Protein AF-A0A077DG05-F1 (afdb_monomer_lite)

Structure (mmCIF, N/CA/C/O backbone):
data_AF-A0A077DG05-F1
#
_entry.id   AF-A0A077DG05-F1
#
loop_
_atom_site.group_PDB
_atom_site.id
_atom_site.type_symbol
_atom_site.label_atom_id
_atom_site.label_alt_id
_atom_site.label_comp_id
_atom_site.label_asym_id
_atom_site.label_entity_id
_atom_site.label_seq_id
_atom_site.pdbx_PDB_ins_code
_atom_site.Cartn_x
_atom_site.Cartn_y
_atom_site.Cartn_z
_atom_site.occupancy
_atom_site.B_iso_or_equiv
_atom_site.auth_seq_id
_atom_site.auth_comp_id
_atom_site.auth_asym_id
_atom_site.auth_atom_id
_atom_site.pdbx_PDB_model_num
ATOM 1 N N . MET A 1 1 ? 17.241 8.784 61.183 1.00 44.34 1 MET A N 1
ATOM 2 C CA . MET A 1 1 ? 17.384 9.522 62.463 1.00 44.34 1 MET A CA 1
ATOM 3 C C . MET A 1 1 ? 17.463 11.009 62.137 1.00 44.34 1 MET A C 1
ATOM 5 O O . MET A 1 1 ? 18.149 11.323 61.170 1.00 44.34 1 MET A O 1
ATOM 9 N N . PRO A 1 2 ? 16.733 11.891 62.843 1.00 37.50 2 PRO A N 1
ATOM 10 C CA . PRO A 1 2 ? 17.181 12.383 64.151 1.00 37.50 2 PRO A CA 1
ATOM 11 C C . PRO A 1 2 ? 16.088 12.355 65.244 1.00 37.50 2 PRO A C 1
ATOM 13 O O . PRO A 1 2 ? 15.020 11.792 65.050 1.00 37.50 2 PRO A O 1
ATOM 16 N N . LYS A 1 3 ? 16.472 12.849 66.426 1.00 34.41 3 LYS A N 1
ATOM 17 C CA . LYS A 1 3 ? 16.054 12.488 67.790 1.00 34.41 3 LYS A CA 1
ATOM 18 C C . LYS A 1 3 ? 14.807 13.214 68.336 1.00 34.41 3 LYS A C 1
ATOM 20 O O . LYS A 1 3 ? 14.455 14.299 67.897 1.00 34.41 3 LYS A O 1
ATOM 25 N N . ILE A 1 4 ? 14.268 12.578 69.378 1.00 37.81 4 ILE A N 1
ATOM 26 C CA . ILE A 1 4 ? 13.256 12.961 70.383 1.00 37.81 4 ILE A CA 1
ATOM 27 C C . ILE A 1 4 ? 13.477 14.374 70.985 1.00 37.81 4 ILE A C 1
ATOM 29 O O . ILE A 1 4 ? 14.628 14.804 71.102 1.00 37.81 4 ILE A O 1
ATOM 33 N N . PRO A 1 5 ? 12.409 15.022 71.498 1.00 36.25 5 PRO A N 1
ATOM 34 C CA . PRO A 1 5 ? 12.405 15.430 72.907 1.00 36.25 5 PRO A CA 1
ATOM 35 C C . PRO A 1 5 ? 11.189 14.902 73.690 1.00 36.25 5 PRO A C 1
ATOM 37 O O . PRO A 1 5 ? 10.041 14.985 73.263 1.00 36.25 5 PRO A O 1
ATOM 40 N N . THR A 1 6 ? 11.500 14.343 74.856 1.00 44.47 6 THR A N 1
ATOM 41 C CA . THR A 1 6 ? 10.609 13.913 75.932 1.00 44.47 6 THR A CA 1
ATOM 42 C C . THR A 1 6 ? 10.125 15.123 76.721 1.00 44.47 6 THR A C 1
ATOM 44 O O . THR A 1 6 ? 10.923 16.018 76.996 1.00 44.47 6 THR A O 1
ATOM 47 N N . TYR A 1 7 ? 8.883 15.078 77.198 1.00 34.00 7 TYR A N 1
ATOM 48 C CA . TYR A 1 7 ? 8.480 15.792 78.406 1.00 34.00 7 TYR A CA 1
ATOM 49 C C . TYR A 1 7 ? 7.880 14.788 79.389 1.00 34.00 7 TYR A C 1
ATOM 51 O O . TYR A 1 7 ? 6.755 14.328 79.218 1.00 34.00 7 TYR A O 1
ATOM 59 N N . ASP A 1 8 ? 8.681 14.449 80.398 1.00 36.56 8 ASP A N 1
ATOM 60 C CA . ASP A 1 8 ? 8.210 13.919 81.672 1.00 36.56 8 ASP A CA 1
ATOM 61 C C . ASP A 1 8 ? 7.719 15.072 82.560 1.00 36.56 8 ASP A C 1
ATOM 63 O O . ASP A 1 8 ? 8.234 16.191 82.489 1.00 36.56 8 ASP A O 1
ATOM 67 N N . ASN A 1 9 ? 6.809 14.711 83.468 1.00 33.53 9 ASN A N 1
ATOM 68 C CA . ASN A 1 9 ? 6.350 15.415 84.672 1.00 33.53 9 ASN A CA 1
ATOM 69 C C . ASN A 1 9 ? 5.054 16.229 84.576 1.00 33.53 9 ASN A C 1
ATOM 71 O O . ASN A 1 9 ? 5.072 17.442 84.413 1.00 33.53 9 ASN A O 1
ATOM 75 N N . TYR A 1 10 ? 3.954 15.564 84.944 1.00 31.83 10 TYR A N 1
ATOM 76 C CA . TYR A 1 10 ? 3.157 16.010 86.091 1.00 31.83 10 TYR A CA 1
ATOM 77 C C . TYR A 1 10 ? 2.854 14.809 86.999 1.00 31.83 10 TYR A C 1
ATOM 79 O O . TYR A 1 10 ? 1.877 14.090 86.813 1.00 31.83 10 TYR A O 1
ATOM 87 N N . GLN A 1 11 ? 3.705 14.593 88.006 1.00 38.28 11 GLN A N 1
ATOM 88 C CA . GLN A 1 11 ? 3.251 13.979 89.250 1.00 38.28 11 GLN A CA 1
ATOM 89 C C . GLN A 1 11 ? 2.468 15.047 90.010 1.00 38.28 11 GLN A C 1
ATOM 91 O O . GLN A 1 11 ? 3.043 16.033 90.467 1.00 38.28 11 GLN A O 1
ATOM 96 N N . VAL A 1 12 ? 1.164 14.841 90.165 1.00 34.25 12 VAL A N 1
ATOM 97 C CA . VAL A 1 12 ? 0.409 15.465 91.249 1.00 34.25 12 VAL A CA 1
ATOM 98 C C . VAL A 1 12 ? -0.096 14.325 92.116 1.00 34.25 12 VAL A C 1
ATOM 100 O O . VAL A 1 12 ? -0.958 13.539 91.729 1.00 34.25 12 VAL A O 1
ATOM 103 N N . THR A 1 13 ? 0.543 14.204 93.273 1.00 35.53 13 THR A N 1
ATOM 104 C CA . THR A 1 13 ? 0.091 13.440 94.430 1.00 35.53 13 THR A CA 1
ATOM 105 C C . THR A 1 13 ? -1.391 13.719 94.706 1.00 35.53 13 THR A C 1
ATOM 107 O O . THR A 1 13 ? -1.824 14.866 94.573 1.00 35.53 13 THR A O 1
ATOM 110 N N . 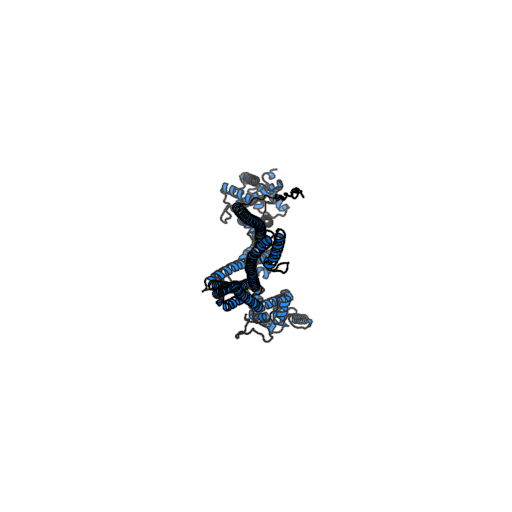PRO A 1 14 ? -2.192 12.730 95.142 1.00 35.97 14 PRO A N 1
ATOM 111 C CA . PRO A 1 14 ? -3.517 13.019 95.662 1.00 35.97 14 PRO A CA 1
ATOM 112 C C . PRO A 1 14 ? -3.335 13.872 96.917 1.00 35.97 14 PRO A C 1
ATOM 114 O O . PRO A 1 14 ? -2.946 13.372 97.973 1.00 35.97 14 PRO A O 1
ATOM 117 N N . ASN A 1 15 ? -3.570 15.176 96.799 1.00 32.44 15 ASN A N 1
ATOM 118 C CA . ASN A 1 15 ? -3.738 16.024 97.961 1.00 32.44 15 ASN A CA 1
ATOM 119 C C . ASN A 1 15 ? -5.032 15.547 98.622 1.00 32.44 15 ASN A C 1
ATOM 121 O O . ASN A 1 15 ? -6.128 15.773 98.109 1.00 32.44 15 ASN A O 1
ATOM 125 N N . THR A 1 16 ? -4.895 14.814 99.722 1.00 38.12 16 THR A N 1
ATOM 126 C CA . THR A 1 16 ? -5.998 14.483 100.616 1.00 38.12 16 THR A CA 1
ATOM 127 C C . THR A 1 16 ? -6.570 15.796 101.128 1.00 38.12 16 THR A C 1
ATOM 129 O O . THR A 1 16 ? -6.040 16.391 102.066 1.00 38.12 16 THR A O 1
ATOM 132 N N . VAL A 1 17 ? -7.628 16.283 100.484 1.00 34.78 17 VAL A N 1
ATOM 133 C CA . VAL A 1 17 ? -8.443 17.346 101.057 1.00 34.78 17 VAL A CA 1
ATOM 134 C C . VAL A 1 17 ? -9.170 16.721 102.235 1.00 34.78 17 VAL A C 1
ATOM 136 O O . VAL A 1 17 ? -10.027 15.853 102.079 1.00 34.78 17 VAL A O 1
ATOM 139 N N . SER A 1 18 ? -8.741 17.135 103.420 1.00 33.53 18 SER A N 1
ATOM 140 C CA . SER A 1 18 ? -9.291 16.779 104.714 1.00 33.53 18 SER A CA 1
ATOM 141 C C . SER A 1 18 ? -10.811 16.913 104.699 1.00 33.53 18 SER A C 1
ATOM 143 O O . SER A 1 18 ? -11.350 17.993 104.451 1.00 33.53 18 SER A O 1
ATOM 145 N N . THR A 1 19 ? -11.513 15.826 105.003 1.00 38.28 19 THR A N 1
ATOM 146 C CA . THR A 1 19 ? -12.902 15.892 105.460 1.00 38.28 19 THR A CA 1
ATOM 147 C C . THR A 1 19 ? -12.984 16.876 106.629 1.00 38.28 19 THR A C 1
ATOM 149 O O . THR A 1 19 ? -12.229 16.706 107.590 1.00 38.28 19 THR A O 1
ATOM 152 N N . PRO A 1 20 ? -13.880 17.878 106.620 1.00 33.91 20 PRO A N 1
ATOM 153 C CA . PRO A 1 20 ? -14.191 18.583 107.846 1.00 33.91 20 PRO A CA 1
ATOM 154 C C . PRO A 1 20 ? -14.932 17.591 108.747 1.00 33.91 20 PRO A C 1
ATOM 156 O O . PRO A 1 20 ? -16.092 17.260 108.498 1.00 33.91 20 PRO A O 1
ATOM 159 N N . GLU A 1 21 ? -14.263 17.087 109.785 1.00 34.53 21 GLU A N 1
ATOM 160 C CA . GLU A 1 21 ? -14.963 16.496 110.922 1.00 34.53 21 GLU A CA 1
ATOM 161 C C . GLU A 1 21 ? -15.811 17.595 111.568 1.00 34.53 21 GLU A C 1
ATOM 163 O O . GLU A 1 21 ? -15.325 18.425 112.339 1.00 34.53 21 GLU A O 1
ATOM 168 N N . LEU A 1 22 ? -17.107 17.607 111.266 1.00 34.72 22 LEU A N 1
ATOM 169 C CA . LEU A 1 22 ? -18.077 18.327 112.077 1.00 34.72 22 LEU A CA 1
ATOM 170 C C . LEU A 1 22 ? -18.252 17.559 113.390 1.00 34.72 22 LEU A C 1
ATOM 172 O O . LEU A 1 22 ? -19.113 16.690 113.526 1.00 34.72 22 LEU A O 1
ATOM 176 N N . ARG A 1 23 ? -17.420 17.897 114.381 1.00 34.12 23 ARG A N 1
ATOM 177 C CA . ARG A 1 23 ? -17.709 17.601 115.787 1.00 34.12 23 ARG A CA 1
ATOM 178 C C . ARG A 1 23 ? -19.026 18.279 116.157 1.00 34.12 23 ARG A C 1
ATOM 180 O O . ARG A 1 23 ? -19.095 19.501 116.275 1.00 34.12 23 ARG A O 1
ATOM 187 N N . ALA A 1 24 ? -20.065 17.479 116.372 1.00 35.97 24 ALA A N 1
ATOM 188 C CA . ALA A 1 24 ? -21.317 17.944 116.947 1.00 35.97 24 ALA A CA 1
ATOM 189 C C . ALA A 1 24 ? -21.098 18.323 118.424 1.00 35.97 24 ALA A C 1
ATOM 191 O O . ALA A 1 24 ? -21.212 17.492 119.326 1.00 35.97 24 ALA A O 1
ATOM 192 N N . SER A 1 25 ? -20.776 19.590 118.679 1.00 37.69 25 SER A N 1
ATOM 193 C CA . SER A 1 25 ? -20.907 20.177 120.011 1.00 37.69 25 SER A CA 1
ATOM 194 C C . SER A 1 25 ? -22.394 20.288 120.338 1.00 37.69 25 SER A C 1
ATOM 196 O O . SER A 1 25 ? -23.141 20.986 119.653 1.00 37.69 25 SER A O 1
ATOM 198 N N . ARG A 1 26 ? -22.833 19.570 121.378 1.00 42.03 26 ARG A N 1
ATOM 199 C CA . ARG A 1 26 ? -24.189 19.673 121.931 1.00 42.03 26 ARG A CA 1
ATOM 200 C C . ARG A 1 26 ? -24.472 21.125 122.320 1.00 42.03 26 ARG A C 1
ATOM 202 O O . ARG A 1 26 ? -23.904 21.610 123.292 1.00 42.03 26 ARG A O 1
ATOM 209 N N . PHE A 1 27 ? -25.402 21.764 121.620 1.00 38.91 27 PHE A N 1
ATOM 210 C CA . PHE A 1 27 ? -26.150 22.899 122.147 1.00 38.91 27 PHE A CA 1
ATOM 211 C C . PHE A 1 27 ? -27.589 22.452 122.374 1.00 38.91 27 PHE A C 1
ATOM 213 O O . PHE A 1 27 ? -28.318 22.123 121.443 1.00 38.91 27 PHE A O 1
ATOM 220 N N . VAL A 1 28 ? -27.963 22.390 123.649 1.00 42.94 28 VAL A N 1
ATOM 221 C CA . VAL A 1 28 ? -29.352 22.328 124.088 1.00 42.94 28 VAL A CA 1
ATOM 222 C C . VAL A 1 28 ? -29.805 23.775 124.252 1.00 42.94 28 VAL A C 1
ATOM 224 O O . VAL A 1 28 ? -29.338 24.459 125.158 1.00 42.94 28 VAL A O 1
ATOM 227 N N . SER A 1 29 ? -30.718 24.234 123.402 1.00 38.59 29 SER A N 1
ATOM 228 C CA . SER A 1 29 ? -31.668 25.284 123.765 1.00 38.59 29 SER A CA 1
ATOM 229 C C . SER A 1 29 ? -32.998 25.026 123.059 1.00 38.59 29 SER A C 1
ATOM 231 O O . SER A 1 29 ? -33.070 24.682 121.882 1.00 38.59 29 SER A O 1
ATOM 233 N N . THR A 1 30 ? -34.059 25.101 123.848 1.00 45.84 30 THR A N 1
ATOM 234 C CA . THR A 1 30 ? -35.452 24.904 123.467 1.00 45.84 30 THR A CA 1
ATOM 235 C C . THR A 1 30 ? -35.973 26.154 122.765 1.00 45.84 30 THR A C 1
ATOM 237 O O . THR A 1 30 ? -36.381 27.094 123.440 1.00 45.84 30 THR A O 1
ATOM 240 N N . ASP A 1 31 ? -35.956 26.165 121.431 1.00 45.84 31 ASP A N 1
ATOM 241 C CA . ASP A 1 31 ? -36.752 27.100 120.630 1.00 45.84 31 ASP A CA 1
ATOM 242 C C . ASP A 1 31 ? -37.110 26.472 119.267 1.00 45.84 31 ASP A C 1
ATOM 244 O O . ASP A 1 31 ? -36.242 26.128 118.461 1.00 45.84 31 ASP A O 1
ATOM 248 N N . THR A 1 32 ? -38.401 26.243 119.020 1.00 53.84 32 THR A N 1
ATOM 249 C CA . THR A 1 32 ? -38.907 25.467 117.872 1.00 53.84 32 THR A CA 1
ATOM 250 C C . THR A 1 32 ? -38.650 26.140 116.515 1.00 53.84 32 THR A C 1
ATOM 252 O O . THR A 1 32 ? -38.482 25.431 115.523 1.00 53.84 32 THR A O 1
ATOM 255 N N . GLN A 1 33 ? -38.505 27.472 116.457 1.00 53.50 33 GLN A N 1
ATOM 256 C CA . GLN A 1 33 ? -38.264 28.213 115.204 1.00 53.50 33 GLN A CA 1
ATOM 257 C C . GLN A 1 33 ? -36.836 28.068 114.640 1.00 53.50 33 GLN A C 1
ATOM 259 O O . GLN A 1 33 ? -36.665 28.042 113.421 1.00 53.50 33 GLN A O 1
ATOM 264 N N . ALA A 1 34 ? -35.810 27.899 115.482 1.00 51.38 34 ALA A N 1
ATOM 265 C CA . ALA A 1 34 ? -34.428 27.707 115.017 1.00 51.38 34 ALA A CA 1
ATOM 266 C C . ALA A 1 34 ? -34.205 26.318 114.377 1.00 51.38 34 ALA A C 1
ATOM 268 O O . ALA A 1 34 ? -33.347 26.152 113.506 1.00 51.38 34 ALA A O 1
ATOM 269 N N . SER A 1 35 ? -35.008 25.320 114.768 1.00 53.59 35 SER A N 1
ATOM 270 C CA . SER A 1 35 ? -34.925 23.951 114.241 1.00 53.59 35 SER A CA 1
ATOM 271 C C . SER A 1 35 ? -35.453 23.818 112.806 1.00 53.59 35 SER A C 1
ATOM 273 O O . SER A 1 35 ? -34.908 23.039 112.020 1.00 53.59 35 SER A O 1
ATOM 275 N N . ASP A 1 36 ? -36.451 24.624 112.433 1.00 57.50 36 ASP A N 1
ATOM 276 C CA . ASP A 1 36 ? -37.045 24.610 111.093 1.00 57.50 36 ASP A CA 1
ATOM 277 C C . ASP A 1 36 ? -36.189 25.384 110.078 1.00 57.50 36 ASP A C 1
ATOM 279 O O . ASP A 1 36 ? -36.023 24.933 108.944 1.00 57.50 36 ASP A O 1
ATOM 283 N N . GLN A 1 37 ? -35.537 26.478 110.496 1.00 57.12 37 GLN A N 1
ATOM 284 C CA . GLN A 1 37 ? -34.547 27.188 109.672 1.00 57.12 37 GLN A CA 1
ATOM 285 C C . GLN A 1 37 ? -33.299 26.333 109.391 1.00 57.12 37 GLN A C 1
ATOM 287 O O . GLN A 1 37 ? -32.834 26.280 108.253 1.00 57.12 37 GLN A O 1
ATOM 292 N N . ALA A 1 38 ? -32.787 25.602 110.388 1.00 57.72 38 ALA A N 1
ATOM 293 C CA . ALA A 1 38 ? -31.656 24.688 110.202 1.00 57.72 38 ALA A CA 1
ATOM 294 C C . ALA A 1 38 ? -31.995 23.504 109.271 1.00 57.72 38 ALA A C 1
ATOM 296 O O . ALA A 1 38 ? -31.154 23.073 108.481 1.00 57.72 38 ALA A O 1
ATOM 297 N N . ARG A 1 39 ? -33.240 23.003 109.314 1.00 62.19 39 ARG A N 1
ATOM 298 C CA . ARG A 1 39 ? -33.741 21.974 108.385 1.00 62.19 39 ARG A CA 1
ATOM 299 C C . ARG A 1 39 ? -33.924 22.502 106.961 1.00 62.19 39 ARG A C 1
ATOM 301 O O . ARG A 1 39 ? -33.591 21.780 106.024 1.00 62.19 39 ARG A O 1
ATOM 308 N N . ALA A 1 40 ? -34.404 23.735 106.792 1.00 62.59 40 ALA A N 1
ATOM 309 C CA . ALA A 1 40 ? -34.537 24.377 105.482 1.00 62.59 40 ALA A CA 1
ATOM 310 C C . ALA A 1 40 ? -33.167 24.599 104.816 1.00 62.59 40 ALA A C 1
ATOM 312 O O . ALA A 1 40 ? -32.961 24.159 103.690 1.00 62.59 40 ALA A O 1
ATOM 313 N N . VAL A 1 41 ? -32.188 25.146 105.549 1.00 67.25 41 VAL A N 1
ATOM 314 C CA . VAL A 1 41 ? -30.805 25.314 105.060 1.00 67.25 41 VAL A CA 1
ATOM 315 C C . VAL A 1 41 ? -30.142 23.963 104.760 1.00 67.25 41 VAL A C 1
ATOM 317 O O . VAL A 1 41 ? -29.447 23.826 103.756 1.00 67.25 41 VAL A O 1
ATOM 320 N N . GLY A 1 42 ? -30.378 22.935 105.583 1.00 68.62 42 GLY A N 1
ATOM 321 C CA . GLY A 1 42 ? -29.898 21.574 105.321 1.00 68.62 42 GLY A CA 1
ATOM 322 C C . GLY A 1 42 ? -30.496 20.950 104.054 1.00 68.62 42 GLY A C 1
ATOM 323 O O . GLY A 1 42 ? -29.784 20.268 103.315 1.00 68.62 42 GLY A O 1
ATOM 324 N N . LYS A 1 43 ? -31.776 21.217 103.767 1.00 71.75 43 LYS A N 1
ATOM 325 C CA . LYS A 1 43 ? -32.450 20.779 102.538 1.00 71.75 43 LYS A CA 1
ATOM 326 C C . LYS A 1 43 ? -31.917 21.520 101.307 1.00 71.75 43 LYS A C 1
ATOM 328 O O . LYS A 1 43 ? -31.574 20.864 100.327 1.00 71.75 43 LYS A O 1
ATOM 333 N N . ASP A 1 44 ? -31.749 22.838 101.386 1.00 68.19 44 ASP A N 1
ATOM 334 C CA . ASP A 1 44 ? -31.200 23.654 100.295 1.00 68.19 44 ASP A CA 1
ATOM 335 C C . ASP A 1 44 ? -29.742 23.281 99.979 1.00 68.19 44 ASP A C 1
ATOM 337 O O . ASP A 1 44 ? -29.365 23.153 98.814 1.00 68.19 44 ASP A O 1
ATOM 341 N N . LEU A 1 45 ? -28.915 23.020 101.000 1.00 70.56 45 LEU A N 1
ATOM 342 C CA . LEU A 1 45 ? -27.542 22.532 100.824 1.00 70.56 45 LEU A CA 1
ATOM 343 C C . LEU A 1 45 ? -27.496 21.123 100.221 1.00 70.56 45 LEU A C 1
ATOM 345 O O . LEU A 1 45 ? -26.609 20.833 99.417 1.00 70.56 45 LEU A O 1
ATOM 349 N N . MET A 1 46 ? -28.443 20.249 100.570 1.00 70.19 46 MET A N 1
ATOM 350 C CA . MET A 1 46 ? -28.556 18.910 99.990 1.00 70.19 46 MET A CA 1
ATOM 351 C C . MET A 1 46 ? -28.999 18.970 98.522 1.00 70.19 46 MET A C 1
ATOM 353 O O . MET A 1 46 ? -28.390 18.313 97.677 1.00 70.19 46 MET A O 1
ATOM 357 N N . GLU A 1 47 ? -29.990 19.800 98.188 1.00 74.25 47 GLU A N 1
ATOM 358 C CA . GLU A 1 47 ? -30.407 20.056 96.804 1.00 74.25 47 GLU A CA 1
ATOM 359 C C . GLU A 1 47 ? -29.279 20.696 95.981 1.00 74.25 47 GLU A C 1
ATOM 361 O O . GLU A 1 47 ? -29.032 20.294 94.841 1.00 74.25 47 GLU A O 1
ATOM 366 N N . MET A 1 48 ? -28.537 21.641 96.564 1.00 70.81 48 MET A N 1
ATOM 367 C CA . MET A 1 48 ? -27.384 22.268 95.922 1.00 70.81 48 MET A CA 1
ATOM 368 C C . MET A 1 48 ? -26.231 21.273 95.732 1.00 70.81 48 MET A C 1
ATOM 370 O O . MET A 1 48 ? -25.634 21.237 94.660 1.00 70.81 48 MET A O 1
ATOM 374 N N . SER A 1 49 ? -25.957 20.407 96.709 1.00 73.56 49 SER A N 1
ATOM 375 C CA . SER A 1 49 ? -24.965 19.328 96.595 1.00 73.56 49 SER A CA 1
ATOM 376 C C . SER A 1 49 ? -25.329 18.324 95.497 1.00 73.56 49 SER A C 1
ATOM 378 O O . SER A 1 49 ? -24.467 17.938 94.707 1.00 73.56 49 SER A O 1
ATOM 380 N N . LEU A 1 50 ? -26.606 17.944 95.390 1.00 76.75 50 LEU A N 1
ATOM 381 C CA . LEU A 1 50 ? -27.102 17.081 94.316 1.00 76.75 50 LEU A CA 1
ATOM 382 C C . LEU A 1 50 ? -26.972 17.754 92.945 1.00 76.75 50 LEU A C 1
ATOM 384 O O . LEU A 1 50 ? -26.547 17.105 91.991 1.00 76.75 50 LEU A O 1
ATOM 388 N N . LYS A 1 51 ? -27.268 19.057 92.841 1.00 78.12 51 LYS A N 1
ATOM 389 C CA . LYS A 1 51 ? -27.038 19.835 91.613 1.00 78.12 51 LYS A CA 1
ATOM 390 C C . LYS A 1 51 ? -25.557 19.887 91.239 1.00 78.12 51 LYS A C 1
ATOM 392 O O . LYS A 1 51 ? -25.235 19.600 90.093 1.00 78.12 51 LYS A O 1
ATOM 397 N N . TRP A 1 52 ? -24.659 20.180 92.180 1.00 75.44 52 TRP A N 1
ATOM 398 C CA . TRP A 1 52 ? -23.213 20.203 91.924 1.00 75.44 52 TRP A CA 1
ATOM 399 C C . TRP A 1 52 ? -22.664 18.835 91.516 1.00 75.44 52 TRP A C 1
ATOM 401 O O . TRP A 1 52 ? -21.855 18.767 90.596 1.00 75.44 52 TRP A O 1
ATOM 411 N N . ARG A 1 53 ? -23.137 17.742 92.132 1.00 76.50 53 ARG A N 1
ATOM 412 C CA . ARG A 1 53 ? -22.800 16.374 91.702 1.00 76.50 53 ARG A CA 1
ATOM 413 C C . ARG A 1 53 ? -23.292 16.087 90.285 1.00 76.50 53 ARG A C 1
ATOM 415 O O . ARG A 1 53 ? -22.515 15.594 89.483 1.00 76.50 53 ARG A O 1
ATOM 422 N N . ASN A 1 54 ? -24.530 16.460 89.954 1.00 80.81 54 ASN A N 1
ATOM 423 C CA . ASN A 1 54 ? -25.061 16.291 88.598 1.00 80.81 54 ASN A CA 1
ATOM 424 C C . ASN A 1 54 ? -24.266 17.100 87.560 1.00 80.81 54 ASN A C 1
ATOM 426 O O . ASN A 1 54 ? -24.020 16.600 86.470 1.00 80.81 54 ASN A O 1
ATOM 430 N N . VAL A 1 55 ? -23.853 18.330 87.890 1.00 81.75 55 VAL A N 1
ATOM 431 C CA . VAL A 1 55 ? -23.011 19.163 87.014 1.00 81.75 55 VAL A CA 1
ATOM 432 C C . VAL A 1 55 ? -21.620 18.546 86.847 1.00 81.75 55 VAL A C 1
ATOM 434 O O . VAL A 1 55 ? -21.135 18.458 85.726 1.00 81.75 55 VAL A O 1
ATOM 437 N N . ALA A 1 56 ? -20.994 18.072 87.927 1.00 79.75 56 ALA A N 1
ATOM 438 C CA . ALA A 1 56 ? -19.690 17.412 87.864 1.00 79.75 56 ALA A CA 1
ATOM 439 C C . ALA A 1 56 ? -19.734 16.101 87.055 1.00 79.75 56 ALA A C 1
ATOM 441 O O . ALA A 1 56 ? -18.836 15.845 86.254 1.00 79.75 56 ALA A O 1
ATOM 442 N N . ASP A 1 57 ? -20.795 15.304 87.219 1.00 84.62 57 ASP A N 1
ATOM 443 C CA . ASP A 1 57 ? -21.037 14.105 86.413 1.00 84.62 57 ASP A CA 1
ATOM 444 C C . ASP A 1 57 ? -21.219 14.455 84.932 1.00 84.62 57 ASP A C 1
ATOM 446 O O . ASP A 1 57 ? -20.636 13.792 84.076 1.00 84.62 57 ASP A O 1
ATOM 450 N N . GLN A 1 58 ? -21.977 15.513 84.625 1.00 87.25 58 GLN A N 1
ATOM 451 C CA . GLN A 1 58 ? -22.208 15.948 83.249 1.00 87.25 58 GLN A CA 1
ATOM 452 C C . GLN A 1 58 ? -20.918 16.419 82.573 1.00 87.25 58 GLN A C 1
ATOM 454 O O . GLN A 1 58 ? -20.631 15.966 81.475 1.00 87.25 58 GLN A O 1
ATOM 459 N N . VAL A 1 59 ? -20.100 17.241 83.239 1.00 88.00 59 VAL A N 1
ATOM 460 C CA . VAL A 1 59 ? -18.818 17.720 82.684 1.00 88.00 59 VAL A CA 1
ATOM 461 C C . VAL A 1 59 ? -17.894 16.552 82.332 1.00 88.00 59 VAL A C 1
ATOM 463 O O . VAL A 1 59 ? -17.251 16.559 81.284 1.00 88.00 59 VAL A O 1
ATOM 466 N N . ARG A 1 60 ? -17.853 15.512 83.175 1.00 90.31 60 ARG A N 1
ATOM 467 C CA . ARG A 1 60 ? -17.039 14.324 82.898 1.00 90.31 60 ARG A CA 1
ATOM 468 C C . ARG A 1 60 ? -17.585 13.497 81.728 1.00 90.31 60 ARG A C 1
ATOM 470 O O . ARG A 1 60 ? -16.801 12.953 80.954 1.00 90.31 60 ARG A O 1
ATOM 477 N N . VAL A 1 61 ? -18.909 13.408 81.585 1.00 93.50 61 VAL A N 1
ATOM 478 C CA . VAL A 1 61 ? -19.556 12.791 80.413 1.00 93.50 61 VAL A CA 1
ATOM 479 C C . VAL A 1 61 ? -19.289 13.617 79.145 1.00 93.50 61 VAL A C 1
ATOM 481 O O . VAL A 1 61 ? -18.983 13.049 78.099 1.00 93.50 61 VAL A O 1
ATOM 484 N N . ASP A 1 62 ? -19.316 14.946 79.224 1.00 94.06 62 ASP A N 1
ATOM 485 C CA . ASP A 1 62 ? -19.045 15.845 78.095 1.00 94.06 62 ASP A CA 1
ATOM 486 C C . ASP A 1 62 ? -17.603 15.691 77.571 1.00 94.06 62 ASP A C 1
ATOM 488 O O . ASP A 1 62 ? -17.378 15.673 76.359 1.00 94.06 62 ASP A O 1
ATOM 492 N N . GLU A 1 63 ? -16.622 15.484 78.457 1.00 94.56 63 GLU A N 1
ATOM 493 C CA . GLU A 1 63 ? -15.237 15.166 78.071 1.00 94.56 63 GLU A CA 1
ATOM 494 C C . GLU A 1 63 ? -15.146 13.896 77.212 1.00 94.56 63 GLU A C 1
ATOM 496 O O . GLU A 1 63 ? -14.562 13.914 76.125 1.00 94.56 63 GLU A O 1
ATOM 501 N N . VAL A 1 64 ? -15.727 12.784 77.677 1.00 96.31 64 VAL A N 1
ATOM 502 C CA . VAL A 1 64 ? -15.627 11.503 76.955 1.00 96.31 64 VAL A CA 1
ATOM 503 C C . VAL A 1 64 ? -16.480 11.480 75.687 1.00 96.31 64 VAL A C 1
ATOM 505 O O . VAL A 1 64 ? -16.084 10.861 74.702 1.00 96.31 64 VAL A O 1
ATOM 508 N N . THR A 1 65 ? -17.615 12.184 75.660 1.00 97.38 65 THR A N 1
ATOM 509 C CA . THR A 1 65 ? -18.420 12.326 74.435 1.00 97.38 65 THR A CA 1
ATOM 510 C C . THR A 1 65 ? -17.712 13.189 73.389 1.00 97.38 65 THR A C 1
ATOM 512 O O . THR A 1 65 ? -17.754 12.855 72.206 1.00 97.38 65 THR A O 1
ATOM 515 N N . THR A 1 66 ? -16.979 14.229 73.806 1.00 96.62 66 THR A N 1
ATOM 516 C CA . THR A 1 66 ? -16.110 15.019 72.915 1.00 96.62 66 THR A CA 1
ATOM 517 C C . THR A 1 66 ? -14.981 14.162 72.342 1.00 96.62 66 THR A C 1
ATOM 519 O O . THR A 1 66 ? -14.757 14.172 71.134 1.00 96.62 66 THR A O 1
ATOM 522 N N . ALA A 1 67 ? -14.314 13.360 73.179 1.00 97.25 67 ALA A N 1
ATOM 523 C CA . ALA A 1 67 ? -13.260 12.449 72.728 1.00 97.25 67 ALA A CA 1
ATOM 524 C C . ALA A 1 67 ? -13.778 11.408 71.718 1.00 97.25 67 ALA A C 1
ATOM 526 O O . ALA A 1 67 ? -13.153 11.191 70.680 1.00 97.25 67 ALA A O 1
ATOM 527 N N . LEU A 1 68 ? -14.950 10.815 71.978 1.00 97.69 68 LEU A N 1
ATOM 528 C CA . LEU A 1 68 ? -15.601 9.899 71.037 1.00 97.69 68 LEU A CA 1
ATOM 529 C C . LEU A 1 68 ? -15.937 10.601 69.713 1.00 97.69 68 LEU A C 1
ATOM 531 O O . LEU A 1 68 ? -15.807 10.008 68.642 1.00 97.69 68 LEU A O 1
ATOM 535 N N . LYS A 1 69 ? -16.321 11.882 69.762 1.00 96.81 69 LYS A N 1
ATOM 536 C CA . LYS A 1 69 ? -16.618 12.648 68.552 1.00 96.81 69 LYS A CA 1
ATOM 537 C C . LYS A 1 69 ? -15.379 12.920 67.702 1.00 96.81 69 LYS A C 1
ATOM 539 O O . LYS A 1 69 ? -15.445 12.784 66.482 1.00 96.81 69 LYS A O 1
ATOM 544 N N . GLU A 1 70 ? -14.258 13.264 68.327 1.00 96.88 70 GLU A N 1
ATOM 545 C CA . GLU A 1 70 ? -12.971 13.421 67.635 1.00 96.88 70 GLU A CA 1
ATOM 546 C C . GLU A 1 70 ? -12.498 12.103 67.007 1.00 96.88 70 GLU A C 1
ATOM 548 O O . GLU A 1 70 ? -12.015 12.083 65.869 1.00 96.88 70 GLU A O 1
ATOM 553 N N . TYR A 1 71 ? -12.712 10.980 67.700 1.00 97.12 71 TYR A N 1
ATOM 554 C CA . TYR A 1 71 ? -12.466 9.653 67.142 1.00 97.12 71 TYR A CA 1
ATOM 555 C C . TYR A 1 71 ? -13.310 9.406 65.882 1.00 97.12 71 TYR A C 1
ATOM 557 O O . TYR A 1 71 ? -12.766 9.020 64.847 1.00 97.12 71 TYR A O 1
ATOM 565 N N . GLU A 1 72 ? -14.616 9.698 65.912 1.00 97.00 72 GLU A N 1
ATOM 566 C CA . GLU A 1 72 ? -15.476 9.589 64.724 1.00 97.00 72 GLU A CA 1
ATOM 567 C C . GLU A 1 72 ? -14.993 10.457 63.563 1.00 97.00 72 GLU A C 1
ATOM 569 O O . GLU A 1 72 ? -15.000 10.001 62.419 1.00 97.00 72 GLU A O 1
ATOM 574 N N . LEU A 1 73 ? -14.605 11.708 63.828 1.00 96.69 73 LEU A N 1
ATOM 575 C CA . LEU A 1 73 ? -14.110 12.624 62.798 1.00 96.69 73 LEU A CA 1
ATOM 576 C C . LEU A 1 73 ? -12.830 12.085 62.162 1.00 96.69 73 LEU A C 1
ATOM 578 O O . LEU A 1 73 ? -12.735 12.030 60.936 1.00 96.69 73 LEU A O 1
ATOM 582 N N . THR A 1 74 ? -11.902 11.602 62.984 1.00 97.19 74 THR A N 1
ATOM 583 C CA . THR A 1 74 ? -10.661 10.964 62.534 1.00 97.19 74 THR A CA 1
ATOM 584 C C . THR A 1 74 ? -10.973 9.738 61.675 1.00 97.19 74 THR A C 1
ATOM 586 O O . THR A 1 74 ? -10.533 9.646 60.532 1.00 97.19 74 THR A O 1
ATOM 589 N N . ARG A 1 75 ? -11.829 8.831 62.156 1.00 97.06 75 ARG A N 1
ATOM 590 C CA . ARG A 1 75 ? -12.224 7.626 61.410 1.00 97.06 75 ARG A CA 1
ATOM 591 C C . ARG A 1 75 ? -13.110 7.902 60.201 1.00 97.06 75 ARG A C 1
ATOM 593 O O . ARG A 1 75 ? -13.273 7.013 59.374 1.00 97.06 75 ARG A O 1
ATOM 600 N N . THR A 1 76 ? -13.638 9.112 60.054 1.00 96.62 76 THR A N 1
ATOM 601 C CA . THR A 1 76 ? -14.382 9.526 58.860 1.00 96.62 76 THR A CA 1
ATOM 602 C C . THR A 1 76 ? -13.466 10.175 57.821 1.00 96.62 76 THR A C 1
ATOM 604 O O . THR A 1 76 ? -13.551 9.833 56.645 1.00 96.62 76 THR A O 1
ATOM 607 N N . TYR A 1 77 ? -12.593 11.103 58.227 1.00 96.69 77 TYR A N 1
ATOM 608 C CA . TYR A 1 77 ? -11.933 12.040 57.307 1.00 96.69 77 TYR A CA 1
ATOM 609 C C . TYR A 1 77 ? -10.409 11.953 57.262 1.00 96.69 77 TYR A C 1
ATOM 611 O O . TYR A 1 77 ? -9.818 12.487 56.322 1.00 96.69 77 TYR A O 1
ATOM 619 N N . ASP A 1 78 ? -9.763 11.321 58.242 1.00 97.06 78 ASP A N 1
ATOM 620 C CA . ASP A 1 78 ? -8.305 11.246 58.261 1.00 97.06 78 ASP A CA 1
ATOM 621 C C . ASP A 1 78 ? -7.766 10.515 57.024 1.00 97.06 78 ASP A C 1
ATOM 623 O O . ASP A 1 78 ? -8.337 9.526 56.561 1.00 97.06 78 ASP A O 1
ATOM 627 N N . LYS A 1 79 ? -6.650 11.008 56.484 1.00 94.38 79 LYS A N 1
ATOM 628 C CA . LYS A 1 79 ? -6.055 10.503 55.240 1.00 94.38 79 LYS A CA 1
ATOM 629 C C . LYS A 1 79 ? -5.610 9.038 55.321 1.00 94.38 79 LYS A C 1
ATOM 631 O O . LYS A 1 79 ? -5.629 8.361 54.300 1.00 94.38 79 LYS A O 1
ATOM 636 N N . ASP A 1 80 ? -5.209 8.572 56.503 1.00 92.25 80 ASP A N 1
ATOM 637 C CA . ASP A 1 80 ? -4.625 7.246 56.701 1.00 92.25 80 ASP A CA 1
ATOM 638 C C . ASP A 1 80 ? -5.654 6.269 57.287 1.00 92.25 80 ASP A C 1
ATOM 640 O O . ASP A 1 80 ? -5.658 5.091 56.935 1.00 92.25 80 ASP A O 1
ATOM 644 N N . VAL A 1 81 ? -6.534 6.748 58.175 1.00 93.75 81 VAL A N 1
ATOM 645 C CA . VAL A 1 81 ? -7.461 5.883 58.929 1.00 93.75 81 VAL A CA 1
ATOM 646 C C . VAL A 1 81 ? -8.947 6.154 58.676 1.00 93.75 81 VAL A C 1
ATOM 648 O O . VAL A 1 81 ? -9.798 5.452 59.236 1.00 93.75 81 VAL A O 1
ATOM 651 N N . GLY A 1 82 ? -9.270 7.158 57.860 1.00 96.38 82 GLY A N 1
ATOM 652 C CA . GLY A 1 82 ? -10.632 7.584 57.548 1.00 96.38 82 GLY A CA 1
ATOM 653 C C . GLY A 1 82 ? -11.297 6.753 56.450 1.00 96.38 82 GLY A C 1
ATOM 654 O O . GLY A 1 82 ? -10.737 6.596 55.364 1.00 96.38 82 GLY A O 1
ATOM 655 N N . PHE A 1 83 ? -12.522 6.267 56.685 1.00 96.25 83 PHE A N 1
ATOM 656 C CA . PHE A 1 83 ? -13.206 5.399 55.718 1.00 96.25 83 PHE A CA 1
ATOM 657 C C . PHE A 1 83 ? -13.524 6.099 54.386 1.00 96.25 83 PHE A C 1
ATOM 659 O O . PHE A 1 83 ? -13.545 5.433 53.355 1.00 96.25 83 PHE A O 1
ATOM 666 N N . ASN A 1 84 ? -13.678 7.432 54.361 1.00 95.56 84 ASN A N 1
ATOM 667 C CA . ASN A 1 84 ? -13.922 8.193 53.123 1.00 95.56 84 ASN A CA 1
ATOM 668 C C . ASN A 1 84 ? -12.778 8.089 52.095 1.00 95.56 84 ASN A C 1
ATOM 670 O O . ASN A 1 84 ? -12.962 8.449 50.929 1.00 95.56 84 ASN A O 1
ATOM 674 N N . ASN A 1 85 ? -11.592 7.642 52.514 1.00 94.81 85 ASN A N 1
ATOM 675 C CA . ASN A 1 85 ? -10.423 7.494 51.647 1.00 94.81 85 ASN A CA 1
ATOM 676 C C . ASN A 1 85 ? -10.268 6.071 51.087 1.00 94.81 85 ASN A C 1
ATOM 678 O O . ASN A 1 85 ? -9.448 5.855 50.199 1.00 94.81 85 ASN A O 1
ATOM 682 N N . ILE A 1 86 ? -11.080 5.117 51.547 1.00 95.00 86 ILE A N 1
ATOM 683 C CA . ILE A 1 86 ? -11.090 3.737 51.054 1.00 95.00 86 ILE A CA 1
ATOM 684 C C . ILE A 1 86 ? -12.058 3.667 49.868 1.00 95.00 86 ILE A C 1
ATOM 686 O O . ILE A 1 86 ? -13.237 3.977 50.023 1.00 95.00 86 ILE A O 1
ATOM 690 N N . ARG A 1 87 ? -11.574 3.304 48.675 1.00 94.00 87 ARG A N 1
ATOM 691 C CA . ARG A 1 87 ? -12.328 3.426 47.413 1.00 94.00 87 ARG A CA 1
ATOM 692 C C . ARG A 1 87 ? -12.409 2.109 46.643 1.00 94.00 87 ARG A C 1
ATOM 694 O O . ARG A 1 87 ? -11.539 1.251 46.765 1.00 94.00 87 ARG A O 1
ATOM 701 N N . GLY A 1 88 ? -13.426 1.982 45.794 1.00 93.06 88 GLY A N 1
ATOM 702 C CA . GLY A 1 88 ? -13.598 0.885 44.847 1.00 93.06 88 GLY A CA 1
ATOM 703 C C . GLY A 1 88 ? -13.580 -0.492 45.511 1.00 93.06 88 GLY A C 1
ATOM 704 O O . GLY A 1 88 ? -14.281 -0.730 46.492 1.00 93.06 88 GLY A O 1
ATOM 705 N N . ALA A 1 89 ? -12.765 -1.402 44.972 1.00 92.31 89 ALA A N 1
ATOM 706 C CA . ALA A 1 89 ? -12.651 -2.772 45.469 1.00 92.31 89 ALA A CA 1
ATOM 707 C C . ALA A 1 89 ? -12.214 -2.845 46.942 1.00 92.31 89 ALA A C 1
ATOM 709 O O . ALA A 1 89 ? -12.715 -3.697 47.669 1.00 92.31 89 ALA A O 1
ATOM 710 N N . ASP A 1 90 ? -11.353 -1.933 47.404 1.00 93.31 90 ASP A N 1
ATOM 711 C CA . ASP A 1 90 ? -10.805 -1.956 48.769 1.00 93.31 90 ASP A CA 1
ATOM 712 C C . ASP A 1 90 ? -11.851 -1.606 49.842 1.00 93.31 90 ASP A C 1
ATOM 714 O O . ASP A 1 90 ? -11.664 -1.919 51.023 1.00 93.31 90 ASP A O 1
ATOM 718 N N . ALA A 1 91 ? -12.952 -0.955 49.446 1.00 93.31 91 ALA A N 1
ATOM 719 C CA . ALA A 1 91 ? -14.094 -0.677 50.316 1.00 93.31 91 ALA A CA 1
ATOM 720 C C . ALA A 1 91 ? -15.032 -1.887 50.453 1.00 93.31 91 ALA A C 1
ATOM 722 O O . ALA A 1 91 ? -15.734 -1.991 51.450 1.00 93.31 91 ALA A O 1
ATOM 723 N N . LEU A 1 92 ? -15.031 -2.795 49.472 1.00 92.25 92 LEU A N 1
ATOM 724 C CA . LEU A 1 92 ? -15.972 -3.920 49.372 1.00 92.25 92 LEU A CA 1
ATOM 725 C C . LEU A 1 92 ? -15.338 -5.250 49.785 1.00 92.25 92 LEU A C 1
ATOM 727 O O . LEU A 1 92 ? -15.989 -6.103 50.380 1.00 92.25 92 LEU A O 1
ATOM 731 N N . TYR A 1 93 ? -14.062 -5.432 49.450 1.00 91.06 93 TYR A N 1
ATOM 732 C CA . TYR A 1 93 ? -13.303 -6.658 49.664 1.00 91.06 93 TYR A CA 1
ATOM 733 C C . TYR A 1 93 ? -12.179 -6.390 50.664 1.00 91.06 93 TYR A C 1
ATOM 735 O O . TYR A 1 93 ? -11.012 -6.228 50.305 1.00 91.06 93 TYR A O 1
ATOM 743 N N . ARG A 1 94 ? -12.548 -6.307 51.946 1.00 92.00 94 ARG A N 1
ATOM 744 C CA . ARG A 1 94 ? -11.599 -6.064 53.038 1.00 92.00 94 ARG A CA 1
ATOM 745 C C . ARG A 1 94 ? -10.711 -7.283 53.275 1.00 92.00 94 ARG A C 1
ATOM 747 O O . ARG A 1 94 ? -11.175 -8.420 53.248 1.00 92.00 94 ARG A O 1
ATOM 754 N N . GLN A 1 95 ? -9.448 -7.039 53.623 1.00 90.19 95 GLN A N 1
ATOM 755 C CA . GLN A 1 95 ? -8.511 -8.094 54.043 1.00 90.19 95 GLN A CA 1
ATOM 756 C C . GLN A 1 95 ? -8.964 -8.820 55.317 1.00 90.19 95 GLN A C 1
ATOM 758 O O . GLN A 1 95 ? -8.597 -9.967 55.538 1.00 90.19 95 GLN A O 1
ATOM 763 N N . SER A 1 96 ? -9.752 -8.142 56.155 1.00 88.81 96 SER A N 1
ATOM 764 C CA . SER A 1 96 ? -10.335 -8.682 57.383 1.00 88.81 96 SER A CA 1
ATOM 765 C C . SER A 1 96 ? -11.487 -9.666 57.131 1.00 88.81 96 SER A C 1
ATOM 767 O O . SER A 1 96 ? -11.995 -10.234 58.094 1.00 88.81 96 SER A O 1
ATOM 769 N N . GLU A 1 97 ? -11.929 -9.825 55.874 1.00 90.06 97 GLU A N 1
ATOM 770 C CA . GLU A 1 97 ? -13.138 -10.558 55.450 1.00 90.06 97 GLU A CA 1
ATOM 771 C C . GLU A 1 97 ? -14.456 -10.024 56.052 1.00 90.06 97 GLU A C 1
ATOM 773 O O . GLU A 1 97 ? -15.528 -10.588 55.832 1.00 90.06 97 GLU A O 1
ATOM 778 N N . LYS A 1 98 ? -14.398 -8.907 56.784 1.00 92.56 98 LYS A N 1
ATOM 779 C CA . LYS A 1 98 ? -15.556 -8.183 57.315 1.00 92.56 98 LYS A CA 1
ATOM 780 C C . LYS A 1 98 ? -15.989 -7.091 56.337 1.00 92.56 98 LYS A C 1
ATOM 782 O O . LYS A 1 98 ? -15.181 -6.603 55.553 1.00 92.56 98 LYS A O 1
ATOM 787 N N . SER A 1 99 ? -17.254 -6.671 56.400 1.00 93.81 99 SER A N 1
ATOM 788 C CA . SER A 1 99 ? -17.679 -5.448 55.697 1.00 93.81 99 SER A CA 1
ATOM 789 C C . SER A 1 99 ? -16.950 -4.228 56.258 1.00 93.81 99 SER A C 1
ATOM 791 O O . SER A 1 99 ? -16.525 -4.232 57.421 1.00 93.81 99 SER A O 1
ATOM 793 N N . LEU A 1 100 ? -16.848 -3.164 55.460 1.00 95.00 100 LEU A N 1
ATOM 794 C CA . LEU A 1 100 ? -16.238 -1.917 55.920 1.00 95.00 100 LEU A CA 1
ATOM 795 C C . LEU A 1 100 ? -16.986 -1.369 57.140 1.00 95.00 100 LEU A C 1
ATOM 797 O O . LEU A 1 100 ? -16.366 -0.958 58.121 1.00 95.00 100 LEU A O 1
ATOM 801 N N . SER A 1 101 ? -18.322 -1.439 57.108 1.00 94.00 101 SER A N 1
ATOM 802 C CA . SER A 1 101 ? -19.156 -1.082 58.254 1.00 94.00 101 SER A CA 1
ATOM 803 C C . SER A 1 101 ? -18.795 -1.892 59.493 1.00 94.00 101 SER A C 1
ATOM 805 O O . SER A 1 101 ? -18.645 -1.309 60.561 1.00 94.00 101 SER A O 1
ATOM 807 N N . GLN A 1 102 ? -18.649 -3.213 59.384 1.00 94.12 102 GLN A N 1
ATOM 808 C CA . GLN A 1 102 ? -18.394 -4.066 60.543 1.00 94.12 102 GLN A CA 1
ATOM 809 C C . GLN A 1 102 ? -17.000 -3.842 61.140 1.00 94.12 102 GLN A C 1
ATOM 811 O O . GLN A 1 102 ? -16.881 -3.757 62.357 1.00 94.12 102 GLN A O 1
ATOM 816 N N . GLU A 1 103 ? -15.968 -3.676 60.309 1.00 95.06 103 GLU A N 1
ATOM 817 C CA . GLU A 1 103 ? -14.606 -3.366 60.769 1.00 95.06 103 GLU A CA 1
ATOM 818 C C . GLU A 1 103 ? -14.580 -2.076 61.604 1.00 95.06 103 GLU A C 1
ATOM 820 O O . GLU A 1 103 ? -14.138 -2.074 62.751 1.00 95.06 103 GLU A O 1
ATOM 825 N N . TYR A 1 104 ? -15.168 -0.999 61.079 1.00 95.81 104 TYR A N 1
ATOM 826 C CA . TYR A 1 104 ? -15.224 0.284 61.780 1.00 95.81 104 TYR A CA 1
ATOM 827 C C . TYR A 1 104 ? -16.192 0.283 62.975 1.00 95.81 104 TYR A C 1
ATOM 829 O O . TYR A 1 104 ? -15.997 1.063 63.908 1.00 95.81 104 TYR A O 1
ATOM 837 N N . SER A 1 105 ? -17.216 -0.578 62.977 1.00 93.69 105 SER A N 1
ATOM 838 C CA . SER A 1 105 ? -18.130 -0.746 64.121 1.00 93.69 105 SER A CA 1
ATOM 839 C C . SER A 1 105 ? -17.453 -1.456 65.286 1.00 93.69 105 SER A C 1
ATOM 841 O O . SER A 1 105 ? -17.635 -1.052 66.435 1.00 93.69 105 SER A O 1
ATOM 843 N N . ASP A 1 106 ? -16.656 -2.487 64.997 1.00 95.19 106 ASP A N 1
ATOM 844 C CA . ASP A 1 106 ? -15.874 -3.205 66.004 1.00 95.19 106 ASP A CA 1
ATOM 845 C C . ASP A 1 106 ? -14.859 -2.254 66.660 1.00 95.19 106 ASP A C 1
ATOM 847 O O . ASP A 1 106 ? -14.753 -2.198 67.888 1.00 95.19 106 ASP A O 1
ATOM 851 N N . ASP A 1 107 ? -14.181 -1.432 65.853 1.00 95.12 107 ASP A N 1
ATOM 852 C CA . ASP A 1 107 ? -13.236 -0.431 66.351 1.00 95.12 107 ASP A CA 1
ATOM 853 C C . ASP A 1 107 ? -13.924 0.676 67.167 1.00 95.12 107 ASP A C 1
ATOM 855 O O . ASP A 1 107 ? -13.401 1.115 68.195 1.00 95.12 107 ASP A O 1
ATOM 859 N N . TYR A 1 108 ? -15.118 1.105 66.745 1.00 96.94 108 TYR A N 1
ATOM 860 C CA . TYR A 1 108 ? -15.941 2.056 67.492 1.00 96.94 108 TYR A CA 1
ATOM 861 C C . TYR A 1 108 ? -16.333 1.500 68.862 1.00 96.94 108 TYR A C 1
ATOM 863 O O . TYR A 1 108 ? -16.224 2.191 69.873 1.00 96.94 108 TYR A O 1
ATOM 871 N N . GLN A 1 109 ? -16.770 0.241 68.912 1.00 96.69 109 GLN A N 1
ATOM 872 C CA . GLN A 1 109 ? -17.175 -0.417 70.150 1.00 96.69 109 GLN A CA 1
ATOM 873 C C . GLN A 1 109 ? -15.998 -0.549 71.128 1.00 96.69 109 GLN A C 1
ATOM 875 O O . GLN A 1 109 ? -16.150 -0.239 72.312 1.00 96.69 109 GLN A O 1
ATOM 880 N N . ALA A 1 110 ? -14.816 -0.927 70.632 1.00 97.44 110 ALA A N 1
ATOM 881 C CA . ALA A 1 110 ? -13.592 -0.958 71.429 1.00 97.44 110 ALA A CA 1
ATOM 882 C C . ALA A 1 110 ? -13.242 0.424 72.016 1.00 97.44 110 ALA A C 1
ATOM 884 O O . ALA A 1 110 ? -12.859 0.526 73.185 1.00 97.44 110 ALA A O 1
ATOM 885 N N . GLU A 1 111 ? -13.421 1.500 71.246 1.00 97.62 111 GLU A N 1
ATOM 886 C CA . GLU A 1 111 ? -13.183 2.865 71.726 1.00 97.62 111 GLU A CA 1
ATOM 887 C C . GLU A 1 111 ? -14.214 3.308 72.779 1.00 97.62 111 GLU A C 1
ATOM 889 O O . GLU A 1 111 ? -13.853 3.911 73.794 1.00 97.62 111 GLU A O 1
ATOM 894 N N . VAL A 1 112 ? -15.491 2.956 72.595 1.00 97.56 112 VAL A N 1
ATOM 895 C CA . VAL A 1 112 ? -16.547 3.199 73.589 1.00 97.56 112 VAL A CA 1
ATOM 896 C C . VAL A 1 112 ? -16.223 2.497 74.906 1.00 97.56 112 VAL A C 1
ATOM 898 O O . VAL A 1 112 ? -16.313 3.114 75.966 1.00 97.56 112 VAL A O 1
ATOM 901 N N . GLU A 1 113 ? -15.799 1.234 74.871 1.00 97.31 113 GLU A N 1
ATOM 902 C CA . GLU A 1 113 ? -15.398 0.495 76.074 1.00 97.31 113 GLU A CA 1
ATOM 903 C C . GLU A 1 113 ? -14.194 1.142 76.765 1.00 97.31 113 GLU A C 1
ATOM 905 O O . GLU A 1 113 ? -14.197 1.323 77.989 1.00 97.31 113 GLU A O 1
ATOM 910 N N . ARG A 1 114 ? -13.192 1.567 75.984 1.00 97.69 114 ARG A N 1
ATOM 911 C CA . ARG A 1 114 ? -12.011 2.274 76.489 1.00 97.69 114 ARG A CA 1
ATOM 912 C C . ARG A 1 114 ? -12.396 3.559 77.221 1.00 97.69 114 ARG A C 1
ATOM 914 O O . ARG A 1 114 ? -11.922 3.781 78.334 1.00 97.69 114 ARG A O 1
ATOM 921 N N . LEU A 1 115 ? -13.257 4.385 76.627 1.00 96.81 115 LEU A N 1
ATOM 922 C CA . LEU A 1 115 ? -13.718 5.649 77.210 1.00 96.81 115 LEU A CA 1
ATOM 923 C C . LEU A 1 115 ? -14.628 5.427 78.426 1.00 96.81 115 LEU A C 1
ATOM 925 O O . LEU A 1 115 ? -14.442 6.089 79.450 1.00 96.81 115 LEU A O 1
ATOM 929 N N . ALA A 1 116 ? -15.548 4.460 78.365 1.00 95.75 116 ALA A N 1
ATOM 930 C CA . ALA A 1 116 ? -16.453 4.129 79.466 1.00 95.75 116 ALA A CA 1
ATOM 931 C C . ALA A 1 116 ? -15.698 3.706 80.737 1.00 95.75 116 ALA A C 1
ATOM 933 O O . ALA A 1 116 ? -16.116 4.046 81.843 1.00 95.75 116 ALA A O 1
ATOM 934 N N . ASN A 1 117 ? -14.563 3.014 80.588 1.00 95.31 117 ASN A N 1
ATOM 935 C CA . ASN A 1 117 ? -13.707 2.600 81.705 1.00 95.31 117 ASN A CA 1
ATOM 936 C C . ASN A 1 117 ? -12.979 3.768 82.400 1.00 95.31 117 ASN A C 1
ATOM 938 O O . ASN A 1 117 ? -12.400 3.573 83.466 1.00 95.31 117 ASN A O 1
ATOM 942 N N . THR A 1 118 ? -13.014 4.982 81.837 1.00 94.69 118 THR A N 1
ATOM 943 C CA . THR A 1 118 ? -12.427 6.191 82.449 1.00 94.69 118 THR A CA 1
ATOM 944 C C . THR A 1 118 ? -13.407 6.991 83.317 1.00 94.69 118 THR A C 1
ATOM 946 O O . THR A 1 118 ? -13.029 8.024 83.883 1.00 94.69 118 THR A O 1
ATOM 949 N N . LEU A 1 119 ? -14.669 6.556 83.398 1.00 93.44 119 LEU A N 1
ATOM 950 C CA . LEU A 1 119 ? -15.733 7.216 84.155 1.00 93.44 119 LEU A CA 1
ATOM 951 C C . LEU A 1 119 ? -15.778 6.703 85.600 1.00 93.44 119 LEU A C 1
ATOM 953 O O . LEU A 1 119 ? -15.569 5.521 85.862 1.00 93.44 119 LEU A O 1
ATOM 957 N N . GLY A 1 120 ? -16.036 7.602 86.553 1.00 87.12 120 GLY A N 1
ATOM 958 C CA . GLY A 1 120 ? -15.848 7.340 87.985 1.00 87.12 120 GLY A CA 1
ATOM 959 C C . GLY A 1 120 ? -17.061 6.749 88.706 1.00 87.12 120 GLY A C 1
ATOM 960 O O . GLY A 1 120 ? -16.947 6.373 89.872 1.00 87.12 120 GLY A O 1
ATOM 961 N N . ASN A 1 121 ? -18.229 6.699 88.058 1.00 88.88 121 ASN A N 1
ATOM 962 C CA . ASN A 1 121 ? -19.443 6.123 88.634 1.00 88.88 121 ASN A CA 1
ATOM 963 C C . ASN A 1 121 ? -20.427 5.597 87.568 1.00 88.88 121 ASN A C 1
ATOM 965 O O . ASN A 1 121 ? -20.356 5.950 86.390 1.00 88.88 121 ASN A O 1
ATOM 969 N N . GLU A 1 122 ? -21.385 4.776 88.009 1.00 89.25 122 GLU A N 1
ATOM 970 C CA . GLU A 1 122 ? -22.379 4.121 87.142 1.00 89.25 122 GLU A CA 1
ATOM 971 C C . GLU A 1 122 ? -23.316 5.099 86.423 1.00 89.25 122 GLU A C 1
ATOM 973 O O . GLU A 1 122 ? -23.738 4.842 85.297 1.00 89.25 122 GLU A O 1
ATOM 978 N N . ARG A 1 123 ? -23.629 6.250 87.032 1.00 88.00 123 ARG A N 1
ATOM 979 C CA . ARG A 1 123 ? -24.503 7.254 86.410 1.00 88.00 123 ARG A CA 1
ATOM 980 C C . ARG A 1 123 ? -23.826 7.897 85.200 1.00 88.00 123 ARG A C 1
ATOM 982 O O . ARG A 1 123 ? -24.453 8.001 84.149 1.00 88.00 123 ARG A O 1
ATOM 989 N N . GLN A 1 124 ? -22.562 8.299 85.337 1.00 92.75 124 GLN A N 1
ATOM 990 C CA . GLN A 1 124 ? -21.754 8.820 84.231 1.00 92.75 124 GLN A CA 1
ATOM 991 C C . GLN A 1 124 ? -21.666 7.790 83.100 1.00 92.75 124 GLN A C 1
ATOM 993 O O . GLN A 1 124 ? -21.904 8.117 81.938 1.00 92.75 124 GLN A O 1
ATOM 998 N N . LYS A 1 125 ? -21.386 6.527 83.450 1.00 94.75 125 LYS A N 1
ATOM 999 C CA . LYS A 1 125 ? -21.280 5.424 82.490 1.00 94.75 125 LYS A CA 1
ATOM 1000 C C . LYS A 1 125 ? -22.584 5.189 81.730 1.00 94.75 125 LYS A C 1
ATOM 1002 O O . LYS A 1 125 ? -22.552 5.082 80.509 1.00 94.75 125 LYS A O 1
ATOM 1007 N N . ALA A 1 126 ? -23.726 5.177 82.416 1.00 92.69 126 ALA A N 1
ATOM 1008 C CA . ALA A 1 126 ? -25.032 5.012 81.782 1.00 92.69 126 ALA A CA 1
ATOM 1009 C C . ALA A 1 126 ? -25.364 6.151 80.799 1.00 92.69 126 ALA A C 1
ATOM 1011 O O . ALA A 1 126 ? -25.824 5.883 79.690 1.00 92.69 126 ALA A O 1
ATOM 1012 N N . LEU A 1 127 ? -25.093 7.409 81.175 1.00 92.12 127 LEU A N 1
ATOM 1013 C CA . LEU A 1 127 ? -25.308 8.572 80.302 1.00 92.12 127 LEU A CA 1
ATOM 1014 C C . LEU A 1 127 ? -24.413 8.527 79.055 1.00 92.12 127 LEU A C 1
ATOM 1016 O O . LEU A 1 127 ? -24.885 8.778 77.947 1.00 92.12 127 LEU A O 1
ATOM 1020 N N . PHE A 1 128 ? -23.137 8.171 79.223 1.00 97.00 128 PHE A N 1
ATOM 1021 C CA . PHE A 1 128 ? -22.204 8.031 78.107 1.00 97.00 128 PHE A CA 1
ATOM 1022 C C . PHE A 1 128 ? -22.587 6.882 77.166 1.00 97.00 128 PHE A C 1
ATOM 1024 O O . PHE A 1 128 ? -22.582 7.072 75.953 1.00 97.00 128 PHE A O 1
ATOM 1031 N N . LEU A 1 129 ? -22.952 5.710 77.697 1.00 96.31 129 LEU A N 1
ATOM 1032 C CA . LEU A 1 129 ? -23.333 4.557 76.875 1.00 96.31 129 LEU A CA 1
ATOM 1033 C C . LEU A 1 129 ? -24.606 4.823 76.054 1.00 96.31 129 LEU A C 1
ATOM 1035 O O . LEU A 1 129 ? -24.663 4.428 74.891 1.00 96.31 129 LEU A O 1
ATOM 1039 N N . ASP A 1 130 ? -25.596 5.535 76.607 1.00 94.62 130 ASP A N 1
ATOM 1040 C CA . ASP A 1 130 ? -26.782 5.970 75.849 1.00 94.62 130 ASP A CA 1
ATOM 1041 C C . ASP A 1 130 ? -26.409 6.921 74.695 1.00 94.62 130 ASP A C 1
ATOM 1043 O O . ASP A 1 130 ? -26.894 6.762 73.571 1.00 94.62 130 ASP A O 1
ATOM 1047 N N . TYR A 1 131 ? -25.504 7.875 74.940 1.00 95.31 131 TYR A N 1
ATOM 1048 C CA . TYR A 1 131 ? -24.977 8.756 73.894 1.00 95.31 131 TYR A CA 1
ATOM 1049 C C . TYR A 1 131 ? -24.224 7.971 72.812 1.00 95.31 131 TYR A C 1
ATOM 1051 O O . TYR A 1 131 ? -24.519 8.121 71.623 1.00 95.31 131 TYR A O 1
ATOM 1059 N N . ALA A 1 132 ? -23.280 7.118 73.218 1.00 96.88 132 ALA A N 1
ATOM 1060 C CA . ALA A 1 132 ? -22.434 6.339 72.322 1.00 96.88 132 ALA A CA 1
ATOM 1061 C C . ALA A 1 132 ? -23.263 5.410 71.430 1.00 96.88 132 ALA A C 1
ATOM 1063 O O . ALA A 1 132 ? -23.029 5.345 70.227 1.00 96.88 132 ALA A O 1
ATOM 1064 N N . GLN A 1 133 ? -24.299 4.763 71.973 1.00 94.56 133 GLN A N 1
ATOM 1065 C CA . GLN A 1 133 ? -25.174 3.898 71.184 1.00 94.56 133 GLN A CA 1
ATOM 1066 C C . GLN A 1 133 ? -25.931 4.674 70.095 1.00 94.56 133 GLN A C 1
ATOM 1068 O O . GLN A 1 133 ? -26.054 4.196 68.966 1.00 94.56 133 GLN A O 1
ATOM 1073 N N . LYS A 1 134 ? -26.419 5.884 70.402 1.00 93.94 134 LYS A N 1
ATOM 1074 C CA . LYS A 1 134 ? -27.090 6.750 69.415 1.00 93.94 134 LYS A CA 1
ATOM 1075 C C . LYS A 1 134 ? -26.128 7.211 68.324 1.00 93.94 134 LYS A C 1
ATOM 1077 O O . LYS A 1 134 ? -26.496 7.227 67.150 1.00 93.94 134 LYS A O 1
ATOM 1082 N N . GLN A 1 135 ? -24.906 7.578 68.702 1.00 95.19 135 GLN A N 1
ATOM 1083 C CA . GLN A 1 135 ? -23.888 8.004 67.747 1.00 95.19 135 GLN A CA 1
ATOM 1084 C C . GLN A 1 135 ? -23.389 6.850 66.868 1.00 95.19 135 GLN A C 1
ATOM 1086 O O . GLN A 1 135 ? -23.228 7.048 65.663 1.00 95.19 135 GLN A O 1
ATOM 1091 N N . ARG A 1 136 ? -23.259 5.635 67.419 1.00 94.62 136 ARG A N 1
ATOM 1092 C CA . ARG A 1 136 ? -22.870 4.430 66.676 1.00 94.62 136 ARG A CA 1
ATOM 1093 C C . ARG A 1 136 ? -23.758 4.200 65.460 1.00 94.62 136 ARG A C 1
ATOM 1095 O O . ARG A 1 136 ? -23.248 4.049 64.360 1.00 94.62 136 ARG A O 1
ATOM 1102 N N . VAL A 1 137 ? -25.079 4.266 65.637 1.00 93.62 137 VAL A N 1
ATOM 1103 C CA . VAL A 1 137 ? -26.045 4.095 64.536 1.00 93.62 137 VAL A CA 1
ATOM 1104 C C . VAL A 1 137 ? -25.820 5.134 63.431 1.00 93.62 137 VAL A C 1
ATOM 1106 O O . VAL A 1 137 ? -25.850 4.808 62.245 1.00 93.62 137 VAL A O 1
ATOM 1109 N N . ALA A 1 138 ? -25.559 6.391 63.800 1.00 93.25 138 ALA A N 1
ATOM 1110 C CA . ALA A 1 138 ? -25.282 7.446 62.829 1.00 93.25 138 ALA A CA 1
ATOM 1111 C C . ALA A 1 138 ? -23.921 7.266 62.132 1.00 93.25 138 ALA A C 1
ATOM 1113 O O . ALA A 1 138 ? -23.783 7.639 60.967 1.00 93.25 138 ALA A O 1
ATOM 1114 N N . PHE A 1 139 ? -22.913 6.747 62.835 1.00 95.75 139 PHE A N 1
ATOM 1115 C CA . PHE A 1 139 ? -21.586 6.458 62.294 1.00 95.75 139 PHE A CA 1
ATOM 1116 C C . PHE A 1 139 ? -21.625 5.272 61.320 1.00 95.75 139 PHE A C 1
ATOM 1118 O O . PHE A 1 139 ? -21.224 5.433 60.168 1.00 95.75 139 PHE A O 1
ATOM 1125 N N . GLU A 1 140 ? -22.223 4.151 61.732 1.00 95.75 140 GLU A N 1
ATOM 1126 C CA . GLU A 1 140 ? -22.504 2.973 60.897 1.00 95.75 140 GLU A CA 1
ATOM 1127 C C . GLU A 1 140 ? -23.255 3.362 59.619 1.00 95.75 140 GLU A C 1
ATOM 1129 O O . GLU A 1 140 ? -22.837 3.012 58.517 1.00 95.75 140 GLU A O 1
ATOM 1134 N N . GLY A 1 141 ? -24.307 4.180 59.739 1.00 95.88 141 GLY A N 1
ATOM 1135 C CA . GLY A 1 141 ? -25.073 4.651 58.585 1.00 95.88 141 GLY A CA 1
ATOM 1136 C C . GLY A 1 141 ? -24.241 5.437 57.563 1.00 95.88 141 GLY A C 1
ATOM 1137 O O . GLY A 1 141 ? -24.461 5.294 56.361 1.00 95.88 141 GLY A O 1
ATOM 1138 N N . ARG A 1 142 ? -23.254 6.235 58.005 1.00 96.00 142 ARG A N 1
ATOM 1139 C CA . ARG A 1 142 ? -22.338 6.945 57.089 1.00 96.00 142 ARG A CA 1
ATOM 1140 C C . ARG A 1 142 ? -21.390 5.983 56.376 1.00 96.00 142 ARG A C 1
ATOM 1142 O O . ARG A 1 142 ? -21.153 6.162 55.184 1.00 96.00 142 ARG A O 1
ATOM 1149 N N . ILE A 1 143 ? -20.886 4.970 57.079 1.00 96.31 143 ILE A N 1
ATOM 1150 C CA . ILE A 1 143 ? -19.987 3.968 56.495 1.00 96.31 143 ILE A CA 1
ATOM 1151 C C . ILE A 1 143 ? -20.737 3.123 55.465 1.00 96.31 143 ILE A C 1
ATOM 1153 O O . ILE A 1 143 ? -20.258 2.971 54.347 1.00 96.31 143 ILE A O 1
ATOM 1157 N N . MET A 1 144 ? -21.946 2.654 55.791 1.00 95.50 144 MET A N 1
ATOM 1158 C CA . MET A 1 144 ? -22.787 1.898 54.855 1.00 95.50 144 MET A CA 1
ATOM 1159 C C . MET A 1 144 ? -23.156 2.721 53.613 1.00 95.50 144 MET A C 1
ATOM 1161 O O . MET A 1 144 ? -23.174 2.195 52.501 1.00 95.50 144 MET A O 1
ATOM 1165 N N . ALA A 1 145 ? -23.436 4.020 53.774 1.00 95.75 145 ALA A N 1
ATOM 1166 C CA . ALA A 1 145 ? -23.694 4.909 52.642 1.00 95.75 145 ALA A CA 1
ATOM 1167 C C . ALA A 1 145 ? -22.461 5.054 51.732 1.00 95.75 145 ALA A C 1
ATOM 1169 O O . ALA A 1 145 ? -22.596 5.025 50.507 1.00 95.75 145 ALA A O 1
ATOM 1170 N N . HIS A 1 146 ? -21.267 5.167 52.322 1.00 96.25 146 HIS A N 1
ATOM 1171 C CA . HIS A 1 146 ? -20.002 5.191 51.585 1.00 96.25 146 HIS A CA 1
ATOM 1172 C C . HIS A 1 146 ? -19.739 3.862 50.864 1.00 96.25 146 HIS A C 1
ATOM 1174 O O . HIS A 1 146 ? -19.539 3.856 49.654 1.00 96.25 146 HIS A O 1
ATOM 1180 N N . GLU A 1 147 ? -19.843 2.733 51.567 1.00 94.38 147 GLU A N 1
ATOM 1181 C CA . GLU A 1 147 ? -19.674 1.380 51.016 1.00 94.38 147 GLU A CA 1
ATOM 1182 C C . GLU A 1 147 ? -20.632 1.121 49.839 1.00 94.38 147 GLU A C 1
ATOM 1184 O O . GLU A 1 147 ? -20.219 0.626 48.792 1.00 94.38 147 GLU A O 1
ATOM 1189 N N . SER A 1 148 ? -21.891 1.560 49.945 1.00 92.62 148 SER A N 1
ATOM 1190 C CA . SER A 1 148 ? -22.875 1.498 48.854 1.00 92.62 148 SER A CA 1
ATOM 1191 C C . SER A 1 148 ? -22.498 2.376 47.649 1.00 92.62 148 SER A C 1
ATOM 1193 O O . SER A 1 148 ? -22.627 1.960 46.493 1.00 92.62 148 SER A O 1
ATOM 1195 N N . SER A 1 149 ? -21.983 3.586 47.885 1.00 93.00 149 SER A N 1
ATOM 1196 C CA . SER A 1 149 ? -21.492 4.465 46.814 1.00 93.00 149 SER A CA 1
ATOM 1197 C C . SER A 1 149 ? -20.298 3.852 46.069 1.00 93.00 149 SER A C 1
ATOM 1199 O O . SER A 1 149 ? -20.241 3.881 44.834 1.00 93.00 149 SER A O 1
ATOM 1201 N N . GLU A 1 150 ? -19.355 3.263 46.804 1.00 94.94 150 GLU A N 1
ATOM 1202 C CA . GLU A 1 150 ? -18.193 2.584 46.226 1.00 94.94 150 GLU A CA 1
ATOM 1203 C C . GLU A 1 150 ? -18.597 1.301 45.485 1.00 94.94 150 GLU A C 1
ATOM 1205 O O . GLU A 1 150 ? -18.084 1.046 44.393 1.00 94.94 150 GLU A O 1
ATOM 1210 N N . PHE A 1 151 ? -19.586 0.551 45.990 1.00 92.00 151 PHE A N 1
ATOM 1211 C CA . PHE A 1 151 ? -20.174 -0.599 45.292 1.00 92.00 151 PHE A CA 1
ATOM 1212 C C . PHE A 1 151 ? -20.710 -0.220 43.912 1.00 92.00 151 PHE A C 1
ATOM 1214 O O . PHE A 1 151 ? -20.399 -0.884 42.919 1.00 92.00 151 PHE A O 1
ATOM 1221 N N . ASN A 1 152 ? -21.487 0.863 43.836 1.00 89.44 152 ASN A N 1
ATOM 1222 C CA . ASN A 1 152 ? -22.052 1.341 42.576 1.00 89.44 152 ASN A CA 1
ATOM 1223 C C . ASN A 1 152 ? -20.956 1.752 41.585 1.00 89.44 152 ASN A C 1
ATOM 1225 O O . ASN A 1 152 ? -20.999 1.364 40.416 1.00 89.44 152 ASN A O 1
ATOM 1229 N N . THR A 1 153 ? -19.949 2.486 42.064 1.00 91.25 153 THR A N 1
ATOM 1230 C CA . THR A 1 153 ? -18.826 2.963 41.243 1.00 91.25 153 THR A CA 1
ATOM 1231 C C . THR A 1 153 ? -17.993 1.798 40.708 1.00 91.25 153 THR A C 1
ATOM 1233 O O . THR A 1 153 ? -17.733 1.704 39.506 1.00 91.25 153 THR A O 1
ATOM 1236 N N . TYR A 1 154 ? -17.616 0.862 41.581 1.00 92.69 154 TYR A N 1
ATOM 1237 C CA . TYR A 1 154 ? -16.845 -0.314 41.196 1.00 92.69 154 TYR A CA 1
ATOM 1238 C C . TYR A 1 154 ? -17.625 -1.210 40.227 1.00 92.69 154 TYR A C 1
ATOM 1240 O O . TYR A 1 154 ? -17.094 -1.591 39.183 1.00 92.69 154 TYR A O 1
ATOM 1248 N N . SER A 1 155 ? -18.903 -1.482 40.508 1.00 90.50 155 SER A N 1
ATOM 1249 C CA . SER A 1 155 ? -19.757 -2.298 39.636 1.00 90.50 155 SER A CA 1
ATOM 1250 C C . SER A 1 155 ? -19.888 -1.694 38.237 1.00 90.50 155 SER A C 1
ATOM 1252 O O . SER A 1 155 ? -19.819 -2.426 37.249 1.00 90.50 155 SER A O 1
ATOM 1254 N N . GLN A 1 156 ? -20.003 -0.366 38.133 1.00 90.00 156 GLN A N 1
ATOM 1255 C CA . GLN A 1 156 ? -20.008 0.328 36.847 1.00 90.00 156 GLN A CA 1
ATOM 1256 C C . GLN A 1 156 ? -18.689 0.131 36.082 1.00 90.00 156 GLN A C 1
ATOM 1258 O O . GLN A 1 156 ? -18.726 -0.206 34.900 1.00 90.00 156 GLN A O 1
ATOM 1263 N N . SER A 1 157 ? -17.537 0.244 36.752 1.00 92.00 157 SER A N 1
ATOM 1264 C CA . SER A 1 157 ? -16.234 0.011 36.107 1.00 92.00 157 SER A CA 1
ATOM 1265 C C . SER A 1 157 ? -16.103 -1.398 35.504 1.00 92.00 157 SER A C 1
ATOM 1267 O O . SER A 1 157 ? -15.538 -1.572 34.424 1.00 92.00 157 SER A O 1
ATOM 1269 N N . ILE A 1 158 ? -16.686 -2.413 36.155 1.00 92.50 158 ILE A N 1
ATOM 1270 C CA . ILE A 1 158 ? -16.667 -3.800 35.669 1.00 92.50 158 ILE A CA 1
ATOM 1271 C C . ILE A 1 158 ? -17.537 -3.962 34.419 1.00 92.50 158 ILE A C 1
ATOM 1273 O O . ILE A 1 158 ? -17.145 -4.653 33.476 1.00 92.50 158 ILE A O 1
ATOM 1277 N N . VAL A 1 159 ? -18.708 -3.323 34.396 1.00 93.19 159 VAL A N 1
ATOM 1278 C CA . VAL A 1 159 ? -19.596 -3.291 33.224 1.00 93.19 159 VAL A CA 1
ATOM 1279 C C . VAL A 1 159 ? -18.886 -2.646 32.035 1.00 93.19 159 VAL A C 1
ATOM 1281 O O . VAL A 1 159 ? -18.842 -3.243 30.957 1.00 93.19 159 VAL A O 1
ATOM 1284 N N . GLU A 1 160 ? -18.278 -1.477 32.238 1.00 92.06 160 GLU A N 1
ATOM 1285 C CA . GLU A 1 160 ? -17.536 -0.752 31.201 1.00 92.06 160 GLU A CA 1
ATOM 1286 C C . GLU A 1 160 ? -16.353 -1.583 30.673 1.00 92.06 160 GLU A C 1
ATOM 1288 O O . GLU A 1 160 ? -16.165 -1.704 29.460 1.00 92.06 160 GLU A O 1
ATOM 1293 N N . GLY A 1 161 ? -15.604 -2.251 31.559 1.00 95.56 161 GLY A N 1
ATOM 1294 C CA . GLY A 1 161 ? -14.514 -3.153 31.176 1.00 95.56 161 GLY A CA 1
ATOM 1295 C C . GLY A 1 161 ? -14.975 -4.352 30.336 1.00 95.56 161 GLY A C 1
ATOM 1296 O O . GLY A 1 161 ? -14.324 -4.710 29.348 1.00 95.56 161 GLY A O 1
ATOM 1297 N N . LYS A 1 162 ? -16.124 -4.954 30.671 1.00 96.56 162 LYS A N 1
ATOM 1298 C CA . LYS A 1 162 ? -16.724 -6.048 29.885 1.00 96.56 162 LYS A CA 1
ATOM 1299 C C . LYS A 1 162 ? -17.183 -5.576 28.507 1.00 96.56 162 LYS A C 1
ATOM 1301 O O . LYS A 1 162 ? -16.905 -6.254 27.520 1.00 96.56 162 LYS A O 1
ATOM 1306 N N . GLN A 1 163 ? -17.835 -4.414 28.425 1.00 95.56 163 GLN A N 1
ATOM 1307 C CA . GLN A 1 163 ? -18.241 -3.816 27.149 1.00 95.56 163 GLN A CA 1
ATOM 1308 C C . GLN A 1 163 ? -17.022 -3.514 26.265 1.00 95.56 163 GLN A C 1
ATOM 1310 O O . GLN A 1 163 ? -17.009 -3.881 25.092 1.00 95.56 163 GLN A O 1
ATOM 1315 N N . ALA A 1 164 ? -15.966 -2.916 26.826 1.00 96.38 164 ALA A N 1
ATOM 1316 C CA . ALA A 1 164 ? -14.730 -2.631 26.098 1.00 96.38 164 ALA A CA 1
ATOM 1317 C C . ALA A 1 164 ? -14.033 -3.909 25.596 1.00 96.38 164 ALA A C 1
ATOM 1319 O O . ALA A 1 164 ? -13.538 -3.951 24.468 1.00 96.38 164 ALA A O 1
ATOM 1320 N N . THR A 1 165 ? -14.028 -4.970 26.408 1.00 97.62 165 THR A N 1
ATOM 1321 C CA . THR A 1 165 ? -13.466 -6.273 26.021 1.00 97.62 165 THR A CA 1
ATOM 1322 C C . THR A 1 165 ? -14.252 -6.896 24.869 1.00 97.62 165 THR A C 1
ATOM 1324 O O . THR A 1 165 ? -13.649 -7.312 23.883 1.00 97.62 165 THR A O 1
ATOM 1327 N N . ALA A 1 166 ? -15.586 -6.875 24.937 1.00 97.75 166 ALA A N 1
ATOM 1328 C CA . ALA A 1 166 ? -16.444 -7.360 23.858 1.00 97.75 166 ALA A CA 1
ATOM 1329 C C . ALA A 1 166 ? -16.245 -6.561 22.554 1.00 97.75 166 ALA A C 1
ATOM 1331 O O . ALA A 1 166 ? -16.146 -7.146 21.478 1.00 97.75 166 ALA A O 1
ATOM 1332 N N . MET A 1 167 ? -16.094 -5.232 22.628 1.00 97.38 167 MET A N 1
ATOM 1333 C CA . MET A 1 167 ? -15.760 -4.404 21.457 1.00 97.38 167 MET A CA 1
ATOM 1334 C C . MET A 1 167 ? -14.425 -4.808 20.822 1.00 97.38 167 MET A C 1
ATOM 1336 O O . MET A 1 167 ? -14.305 -4.868 19.599 1.00 97.38 167 MET A O 1
ATOM 1340 N N . ARG A 1 168 ? -13.412 -5.107 21.642 1.00 96.88 168 ARG A N 1
ATOM 1341 C CA . ARG A 1 168 ? -12.112 -5.583 21.156 1.00 96.88 168 ARG A CA 1
ATOM 1342 C C . ARG A 1 168 ? -12.221 -6.956 20.494 1.00 96.88 168 ARG A C 1
ATOM 1344 O O . ARG A 1 168 ? -11.592 -7.177 19.464 1.00 96.88 168 ARG A O 1
ATOM 1351 N N . GLU A 1 169 ? -13.011 -7.859 21.064 1.00 96.75 169 GLU A N 1
ATOM 1352 C CA . GLU A 1 169 ? -13.271 -9.180 20.486 1.00 96.75 169 GLU A CA 1
ATOM 1353 C C . GLU A 1 169 ? -13.949 -9.071 19.115 1.00 96.75 169 GLU A C 1
ATOM 1355 O O . GLU A 1 169 ? -13.511 -9.719 18.167 1.00 96.75 169 GLU A O 1
ATOM 1360 N N . LEU A 1 170 ? -14.927 -8.169 18.965 1.00 97.62 170 LEU A N 1
ATOM 1361 C CA . LEU A 1 170 ? -15.547 -7.873 17.669 1.00 97.62 170 LEU A CA 1
ATOM 1362 C C . LEU A 1 170 ? -14.538 -7.386 16.627 1.00 97.62 170 LEU A C 1
ATOM 1364 O O . LEU A 1 170 ? -14.643 -7.763 15.462 1.00 97.62 170 LEU A O 1
ATOM 1368 N N . ALA A 1 171 ? -13.570 -6.562 17.035 1.00 95.44 171 ALA A N 1
ATOM 1369 C CA . ALA A 1 171 ? -12.541 -6.060 16.132 1.00 95.44 171 ALA A CA 1
ATOM 1370 C C . ALA A 1 171 ? -11.610 -7.178 15.636 1.00 95.44 171 ALA A C 1
ATOM 1372 O O . ALA A 1 171 ? -11.265 -7.202 14.455 1.00 95.44 171 ALA A O 1
ATOM 1373 N N . LEU A 1 172 ? -11.205 -8.080 16.539 1.00 93.00 172 LEU A N 1
ATOM 1374 C CA . LEU A 1 172 ? -10.218 -9.139 16.289 1.00 93.00 172 LEU A CA 1
ATOM 1375 C C . LEU A 1 172 ? -10.809 -10.369 15.592 1.00 93.00 172 LEU A C 1
ATOM 1377 O O . LEU A 1 172 ? -10.137 -11.001 14.780 1.00 93.00 172 LEU A O 1
ATOM 1381 N N . SER A 1 173 ? -12.060 -10.697 15.902 1.00 92.94 173 SER A N 1
ATOM 1382 C CA . SER A 1 173 ? -12.743 -11.912 15.447 1.00 92.94 173 SER A CA 1
ATOM 1383 C C . SER A 1 173 ? -13.939 -11.575 14.561 1.00 92.94 173 SER A C 1
ATOM 1385 O O . SER A 1 173 ? -14.954 -12.271 14.569 1.00 92.94 173 SER A O 1
ATOM 1387 N N . TYR A 1 174 ? -13.838 -10.495 13.779 1.00 92.75 174 TYR A N 1
ATOM 1388 C CA . TYR A 1 174 ? -14.947 -10.001 12.963 1.00 92.75 174 TYR A CA 1
ATOM 1389 C C . TYR A 1 174 ? -15.444 -11.030 11.935 1.00 92.75 174 TYR A C 1
ATOM 1391 O O . TYR A 1 174 ? -16.581 -10.922 11.498 1.00 92.75 174 TYR A O 1
ATOM 1399 N N . TYR A 1 175 ? -14.649 -12.036 11.561 1.00 88.81 175 TYR A N 1
ATOM 1400 C CA . TYR A 1 175 ? -15.024 -13.102 10.624 1.00 88.81 175 TYR A CA 1
ATOM 1401 C C . TYR A 1 175 ? -15.693 -14.307 11.312 1.00 88.81 175 TYR A C 1
ATOM 1403 O O . TYR A 1 175 ? -16.526 -14.962 10.686 1.00 88.81 175 TYR A O 1
ATOM 1411 N N . ASP A 1 176 ? -15.482 -14.532 12.616 1.00 93.62 176 ASP A N 1
ATOM 1412 C CA . ASP A 1 176 ? -16.092 -15.632 13.386 1.00 93.62 176 ASP A CA 1
ATOM 1413 C C . ASP A 1 176 ? -17.540 -15.307 13.828 1.00 93.62 176 ASP A C 1
ATOM 1415 O O . ASP A 1 176 ? -17.754 -14.450 14.693 1.00 93.62 176 ASP A O 1
ATOM 1419 N N . PRO A 1 177 ? -18.569 -15.980 13.272 1.00 91.69 177 PRO A N 1
ATOM 1420 C CA . PRO A 1 177 ? -19.964 -15.699 13.607 1.00 91.69 177 PRO A CA 1
ATOM 1421 C C . PRO A 1 177 ? -20.328 -15.966 15.067 1.00 91.69 177 PRO A C 1
ATOM 1423 O O . PRO A 1 177 ? -21.177 -15.257 15.609 1.00 91.69 177 PRO A O 1
ATOM 1426 N N . GLN A 1 178 ? -19.718 -16.973 15.694 1.00 93.44 178 GLN A N 1
ATOM 1427 C CA . GLN A 1 178 ? -20.039 -17.357 17.064 1.00 93.44 178 GLN A CA 1
ATOM 1428 C C . GLN A 1 178 ? -19.439 -16.358 18.052 1.00 93.44 178 GLN A C 1
ATOM 1430 O O . GLN A 1 178 ? -20.167 -15.849 18.906 1.00 93.44 178 GLN A O 1
ATOM 1435 N N . ALA A 1 179 ? -18.155 -16.025 17.892 1.00 93.50 179 ALA A N 1
ATOM 1436 C CA . ALA A 1 179 ? -17.491 -15.023 18.725 1.00 93.50 179 ALA A CA 1
ATOM 1437 C C . ALA A 1 179 ? -18.191 -13.657 18.615 1.00 93.50 179 ALA A C 1
ATOM 1439 O O . ALA A 1 179 ? -18.510 -13.028 19.625 1.00 93.50 179 ALA A O 1
ATOM 1440 N N . ARG A 1 180 ? -18.551 -13.231 17.392 1.00 95.62 180 ARG A N 1
ATOM 1441 C CA . ARG A 1 180 ? -19.319 -11.991 17.194 1.00 95.62 180 ARG A CA 1
ATOM 1442 C C . ARG A 1 180 ? -20.657 -12.000 17.922 1.00 95.62 180 ARG A C 1
ATOM 1444 O O . ARG A 1 180 ? -20.991 -11.021 18.584 1.00 95.62 180 ARG A O 1
ATOM 1451 N N . ALA A 1 181 ? -21.434 -13.075 17.787 1.00 94.69 181 ALA A N 1
ATOM 1452 C CA . ALA A 1 181 ? -22.742 -13.169 18.428 1.00 94.69 181 ALA A CA 1
ATOM 1453 C C . ALA A 1 181 ? -22.623 -13.076 19.958 1.00 94.69 181 ALA A C 1
ATOM 1455 O O . ALA A 1 181 ? -23.372 -12.328 20.582 1.00 94.69 181 ALA A O 1
ATOM 1456 N N . GLN A 1 182 ? -21.641 -13.766 20.547 1.00 95.75 182 GLN A N 1
ATOM 1457 C CA . GLN A 1 182 ? -21.383 -13.733 21.990 1.00 95.75 182 GLN A CA 1
ATOM 1458 C C . GLN A 1 182 ? -20.943 -12.349 22.482 1.00 95.75 182 GLN A C 1
ATOM 1460 O O . GLN A 1 182 ? -21.387 -11.896 23.543 1.00 95.75 182 GLN A O 1
ATOM 1465 N N . ALA A 1 183 ? -20.101 -11.654 21.716 1.00 97.31 183 ALA A N 1
ATOM 1466 C CA . ALA A 1 183 ? -19.653 -10.309 22.056 1.00 97.31 183 ALA A CA 1
ATOM 1467 C C . ALA A 1 183 ? -20.802 -9.285 21.983 1.00 97.31 183 ALA A C 1
ATOM 1469 O O . ALA A 1 183 ? -20.981 -8.502 22.919 1.00 97.31 183 ALA A O 1
ATOM 1470 N N . LEU A 1 184 ? -21.633 -9.332 20.933 1.00 96.44 184 LEU A N 1
ATOM 1471 C CA . LEU A 1 184 ? -22.828 -8.482 20.811 1.00 96.44 184 LEU A CA 1
ATOM 1472 C C . LEU A 1 184 ? -23.820 -8.731 21.957 1.00 96.44 184 LEU A C 1
ATOM 1474 O O . LEU A 1 184 ? -24.263 -7.785 22.607 1.00 96.44 184 LEU A O 1
ATOM 1478 N N . GLU A 1 185 ? -24.101 -9.998 22.268 1.00 96.38 185 GLU A N 1
ATOM 1479 C CA . GLU A 1 185 ? -24.977 -10.369 23.385 1.00 96.38 185 GLU A CA 1
ATOM 1480 C C . GLU A 1 185 ? -24.412 -9.882 24.731 1.00 96.38 185 GLU A C 1
ATOM 1482 O O . GLU A 1 185 ? -25.141 -9.436 25.618 1.00 96.38 185 GLU A O 1
ATOM 1487 N N . THR A 1 186 ? -23.090 -9.934 24.905 1.00 97.12 186 THR A N 1
ATOM 1488 C CA . THR A 1 186 ? -22.435 -9.440 26.120 1.00 97.12 186 THR A CA 1
ATOM 1489 C C . THR A 1 186 ? -22.638 -7.941 26.302 1.00 97.12 186 THR A C 1
ATOM 1491 O O . THR A 1 186 ? -22.953 -7.527 27.420 1.00 97.12 186 THR A O 1
ATOM 1494 N N . ILE A 1 187 ? -22.518 -7.151 25.230 1.00 96.56 187 ILE A N 1
ATOM 1495 C CA . ILE A 1 187 ? -22.771 -5.704 25.250 1.00 96.56 187 ILE A CA 1
ATOM 1496 C C . ILE A 1 187 ? -24.214 -5.427 25.684 1.00 96.56 187 ILE A C 1
ATOM 1498 O O . ILE A 1 187 ? -24.422 -4.693 26.650 1.00 96.56 187 ILE A O 1
ATOM 1502 N N . GLU A 1 188 ? -25.193 -6.071 25.046 1.00 95.00 188 GLU A N 1
ATOM 1503 C CA . GLU A 1 188 ? -26.616 -5.883 25.351 1.00 95.00 188 GLU A CA 1
ATOM 1504 C C . GLU A 1 188 ? -26.951 -6.252 26.807 1.00 95.00 188 GLU A C 1
ATOM 1506 O O . GLU A 1 188 ? -27.551 -5.464 27.544 1.00 95.00 188 GLU A O 1
ATOM 1511 N N . ARG A 1 189 ? -26.486 -7.420 27.276 1.00 95.81 189 ARG A N 1
ATOM 1512 C CA . ARG A 1 189 ? -26.699 -7.858 28.667 1.00 95.81 189 ARG A CA 1
ATOM 1513 C C . ARG A 1 189 ? -26.073 -6.902 29.680 1.00 95.81 189 ARG A C 1
ATOM 1515 O O . ARG A 1 189 ? -26.652 -6.682 30.742 1.00 95.81 189 ARG A O 1
ATOM 1522 N N . GLN A 1 190 ? -24.900 -6.342 29.377 1.00 96.25 190 GLN A N 1
ATOM 1523 C CA . GLN A 1 190 ? -24.224 -5.401 30.273 1.00 96.25 190 GLN A CA 1
ATOM 1524 C C . GLN A 1 190 ? -25.011 -4.092 30.437 1.00 96.25 190 GLN A C 1
ATOM 1526 O O . GLN A 1 190 ? -25.058 -3.564 31.546 1.00 96.25 190 GLN A O 1
ATOM 1531 N N . VAL A 1 191 ? -25.676 -3.595 29.388 1.00 95.19 191 VAL A N 1
ATOM 1532 C CA . VAL A 1 191 ? -26.534 -2.396 29.484 1.00 95.19 191 VAL A CA 1
ATOM 1533 C C . VAL A 1 191 ? -27.746 -2.651 30.378 1.00 95.19 191 VAL A C 1
ATOM 1535 O O . VAL A 1 191 ? -28.067 -1.827 31.236 1.00 95.19 191 VAL A O 1
ATOM 1538 N N . VAL A 1 192 ? -28.402 -3.805 30.225 1.00 94.50 192 VAL A N 1
ATOM 1539 C CA . VAL A 1 192 ? -29.549 -4.182 31.069 1.00 94.50 192 VAL A CA 1
ATOM 1540 C C . VAL A 1 192 ? -29.129 -4.298 32.534 1.00 94.50 192 VAL A C 1
ATOM 1542 O O . VAL A 1 192 ? -29.799 -3.760 33.415 1.00 94.50 192 VAL A O 1
ATOM 1545 N N . TRP A 1 193 ? -27.994 -4.946 32.797 1.00 91.81 193 TRP A N 1
ATOM 1546 C CA . TRP A 1 193 ? -27.439 -5.058 34.145 1.00 91.81 193 TRP A CA 1
ATOM 1547 C C . TRP A 1 193 ? -27.114 -3.685 34.753 1.00 91.81 193 TRP A C 1
ATOM 1549 O O . TRP A 1 193 ? -27.464 -3.410 35.900 1.00 91.81 193 TRP A O 1
ATOM 1559 N N . GLN A 1 194 ? -26.516 -2.782 33.973 1.00 92.19 194 GLN A N 1
ATOM 1560 C CA . GLN A 1 194 ? -26.236 -1.413 34.411 1.00 92.19 194 GLN A CA 1
ATOM 1561 C C . GLN A 1 194 ? -27.512 -0.647 34.769 1.00 92.19 194 GLN A C 1
ATOM 1563 O O . GLN A 1 194 ? -27.553 0.058 35.780 1.00 92.19 194 GLN A O 1
ATOM 1568 N N . ALA A 1 195 ? -28.569 -0.805 33.971 1.00 93.00 195 ALA A N 1
ATOM 1569 C CA . ALA A 1 195 ? -29.853 -0.183 34.250 1.00 93.00 195 ALA A CA 1
ATOM 1570 C C . ALA A 1 195 ? -30.470 -0.690 35.556 1.00 93.00 195 ALA A C 1
ATOM 1572 O O . ALA A 1 195 ? -30.992 0.115 36.324 1.00 93.00 195 ALA A O 1
ATOM 1573 N N . GLN A 1 196 ? -30.365 -1.992 35.836 1.00 90.06 196 GLN A N 1
ATOM 1574 C CA . GLN A 1 196 ? -30.840 -2.583 37.089 1.00 90.06 196 GLN A CA 1
ATOM 1575 C C . GLN A 1 196 ? -30.076 -2.041 38.301 1.00 90.06 196 GLN A C 1
ATOM 1577 O O . GLN A 1 196 ? -30.705 -1.641 39.278 1.00 90.06 196 GLN A O 1
ATOM 1582 N N . LEU A 1 197 ? -28.743 -1.963 38.219 1.00 86.44 197 LEU A N 1
ATOM 1583 C CA . LEU A 1 197 ? -27.905 -1.432 39.302 1.00 86.44 197 LEU A CA 1
ATOM 1584 C C . LEU A 1 197 ? -28.213 0.034 39.628 1.00 86.44 197 LEU A C 1
ATOM 1586 O O . LEU A 1 197 ? -28.183 0.433 40.787 1.00 86.44 197 LEU A O 1
ATOM 1590 N N . GLN A 1 198 ? -28.506 0.841 38.609 1.00 87.50 198 GLN A N 1
ATOM 1591 C CA . GLN A 1 198 ? -28.667 2.290 38.754 1.00 87.50 198 GLN A CA 1
ATOM 1592 C C . GLN A 1 198 ? -30.132 2.756 38.757 1.00 87.50 198 GLN A C 1
ATOM 1594 O O . GLN A 1 198 ? -30.385 3.962 38.746 1.00 87.50 198 GLN A O 1
ATOM 1599 N N . GLY A 1 199 ? -31.095 1.830 38.711 1.00 90.00 199 GLY A N 1
ATOM 1600 C CA . GLY A 1 199 ? -32.522 2.153 38.620 1.00 90.00 199 GLY A CA 1
ATOM 1601 C C . GLY A 1 199 ? -32.895 2.963 37.370 1.00 90.00 199 GLY A C 1
ATOM 1602 O O . GLY A 1 199 ? -33.718 3.875 37.451 1.00 90.00 199 GLY A O 1
ATOM 1603 N N . LYS A 1 200 ? -32.266 2.691 36.218 1.00 93.50 200 LYS A N 1
ATOM 1604 C CA . LYS A 1 200 ? -32.558 3.388 34.951 1.00 93.50 200 LYS A CA 1
ATOM 1605 C C . LYS A 1 200 ? -33.841 2.864 34.306 1.00 93.50 200 LYS A C 1
ATOM 1607 O O . LYS A 1 200 ? -34.228 1.715 34.500 1.00 93.50 200 LYS A O 1
ATOM 1612 N N . SER A 1 201 ? -34.484 3.713 33.504 1.00 96.00 201 SER A N 1
ATOM 1613 C CA . SER A 1 201 ? -35.718 3.361 32.798 1.00 96.00 201 SER A CA 1
ATOM 1614 C C . SER A 1 201 ? -35.466 2.483 31.565 1.00 96.00 201 SER A C 1
ATOM 1616 O O . SER A 1 201 ? -34.346 2.400 31.052 1.00 96.00 201 SER A O 1
ATOM 1618 N N . ALA A 1 202 ? -36.526 1.861 31.044 1.00 94.75 202 ALA A N 1
ATOM 1619 C CA . ALA A 1 202 ? -36.461 1.078 29.809 1.00 94.75 202 ALA A CA 1
ATOM 1620 C C . ALA A 1 202 ? -36.082 1.943 28.590 1.00 94.75 202 ALA A C 1
ATOM 1622 O O . ALA A 1 202 ? -35.367 1.492 27.698 1.00 94.75 202 ALA A O 1
ATOM 1623 N N . GLU A 1 203 ? -36.502 3.210 28.562 1.00 95.00 203 GLU A N 1
ATOM 1624 C CA . GLU A 1 203 ? -36.126 4.167 27.517 1.00 95.00 203 GLU A CA 1
ATOM 1625 C C . GLU A 1 203 ? -34.620 4.436 27.523 1.00 95.00 203 GLU A C 1
ATOM 1627 O O . GLU A 1 203 ? -34.006 4.508 26.457 1.00 95.00 203 GLU A O 1
ATOM 1632 N N . TRP A 1 204 ? -34.009 4.527 28.710 1.00 96.00 204 TRP A N 1
ATOM 1633 C CA . TRP A 1 204 ? -32.559 4.660 28.838 1.00 96.00 204 TRP A CA 1
ATOM 1634 C C . TRP A 1 204 ? -31.835 3.422 28.297 1.00 96.00 204 TRP A C 1
ATOM 1636 O O . TRP A 1 204 ? -30.885 3.572 27.532 1.00 96.00 204 TRP A O 1
ATOM 1646 N N . VAL A 1 205 ? -32.322 2.214 28.619 1.00 94.62 205 VAL A N 1
ATOM 1647 C CA . VAL A 1 205 ? -31.773 0.950 28.086 1.00 94.62 205 VAL A CA 1
ATOM 1648 C C . VAL A 1 205 ? -31.825 0.943 26.564 1.00 94.62 205 VAL A C 1
ATOM 1650 O O . VAL A 1 205 ? -30.814 0.686 25.919 1.00 94.62 205 VAL A O 1
ATOM 1653 N N . ASN A 1 206 ? -32.973 1.282 25.976 1.00 92.06 206 ASN A N 1
ATOM 1654 C CA . ASN A 1 206 ? -33.141 1.309 24.524 1.00 92.06 206 ASN A CA 1
ATOM 1655 C C . ASN A 1 206 ? -32.202 2.321 23.850 1.00 92.06 206 ASN A C 1
ATOM 1657 O O . ASN A 1 206 ? -31.615 2.022 22.807 1.00 92.06 206 ASN A O 1
ATOM 1661 N N . ALA A 1 207 ? -32.039 3.508 24.442 1.00 92.75 207 ALA A N 1
ATOM 1662 C CA . ALA A 1 207 ? -31.131 4.531 23.931 1.00 92.7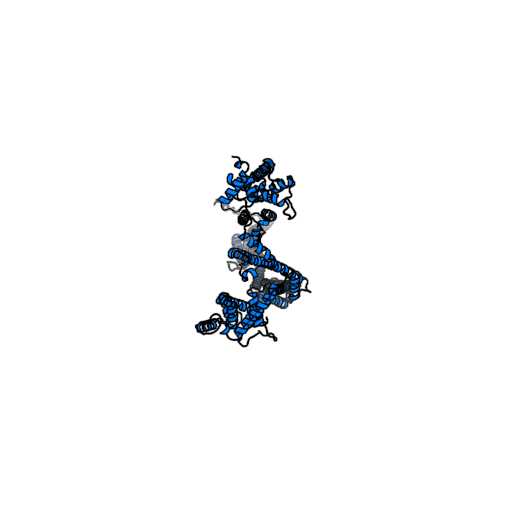5 207 ALA A CA 1
ATOM 1663 C C . ALA A 1 207 ? -29.662 4.082 24.003 1.00 92.75 207 ALA A C 1
ATOM 1665 O O . ALA A 1 207 ? -28.939 4.195 23.013 1.00 92.75 207 ALA A O 1
ATOM 1666 N N . GLN A 1 208 ? -29.237 3.525 25.140 1.00 94.62 208 GLN A N 1
ATOM 1667 C CA . GLN A 1 208 ? -27.866 3.049 25.337 1.00 94.62 208 GLN A CA 1
ATOM 1668 C C . GLN A 1 208 ? -27.536 1.816 24.496 1.00 94.62 208 GLN A C 1
ATOM 1670 O O . GLN A 1 208 ? -26.467 1.768 23.890 1.00 94.62 208 GLN A O 1
ATOM 1675 N N . ASN A 1 209 ? -28.463 0.861 24.374 1.00 93.56 209 ASN A N 1
ATOM 1676 C CA . ASN A 1 209 ? -28.304 -0.276 23.469 1.00 93.56 209 ASN A CA 1
ATOM 1677 C C . ASN A 1 209 ? -28.132 0.197 22.029 1.00 93.56 209 ASN A C 1
ATOM 1679 O O . ASN A 1 209 ? -27.205 -0.242 21.360 1.00 93.56 209 ASN A O 1
ATOM 1683 N N . ARG A 1 210 ? -28.958 1.136 21.550 1.00 91.06 210 ARG A N 1
ATOM 1684 C CA . ARG A 1 210 ? -28.803 1.679 20.193 1.00 91.06 210 ARG A CA 1
ATOM 1685 C C . ARG A 1 210 ? -27.430 2.322 19.992 1.00 91.06 210 ARG A C 1
ATOM 1687 O O . ARG A 1 210 ? -26.797 2.096 18.963 1.00 91.06 210 ARG A O 1
ATOM 1694 N N . GLU A 1 211 ? -26.963 3.105 20.961 1.00 94.81 211 GLU A N 1
ATOM 1695 C CA . GLU A 1 211 ? -25.658 3.764 20.895 1.00 94.81 211 GLU A CA 1
ATOM 1696 C C . GLU A 1 211 ? -24.499 2.752 20.852 1.00 94.81 211 GLU A C 1
ATOM 1698 O O . GLU A 1 211 ? -23.637 2.821 19.970 1.00 94.81 211 GLU A O 1
ATOM 1703 N N . LEU A 1 212 ? -24.482 1.791 21.778 1.00 96.00 212 LEU A N 1
ATOM 1704 C CA . LEU A 1 212 ? -23.414 0.799 21.878 1.00 96.00 212 LEU A CA 1
ATOM 1705 C C . LEU A 1 212 ? -23.459 -0.214 20.734 1.00 96.00 212 LEU A C 1
ATOM 1707 O O . LEU A 1 212 ? -22.411 -0.516 20.173 1.00 96.00 212 LEU A O 1
ATOM 1711 N N . MET A 1 213 ? -24.634 -0.679 20.312 1.00 96.00 213 MET A N 1
ATOM 1712 C CA . MET A 1 213 ? -24.754 -1.575 19.156 1.00 96.00 213 MET A CA 1
ATOM 1713 C C . MET A 1 213 ? -24.315 -0.882 17.867 1.00 96.00 213 MET A C 1
ATOM 1715 O O . MET A 1 213 ? -23.576 -1.470 17.081 1.00 96.00 213 MET A O 1
ATOM 1719 N N . THR A 1 214 ? -24.642 0.404 17.689 1.00 97.44 214 THR A N 1
ATOM 1720 C CA . THR A 1 214 ? -24.100 1.193 16.571 1.00 97.44 214 THR A CA 1
ATOM 1721 C C . THR A 1 214 ? -22.569 1.180 16.581 1.00 97.44 214 THR A C 1
ATOM 1723 O O . THR A 1 214 ? -21.951 0.872 15.561 1.00 97.44 214 THR A O 1
ATOM 1726 N N . LYS A 1 215 ? -21.941 1.456 17.733 1.00 97.69 215 LYS A N 1
ATOM 1727 C CA . LYS A 1 215 ? -20.475 1.406 17.886 1.00 97.69 215 LYS A CA 1
ATOM 1728 C C . LYS A 1 215 ? -19.920 0.006 17.589 1.00 97.69 215 LYS A C 1
ATOM 1730 O O . LYS A 1 215 ? -18.940 -0.109 16.858 1.00 97.69 215 LYS A O 1
ATOM 1735 N N . ALA A 1 216 ? -20.571 -1.043 18.083 1.00 97.81 216 ALA A N 1
ATOM 1736 C CA . ALA A 1 216 ? -20.182 -2.436 17.879 1.00 97.81 216 ALA A CA 1
ATOM 1737 C C . ALA A 1 216 ? -20.210 -2.841 16.398 1.00 97.81 216 ALA A C 1
ATOM 1739 O O . ALA A 1 216 ? -19.232 -3.382 15.877 1.00 97.81 216 ALA A O 1
ATOM 1740 N N . HIS A 1 217 ? -21.294 -2.527 15.683 1.00 97.81 217 HIS A N 1
ATOM 1741 C CA . HIS A 1 217 ? -21.384 -2.803 14.251 1.00 97.81 217 HIS A CA 1
ATOM 1742 C C . HIS A 1 217 ? -20.360 -1.995 13.453 1.00 97.81 217 HIS A C 1
ATOM 1744 O O . HIS A 1 217 ? -19.731 -2.559 12.560 1.00 97.81 217 HIS A O 1
ATOM 1750 N N . LYS A 1 218 ? -20.116 -0.722 13.803 1.00 98.00 218 LYS A N 1
ATOM 1751 C CA . LYS A 1 218 ? -19.045 0.072 13.177 1.00 98.00 218 LYS A CA 1
ATOM 1752 C C . LYS A 1 218 ? -17.671 -0.560 13.352 1.00 98.00 218 LYS A C 1
ATOM 1754 O O . LYS A 1 218 ? -16.886 -0.502 12.412 1.00 98.00 218 LYS A O 1
ATOM 1759 N N . VAL A 1 219 ? -17.370 -1.148 14.511 1.00 98.12 219 VAL A N 1
ATOM 1760 C CA . VAL A 1 219 ? -16.100 -1.857 14.735 1.00 98.12 219 VAL A CA 1
ATOM 1761 C C . VAL A 1 219 ? -15.970 -3.036 13.773 1.00 98.12 219 VAL A C 1
ATOM 1763 O O . VAL A 1 219 ? -14.977 -3.114 13.058 1.00 98.12 219 VAL A O 1
ATOM 1766 N N . VAL A 1 220 ? -16.994 -3.890 13.676 1.00 98.00 220 VAL A N 1
ATOM 1767 C CA . VAL A 1 220 ? -16.998 -5.042 12.753 1.00 98.00 220 VAL A CA 1
ATOM 1768 C C . VAL A 1 220 ? -16.846 -4.602 11.295 1.00 98.00 220 VAL A C 1
ATOM 1770 O O . VAL A 1 220 ? -16.026 -5.152 10.565 1.00 98.00 220 VAL A O 1
ATOM 1773 N N . LEU A 1 221 ? -17.604 -3.585 10.881 1.00 98.00 221 LEU A N 1
ATOM 1774 C CA . LEU A 1 221 ? -17.549 -3.038 9.525 1.00 98.00 221 LEU A CA 1
ATOM 1775 C C . LEU A 1 221 ? -16.188 -2.414 9.222 1.00 98.00 221 LEU A C 1
ATOM 1777 O O . LEU A 1 221 ? -15.636 -2.648 8.156 1.00 98.00 221 LEU A O 1
ATOM 1781 N N . SER A 1 222 ? -15.623 -1.658 10.165 1.00 97.50 222 SER A N 1
ATOM 1782 C CA . SER A 1 222 ? -14.304 -1.040 10.000 1.00 97.50 222 SER A CA 1
ATOM 1783 C C . SER A 1 222 ? -13.201 -2.095 9.914 1.00 97.50 222 SER A C 1
ATOM 1785 O O . SER A 1 222 ? -12.314 -1.958 9.079 1.00 97.50 222 SER A O 1
ATOM 1787 N N . SER A 1 223 ? -13.266 -3.164 10.718 1.00 96.94 223 SER A N 1
ATOM 1788 C CA . SER A 1 223 ? -12.337 -4.296 10.609 1.00 96.94 223 SER A CA 1
ATOM 1789 C C . SER A 1 223 ? -12.428 -4.968 9.238 1.00 96.94 223 SER A C 1
ATOM 1791 O O . SER A 1 223 ? -11.401 -5.163 8.598 1.00 96.94 223 SER A O 1
ATOM 1793 N N . ALA A 1 224 ? -13.639 -5.249 8.748 1.00 95.44 224 ALA A N 1
ATOM 1794 C CA . ALA A 1 224 ? -13.831 -5.842 7.425 1.00 95.44 224 ALA A CA 1
ATOM 1795 C C . ALA A 1 224 ? -13.310 -4.940 6.293 1.00 95.44 224 ALA A C 1
ATOM 1797 O O . ALA A 1 224 ? -12.604 -5.407 5.406 1.00 95.44 224 ALA A O 1
ATOM 1798 N N . LEU A 1 225 ? -13.601 -3.635 6.352 1.00 94.06 225 LEU A N 1
ATOM 1799 C CA . LEU A 1 225 ? -13.110 -2.650 5.383 1.00 94.06 225 LEU A CA 1
ATOM 1800 C C . LEU A 1 225 ? -11.578 -2.558 5.370 1.00 94.06 225 LEU A C 1
ATOM 1802 O O . LEU A 1 225 ? -10.989 -2.459 4.297 1.00 94.06 225 LEU A O 1
ATOM 1806 N N . ASN A 1 226 ? -10.933 -2.606 6.539 1.00 92.81 226 ASN A N 1
ATOM 1807 C CA . ASN A 1 226 ? -9.472 -2.558 6.645 1.00 92.81 226 ASN A CA 1
ATOM 1808 C C . ASN A 1 226 ? -8.795 -3.788 6.023 1.00 92.81 226 ASN A C 1
ATOM 1810 O O . ASN A 1 226 ? -7.714 -3.658 5.455 1.00 92.81 226 ASN A O 1
ATOM 1814 N N . GLU A 1 227 ? -9.432 -4.956 6.106 1.00 90.88 227 GLU A N 1
ATOM 1815 C CA . GLU A 1 227 ? -8.967 -6.194 5.466 1.00 90.88 227 GLU A CA 1
ATOM 1816 C C . GLU A 1 227 ? -9.376 -6.294 3.982 1.00 90.88 227 GLU A C 1
ATOM 1818 O O . GLU A 1 227 ? -9.003 -7.244 3.298 1.00 90.88 227 GLU A O 1
ATOM 1823 N N . GLY A 1 228 ? -10.142 -5.325 3.465 1.00 87.94 228 GLY A N 1
ATOM 1824 C CA . GLY A 1 228 ? -10.648 -5.331 2.091 1.00 87.94 228 GLY A CA 1
ATOM 1825 C C . GLY A 1 228 ? -11.821 -6.289 1.844 1.00 87.94 228 GLY A C 1
ATOM 1826 O O . GLY A 1 228 ? -12.170 -6.526 0.691 1.00 87.94 228 GLY A O 1
ATOM 1827 N N . ASP A 1 229 ? -12.468 -6.822 2.887 1.00 91.06 229 ASP A N 1
ATOM 1828 C CA . ASP A 1 229 ? -13.620 -7.727 2.762 1.00 91.06 229 ASP A CA 1
ATOM 1829 C C . ASP A 1 229 ? -14.931 -6.944 2.554 1.00 91.06 229 ASP A C 1
ATOM 1831 O O . ASP A 1 229 ? -15.806 -6.829 3.423 1.00 91.06 229 ASP A O 1
ATOM 1835 N N . LEU A 1 230 ? -15.052 -6.346 1.367 1.00 88.56 230 LEU A N 1
ATOM 1836 C CA . LEU A 1 230 ? -16.183 -5.499 0.980 1.00 88.56 230 LEU A CA 1
ATOM 1837 C C . LEU A 1 230 ? -17.497 -6.285 0.872 1.00 88.56 230 LEU A C 1
ATOM 1839 O O . LEU A 1 230 ? -18.569 -5.754 1.182 1.00 88.56 230 LEU A O 1
ATOM 1843 N N . ALA A 1 231 ? -17.423 -7.558 0.476 1.00 85.00 231 ALA A N 1
ATOM 1844 C CA . ALA A 1 231 ? -18.581 -8.440 0.379 1.00 85.00 231 ALA A CA 1
ATOM 1845 C C . ALA A 1 231 ? -19.163 -8.742 1.766 1.00 85.00 231 ALA A C 1
ATOM 1847 O O . ALA A 1 231 ? -20.377 -8.615 1.967 1.00 85.00 231 ALA A O 1
ATOM 1848 N N . PHE A 1 232 ? -18.315 -9.084 2.742 1.00 92.88 232 PHE A N 1
ATOM 1849 C CA . PHE A 1 232 ? -18.750 -9.229 4.126 1.00 92.88 232 PHE A CA 1
ATOM 1850 C C . PHE A 1 232 ? -19.309 -7.916 4.665 1.00 92.88 232 PHE A C 1
ATOM 1852 O O . PHE A 1 232 ? -20.414 -7.918 5.208 1.00 92.88 232 PHE A O 1
ATOM 1859 N N . ALA A 1 233 ? -18.595 -6.797 4.492 1.00 93.88 233 ALA A N 1
ATOM 1860 C CA . ALA A 1 233 ? -19.017 -5.503 5.023 1.00 93.88 233 ALA A CA 1
ATOM 1861 C C . ALA A 1 233 ? -20.404 -5.096 4.498 1.00 93.88 233 ALA A C 1
ATOM 1863 O O . ALA A 1 233 ? -21.271 -4.702 5.280 1.00 93.88 233 ALA A O 1
ATOM 1864 N N . SER A 1 234 ? -20.651 -5.264 3.194 1.00 91.06 234 SER A N 1
ATOM 1865 C CA . SER A 1 234 ? -21.948 -4.987 2.565 1.00 91.06 234 SER A CA 1
ATOM 1866 C C . SER A 1 234 ? -23.067 -5.875 3.124 1.00 91.06 234 SER A C 1
ATOM 1868 O O . SER A 1 234 ? -24.103 -5.378 3.574 1.00 91.06 234 SER A O 1
ATOM 1870 N N . ASN A 1 235 ? -22.846 -7.193 3.179 1.00 92.31 235 ASN A N 1
ATOM 1871 C CA . ASN A 1 235 ? -23.830 -8.141 3.708 1.00 92.31 235 ASN A CA 1
ATOM 1872 C C . ASN A 1 235 ? -24.116 -7.914 5.199 1.00 92.31 235 ASN A C 1
ATOM 1874 O O . ASN A 1 235 ? -25.269 -7.973 5.634 1.00 92.31 235 ASN A O 1
ATOM 1878 N N . TYR A 1 236 ? -23.078 -7.628 5.983 1.00 95.19 236 TYR A N 1
ATOM 1879 C CA . TYR A 1 236 ? -23.189 -7.345 7.407 1.00 95.19 236 TYR A CA 1
ATOM 1880 C C . TYR A 1 236 ? -23.954 -6.041 7.655 1.00 95.19 236 TYR A C 1
ATOM 1882 O O . TYR A 1 236 ? -24.881 -6.033 8.466 1.00 95.19 236 TYR A O 1
ATOM 1890 N N . LEU A 1 237 ? -23.635 -4.965 6.923 1.00 96.25 237 LEU A N 1
ATOM 1891 C CA . LEU A 1 237 ? -24.350 -3.693 7.034 1.00 96.25 237 LEU A CA 1
ATOM 1892 C C . LEU A 1 237 ? -25.836 -3.871 6.715 1.00 96.25 237 LEU A C 1
ATOM 1894 O O . LEU A 1 237 ? -26.675 -3.404 7.475 1.00 96.25 237 LEU A O 1
ATOM 1898 N N . ASN A 1 238 ? -26.169 -4.590 5.640 1.00 94.44 238 ASN A N 1
ATOM 1899 C CA . ASN A 1 238 ? -27.561 -4.850 5.266 1.00 94.44 238 ASN A CA 1
ATOM 1900 C C . ASN A 1 238 ? -28.316 -5.643 6.339 1.00 94.44 238 ASN A C 1
ATOM 1902 O O . ASN A 1 238 ? -29.485 -5.370 6.596 1.00 94.44 238 ASN A O 1
ATOM 1906 N N . ARG A 1 239 ? -27.651 -6.605 6.989 1.00 95.06 239 ARG A N 1
ATOM 1907 C CA . ARG A 1 239 ? -28.255 -7.426 8.044 1.00 95.06 239 ARG A CA 1
ATOM 1908 C C . ARG A 1 239 ? -28.510 -6.656 9.340 1.00 95.06 239 ARG A C 1
ATOM 1910 O O . ARG A 1 239 ? -29.490 -6.944 10.019 1.00 95.06 239 ARG A O 1
ATOM 1917 N N . TYR A 1 240 ? -27.623 -5.732 9.702 1.00 95.31 240 TYR A N 1
ATOM 1918 C CA . TYR A 1 240 ? -27.654 -5.035 10.994 1.00 95.31 240 TYR A CA 1
ATOM 1919 C C . TYR A 1 240 ? -28.001 -3.543 10.886 1.00 95.31 240 TYR A C 1
ATOM 1921 O O . TYR A 1 240 ? -27.899 -2.818 11.875 1.00 95.31 240 TYR A O 1
ATOM 1929 N N . ALA A 1 241 ? -28.457 -3.082 9.717 1.00 94.88 241 ALA A N 1
ATOM 1930 C CA . ALA A 1 241 ? -28.804 -1.684 9.459 1.00 94.88 241 ALA A CA 1
ATOM 1931 C C . ALA A 1 241 ? -29.799 -1.113 10.484 1.00 94.88 241 ALA A C 1
ATOM 1933 O O . ALA A 1 241 ? -29.615 0.008 10.956 1.00 94.88 241 ALA A O 1
ATOM 1934 N N . ASP A 1 242 ? -30.802 -1.901 10.882 1.00 93.69 242 ASP A N 1
ATOM 1935 C CA . ASP A 1 242 ? -31.848 -1.479 11.825 1.00 93.69 242 ASP A CA 1
ATOM 1936 C C . ASP A 1 242 ? -31.332 -1.252 13.258 1.00 93.69 242 ASP A C 1
ATOM 1938 O O . ASP A 1 242 ? -31.996 -0.605 14.070 1.00 93.69 242 ASP A O 1
ATOM 1942 N N . GLN A 1 243 ? -30.145 -1.773 13.580 1.00 92.44 243 GLN A N 1
ATOM 1943 C CA . GLN A 1 243 ? -29.502 -1.622 14.890 1.00 92.44 243 GLN A CA 1
ATOM 1944 C C . GLN A 1 243 ? -28.529 -0.434 14.936 1.00 92.44 243 GLN A C 1
ATOM 1946 O O . GLN A 1 243 ? -27.943 -0.155 15.983 1.00 92.44 243 GLN A O 1
ATOM 1951 N N . MET A 1 244 ? -28.354 0.279 13.820 1.00 94.75 244 MET A N 1
ATOM 1952 C CA . MET A 1 244 ? -27.416 1.390 13.695 1.00 94.75 244 MET A CA 1
ATOM 1953 C C . MET A 1 244 ? -28.115 2.752 13.692 1.00 94.75 244 MET A C 1
ATOM 1955 O O . MET A 1 244 ? -29.271 2.901 13.292 1.00 94.75 244 MET A O 1
ATOM 1959 N N . SER A 1 245 ? -27.390 3.789 14.117 1.00 94.25 245 SER A N 1
ATOM 1960 C CA . SER A 1 245 ? -27.815 5.174 13.914 1.00 94.25 245 SER A CA 1
ATOM 1961 C C . SER A 1 245 ? -27.884 5.493 12.413 1.00 94.25 245 SER A C 1
ATOM 1963 O O . SER A 1 245 ? -27.064 5.014 11.628 1.00 94.25 245 SER A O 1
ATOM 1965 N N . ALA A 1 246 ? -28.841 6.331 12.000 1.00 92.62 246 ALA A N 1
ATOM 1966 C CA . ALA A 1 246 ? -29.001 6.700 10.590 1.00 92.62 246 ALA A CA 1
ATOM 1967 C C . ALA A 1 246 ? -27.736 7.365 10.016 1.00 92.62 246 ALA A C 1
ATOM 1969 O O . ALA A 1 246 ? -27.341 7.078 8.889 1.00 92.62 246 ALA A O 1
ATOM 1970 N N . THR A 1 247 ? -27.077 8.216 10.807 1.00 94.75 247 THR A N 1
ATOM 1971 C CA . THR A 1 247 ? -25.842 8.903 10.408 1.00 94.75 247 THR A CA 1
ATOM 1972 C C . THR A 1 247 ? -24.698 7.917 10.186 1.00 94.75 247 THR A C 1
ATOM 1974 O O . THR A 1 247 ? -24.018 7.986 9.167 1.00 94.75 247 THR A O 1
ATOM 1977 N N . ASP A 1 248 ? -24.505 6.970 11.107 1.00 96.12 248 ASP A N 1
ATOM 1978 C CA . ASP A 1 248 ? -23.424 5.986 11.004 1.00 96.12 248 ASP A CA 1
ATOM 1979 C C . ASP A 1 248 ? -23.692 4.933 9.925 1.00 96.12 248 ASP A C 1
ATOM 1981 O O . ASP A 1 248 ? -22.759 4.471 9.273 1.00 96.12 248 ASP A O 1
ATOM 1985 N N . LEU A 1 249 ? -24.958 4.573 9.704 1.00 95.31 249 LEU A N 1
ATOM 1986 C CA . LEU A 1 249 ? -25.375 3.707 8.604 1.00 95.31 249 LEU A CA 1
ATOM 1987 C C . LEU A 1 249 ? -25.016 4.328 7.246 1.00 95.31 249 LEU A C 1
ATOM 1989 O O . LEU A 1 249 ? -24.472 3.636 6.386 1.00 95.31 249 LEU A O 1
ATOM 1993 N N . LEU A 1 250 ? -25.296 5.623 7.056 1.00 95.69 250 LEU A N 1
ATOM 1994 C CA . LEU A 1 250 ? -24.950 6.339 5.824 1.00 95.69 250 LEU A CA 1
ATOM 1995 C C . LEU A 1 250 ? -23.431 6.465 5.643 1.00 95.69 250 LEU A C 1
ATOM 1997 O O . LEU A 1 250 ? -22.946 6.194 4.548 1.00 95.69 250 LEU A O 1
ATOM 2001 N N . ASP A 1 251 ? -22.685 6.789 6.706 1.00 96.00 251 ASP A N 1
ATOM 2002 C CA . ASP A 1 251 ? -21.212 6.846 6.679 1.00 96.00 251 ASP A CA 1
ATOM 2003 C C . ASP A 1 251 ? -20.595 5.488 6.299 1.00 96.00 251 ASP A C 1
ATOM 2005 O O . ASP A 1 251 ? -19.727 5.410 5.430 1.00 96.00 251 ASP A O 1
ATOM 2009 N N . MET A 1 252 ? -21.066 4.391 6.904 1.00 97.06 252 MET A N 1
ATOM 2010 C CA . MET A 1 252 ? -20.575 3.048 6.572 1.00 97.06 252 MET A CA 1
ATOM 2011 C C . MET A 1 252 ? -20.966 2.624 5.157 1.00 97.06 252 MET A C 1
ATOM 2013 O O . MET A 1 252 ? -20.143 2.038 4.456 1.00 97.06 252 MET A O 1
ATOM 2017 N N . ARG A 1 253 ? -22.187 2.942 4.710 1.00 95.50 253 ARG A N 1
ATOM 2018 C CA . ARG A 1 253 ? -22.626 2.655 3.338 1.00 95.50 253 ARG A CA 1
ATOM 2019 C C . ARG A 1 253 ? -21.753 3.375 2.318 1.00 95.50 253 ARG A C 1
ATOM 2021 O O . ARG A 1 253 ? -21.302 2.737 1.373 1.00 95.50 253 ARG A O 1
ATOM 2028 N N . GLU A 1 254 ? -21.484 4.662 2.530 1.00 93.38 254 GLU A N 1
ATOM 2029 C CA . GLU A 1 254 ? -20.618 5.439 1.644 1.00 93.38 254 GLU A CA 1
ATOM 2030 C C . GLU A 1 254 ? -19.197 4.860 1.600 1.00 93.38 254 GLU A C 1
ATOM 2032 O O . GLU A 1 254 ? -18.638 4.716 0.516 1.00 93.38 254 GLU A O 1
ATOM 2037 N N . LYS A 1 255 ? -18.616 4.469 2.740 1.00 94.75 255 LYS A N 1
ATOM 2038 C CA . LYS A 1 255 ? -17.274 3.858 2.772 1.00 94.75 255 LYS A CA 1
ATOM 2039 C C . LYS A 1 255 ? -17.209 2.519 2.041 1.00 94.75 255 LYS A C 1
ATOM 2041 O O . LYS A 1 255 ? -16.243 2.271 1.324 1.00 94.75 255 LYS A O 1
ATOM 2046 N N . ILE A 1 256 ? -18.226 1.673 2.199 1.00 93.25 256 ILE A N 1
ATOM 2047 C CA . ILE A 1 256 ? -18.316 0.397 1.475 1.00 93.25 256 ILE A CA 1
ATOM 2048 C C . ILE A 1 256 ? -18.453 0.649 -0.029 1.00 93.25 256 ILE A C 1
ATOM 2050 O O . ILE A 1 256 ? -17.735 0.037 -0.813 1.00 93.25 256 ILE A O 1
ATOM 2054 N N . GLU A 1 257 ? -19.327 1.573 -0.438 1.00 89.56 257 GLU A N 1
ATOM 2055 C CA . GLU A 1 257 ? -19.517 1.937 -1.847 1.00 89.56 257 GLU A CA 1
ATOM 2056 C C . GLU A 1 257 ? -18.228 2.492 -2.468 1.00 89.56 257 GLU A C 1
ATOM 2058 O O . GLU A 1 257 ? -17.834 2.059 -3.548 1.00 89.56 257 GLU A O 1
ATOM 2063 N N . GLN A 1 258 ? -17.516 3.372 -1.754 1.00 90.00 258 GLN A N 1
ATOM 2064 C CA . GLN A 1 258 ? -16.203 3.867 -2.176 1.00 90.00 258 GLN A CA 1
ATOM 2065 C C . GLN A 1 258 ? -15.187 2.729 -2.340 1.00 90.00 258 GLN A C 1
ATOM 2067 O O . GLN A 1 258 ? -14.452 2.711 -3.325 1.00 90.00 258 GLN A O 1
ATOM 2072 N N . GLY A 1 259 ? -15.150 1.770 -1.408 1.00 87.62 259 GLY A N 1
ATOM 2073 C CA . GLY A 1 259 ? -14.292 0.589 -1.517 1.00 87.62 259 GLY A CA 1
ATOM 2074 C C . GLY A 1 259 ? -14.591 -0.233 -2.774 1.00 87.62 259 GLY A C 1
ATOM 2075 O O . GLY A 1 259 ? -13.673 -0.550 -3.531 1.00 87.62 259 GLY A O 1
ATOM 2076 N N . ILE A 1 260 ? -15.873 -0.506 -3.037 1.00 84.88 260 ILE A N 1
ATOM 2077 C CA . ILE A 1 260 ? -16.327 -1.268 -4.214 1.00 84.88 260 ILE A CA 1
ATOM 2078 C C . ILE A 1 260 ? -15.974 -0.526 -5.507 1.00 84.88 260 ILE A C 1
ATOM 2080 O O . ILE A 1 260 ? -15.483 -1.131 -6.460 1.00 84.88 260 ILE A O 1
ATOM 2084 N N . ASP A 1 261 ? -16.188 0.790 -5.542 1.00 86.50 261 ASP A N 1
ATOM 2085 C CA . ASP A 1 261 ? -15.833 1.632 -6.684 1.00 86.50 261 ASP A CA 1
ATOM 2086 C C . ASP A 1 261 ? -14.331 1.594 -6.973 1.00 86.50 261 ASP A C 1
ATOM 2088 O O . ASP A 1 261 ? -13.936 1.519 -8.140 1.00 86.50 261 ASP A O 1
ATOM 2092 N N . ILE A 1 262 ? -13.491 1.634 -5.935 1.00 85.62 262 ILE A N 1
ATOM 2093 C CA . ILE A 1 262 ? -12.033 1.547 -6.066 1.00 85.62 262 ILE A CA 1
ATOM 2094 C C . ILE A 1 262 ? -11.619 0.180 -6.611 1.00 85.62 262 ILE A C 1
ATOM 2096 O O . ILE A 1 262 ? -10.825 0.128 -7.550 1.00 85.62 262 ILE A O 1
ATOM 2100 N N . GLU A 1 263 ? -12.147 -0.916 -6.065 1.00 81.50 263 GLU A N 1
ATOM 2101 C CA . GLU A 1 263 ? -11.819 -2.274 -6.515 1.00 81.50 263 GLU A CA 1
ATOM 2102 C C . GLU A 1 263 ? -12.223 -2.495 -7.980 1.00 81.50 263 GLU A C 1
ATOM 2104 O O . GLU A 1 263 ? -11.386 -2.868 -8.807 1.00 81.50 263 GLU A O 1
ATOM 2109 N N . ALA A 1 264 ? -13.465 -2.155 -8.335 1.00 79.69 264 ALA A N 1
ATOM 2110 C CA . ALA A 1 264 ? -13.959 -2.258 -9.705 1.00 79.69 264 ALA A CA 1
ATOM 2111 C C . ALA A 1 264 ? -13.149 -1.386 -10.680 1.00 79.69 264 ALA A C 1
ATOM 2113 O O . ALA A 1 264 ? -12.838 -1.813 -11.794 1.00 79.69 264 ALA A O 1
ATOM 2114 N N . SER A 1 265 ? -12.770 -0.172 -10.262 1.00 84.94 265 SER A N 1
ATOM 2115 C CA . SER A 1 265 ? -11.950 0.727 -11.080 1.00 84.94 265 SER A CA 1
ATOM 2116 C C . SER A 1 265 ? -10.529 0.195 -11.264 1.00 84.94 265 SER A C 1
ATOM 2118 O O . SER A 1 265 ? -10.011 0.245 -12.375 1.00 84.94 265 SER A O 1
ATOM 2120 N N . ASN A 1 266 ? -9.901 -0.350 -10.218 1.00 81.88 266 ASN A N 1
ATOM 2121 C CA . ASN A 1 266 ? -8.581 -0.978 -10.319 1.00 81.88 266 ASN A CA 1
ATOM 2122 C C . ASN A 1 266 ? -8.594 -2.147 -11.307 1.00 81.88 266 ASN A C 1
ATOM 2124 O O . ASN A 1 266 ? -7.725 -2.212 -12.177 1.00 81.88 266 ASN A O 1
ATOM 2128 N N . TYR A 1 267 ? -9.598 -3.023 -11.210 1.00 76.50 267 TYR A N 1
ATOM 2129 C CA . TYR A 1 267 ? -9.774 -4.135 -12.141 1.00 76.50 267 TYR A CA 1
ATOM 2130 C C . TYR A 1 267 ? -9.922 -3.640 -13.586 1.00 76.50 267 TYR A C 1
ATOM 2132 O O . TYR A 1 267 ? -9.172 -4.050 -14.473 1.00 76.50 267 TYR A O 1
ATOM 2140 N N . ALA A 1 268 ? -10.832 -2.692 -13.819 1.00 80.75 268 ALA A N 1
ATOM 2141 C CA . ALA A 1 268 ? -11.084 -2.127 -15.141 1.00 80.75 268 ALA A CA 1
ATOM 2142 C C . ALA A 1 268 ? -9.848 -1.443 -15.746 1.00 80.75 268 ALA A C 1
ATOM 2144 O O . ALA A 1 268 ? -9.551 -1.625 -16.928 1.00 80.75 268 ALA A O 1
ATOM 2145 N N . VAL A 1 269 ? -9.100 -0.679 -14.943 1.00 85.88 269 VAL A N 1
ATOM 2146 C CA . VAL A 1 269 ? -7.854 -0.038 -15.380 1.00 85.88 269 VAL A CA 1
ATOM 2147 C C . VAL A 1 269 ? -6.795 -1.087 -15.705 1.00 85.88 269 VAL A C 1
ATOM 2149 O O . VAL A 1 269 ? -6.164 -0.983 -16.754 1.00 85.88 269 VAL A O 1
ATOM 2152 N N . GLY A 1 270 ? -6.625 -2.120 -14.876 1.00 77.81 270 GLY A N 1
ATOM 2153 C CA . GLY A 1 270 ? -5.719 -3.236 -15.166 1.00 77.81 270 GLY A CA 1
ATOM 2154 C C . GLY A 1 270 ? -6.023 -3.885 -16.519 1.00 77.81 270 GLY A C 1
ATOM 2155 O O . GLY A 1 270 ? -5.160 -3.926 -17.395 1.00 77.81 270 GLY A O 1
ATOM 2156 N N . GLN A 1 271 ? -7.286 -4.253 -16.740 1.00 74.31 271 GLN A N 1
ATOM 2157 C CA . GLN A 1 271 ? -7.760 -4.844 -17.996 1.00 74.31 271 GLN A CA 1
ATOM 2158 C C . GLN A 1 271 ? -7.579 -3.913 -19.206 1.00 74.31 271 GLN A C 1
ATOM 2160 O O . GLN A 1 271 ? -7.207 -4.364 -20.296 1.00 74.31 271 GLN A O 1
ATOM 2165 N N . ALA A 1 272 ? -7.789 -2.603 -19.038 1.00 80.50 272 ALA A N 1
ATOM 2166 C CA . ALA A 1 272 ? -7.515 -1.625 -20.087 1.00 80.50 272 ALA A CA 1
ATOM 2167 C C . ALA A 1 272 ? -6.024 -1.627 -20.462 1.00 80.50 272 ALA A C 1
ATOM 2169 O O . ALA A 1 272 ? -5.679 -1.683 -21.646 1.00 80.50 272 ALA A O 1
ATOM 2170 N N . PHE A 1 273 ? -5.127 -1.630 -19.470 1.00 80.25 273 PHE A N 1
ATOM 2171 C CA . PHE A 1 273 ? -3.689 -1.693 -19.718 1.00 80.25 273 PHE A CA 1
ATOM 2172 C C . PHE A 1 273 ? -3.253 -3.004 -20.357 1.00 80.25 273 PHE A C 1
ATOM 2174 O O . PHE A 1 273 ? -2.463 -2.960 -21.297 1.00 80.25 273 PHE A O 1
ATOM 2181 N N . ASP A 1 274 ? -3.801 -4.138 -19.940 1.00 71.19 274 ASP A N 1
ATOM 2182 C CA . ASP A 1 274 ? -3.509 -5.432 -20.559 1.00 71.19 274 ASP A CA 1
ATOM 2183 C C . ASP A 1 274 ? -3.999 -5.484 -22.011 1.00 71.19 274 ASP A C 1
ATOM 2185 O O . ASP A 1 274 ? -3.275 -5.929 -22.908 1.00 71.19 274 ASP A O 1
ATOM 2189 N N . THR A 1 275 ? -5.172 -4.911 -22.291 1.00 66.69 275 THR A N 1
ATOM 2190 C CA . THR A 1 275 ? -5.707 -4.774 -23.654 1.00 66.69 275 THR A CA 1
ATOM 2191 C C . THR A 1 275 ? -4.772 -3.971 -24.562 1.00 66.69 275 THR A C 1
ATOM 2193 O O . THR A 1 275 ? -4.593 -4.317 -25.729 1.00 66.69 275 THR A O 1
ATOM 2196 N N . PHE A 1 276 ? -4.149 -2.902 -24.064 1.00 67.62 276 PHE A N 1
ATOM 2197 C CA . PHE A 1 276 ? -3.202 -2.115 -24.861 1.00 67.62 276 PHE A CA 1
ATOM 2198 C C . PHE A 1 276 ? -1.792 -2.719 -24.886 1.00 67.62 276 PHE A C 1
ATOM 2200 O O . PHE A 1 276 ? -1.158 -2.721 -25.940 1.00 67.62 276 PHE A O 1
ATOM 2207 N N . LYS A 1 277 ? -1.308 -3.309 -23.786 1.00 62.19 277 LYS A N 1
ATOM 2208 C CA . LYS A 1 277 ? -0.020 -4.023 -23.736 1.00 62.19 277 LYS A CA 1
ATOM 2209 C C . LYS A 1 277 ? 0.012 -5.171 -24.745 1.00 62.19 277 LYS A C 1
ATOM 2211 O O . LYS A 1 277 ? 0.974 -5.283 -25.505 1.00 62.19 277 LYS A O 1
ATOM 2216 N N . THR A 1 278 ? -1.070 -5.943 -24.833 1.00 53.19 278 THR A N 1
ATOM 2217 C CA . THR A 1 278 ? -1.233 -7.021 -25.824 1.00 53.19 278 THR A CA 1
ATOM 2218 C C . THR A 1 278 ? -1.310 -6.513 -27.270 1.00 53.19 278 THR A C 1
ATOM 2220 O O . THR A 1 278 ? -0.917 -7.234 -28.187 1.00 53.19 278 THR A O 1
ATOM 2223 N N . ARG A 1 279 ? -1.747 -5.264 -27.501 1.00 52.31 279 ARG A N 1
ATOM 2224 C CA . ARG A 1 279 ? -1.718 -4.612 -28.826 1.00 52.31 279 ARG A CA 1
ATOM 2225 C C . ARG A 1 279 ? -0.326 -4.092 -29.218 1.00 52.31 279 ARG A C 1
ATOM 2227 O O . ARG A 1 279 ? -0.018 -4.101 -30.405 1.00 52.31 279 ARG A O 1
ATOM 2234 N N . ILE A 1 280 ? 0.494 -3.637 -28.262 1.00 47.09 280 ILE A N 1
ATOM 2235 C CA . ILE A 1 280 ? 1.723 -2.851 -28.519 1.00 47.09 280 ILE A CA 1
ATOM 2236 C C . ILE A 1 280 ? 3.012 -3.675 -28.472 1.00 47.09 280 ILE A C 1
ATOM 2238 O O . ILE A 1 280 ? 3.896 -3.447 -29.296 1.00 47.09 280 ILE A O 1
ATOM 2242 N N . ASN A 1 281 ? 3.161 -4.625 -27.540 1.00 47.59 281 ASN A N 1
ATOM 2243 C CA . ASN A 1 281 ? 4.376 -5.444 -27.460 1.00 47.59 281 ASN A CA 1
ATOM 2244 C C . ASN A 1 281 ? 4.070 -6.925 -27.636 1.00 47.59 281 ASN A C 1
ATOM 2246 O O . ASN A 1 281 ? 3.971 -7.676 -26.665 1.00 47.59 281 ASN A O 1
ATOM 2250 N N . PRO A 1 282 ? 3.992 -7.383 -28.885 1.00 45.59 282 PRO A N 1
ATOM 2251 C CA . PRO A 1 282 ? 3.891 -8.790 -29.116 1.00 45.59 282 PRO A CA 1
ATOM 2252 C C . PRO A 1 282 ? 5.200 -9.510 -28.699 1.00 45.59 282 PRO A C 1
ATOM 2254 O O . PRO A 1 282 ? 5.121 -10.569 -28.108 1.00 45.59 282 PRO A O 1
ATOM 2257 N N . ASN A 1 283 ? 6.432 -9.025 -28.896 1.00 45.06 283 ASN A N 1
ATOM 2258 C CA . ASN A 1 283 ? 7.663 -9.869 -28.903 1.00 45.06 283 ASN A CA 1
ATOM 2259 C C . ASN A 1 283 ? 8.180 -10.536 -27.599 1.00 45.06 283 ASN A C 1
ATOM 2261 O O . ASN A 1 283 ? 9.253 -11.135 -27.631 1.00 45.06 283 ASN A O 1
ATOM 2265 N N . GLY A 1 284 ? 7.423 -10.553 -26.501 1.00 61.19 284 GLY A N 1
ATOM 2266 C CA . GLY A 1 284 ? 7.756 -11.267 -25.259 1.00 61.19 284 GLY A CA 1
ATOM 2267 C C . GLY A 1 284 ? 7.021 -12.603 -25.082 1.00 61.19 284 GLY A C 1
ATOM 2268 O O . GLY A 1 284 ? 6.187 -12.989 -25.899 1.00 61.19 284 GLY A O 1
ATOM 2269 N N . PHE A 1 285 ? 7.296 -13.289 -23.967 1.00 68.06 285 PHE A N 1
ATOM 2270 C CA . PHE A 1 285 ? 6.515 -14.425 -23.443 1.00 68.06 285 PHE A CA 1
ATOM 2271 C C . PHE A 1 285 ? 4.993 -14.234 -23.612 1.00 68.06 285 PHE A C 1
ATOM 2273 O O . PHE A 1 285 ? 4.290 -15.186 -23.936 1.00 68.06 285 PHE A O 1
ATOM 2280 N N . GLU A 1 286 ? 4.513 -12.993 -23.512 1.00 66.62 286 GLU A N 1
ATOM 2281 C CA . GLU A 1 286 ? 3.115 -12.600 -23.697 1.00 66.62 286 GLU A CA 1
ATOM 2282 C C . GLU A 1 286 ? 2.530 -12.882 -25.095 1.00 66.62 286 GLU A C 1
ATOM 2284 O O . GLU A 1 286 ? 1.353 -13.216 -25.183 1.00 66.62 286 GLU A O 1
ATOM 2289 N N . GLN A 1 287 ? 3.301 -12.840 -26.195 1.00 70.38 287 GLN A N 1
ATOM 2290 C CA . GLN A 1 287 ? 2.796 -13.286 -27.512 1.00 70.38 287 GLN A CA 1
ATOM 2291 C C . GLN A 1 287 ? 2.498 -14.765 -27.520 1.00 70.38 287 GLN A C 1
ATOM 2293 O O . GLN A 1 287 ? 1.455 -15.204 -27.996 1.00 70.38 287 GLN A O 1
ATOM 2298 N N . VAL A 1 288 ? 3.486 -15.527 -27.052 1.00 80.12 288 VAL A N 1
ATOM 2299 C CA . VAL A 1 288 ? 3.419 -16.980 -27.039 1.00 80.12 288 VAL A CA 1
ATOM 2300 C C . VAL A 1 288 ? 2.273 -17.390 -26.130 1.00 80.12 288 VAL A C 1
ATOM 2302 O O . VAL A 1 288 ? 1.461 -18.215 -26.526 1.00 80.12 288 VAL A O 1
ATOM 2305 N N . TRP A 1 289 ? 2.154 -16.735 -24.976 1.00 85.00 289 TRP A N 1
ATOM 2306 C CA . TRP A 1 289 ? 1.063 -16.922 -24.039 1.00 85.00 289 TRP A CA 1
ATOM 2307 C C . TRP A 1 289 ? -0.302 -16.547 -24.629 1.00 85.00 289 TRP A C 1
ATOM 2309 O O . TRP A 1 289 ? -1.219 -17.359 -24.599 1.00 85.00 289 TRP A O 1
ATOM 2319 N N . SER A 1 290 ? -0.443 -15.368 -25.238 1.00 78.56 290 SER A N 1
ATOM 2320 C CA . SER A 1 290 ? -1.700 -14.924 -25.854 1.00 78.56 290 SER A CA 1
ATOM 2321 C C . SER A 1 290 ? -2.135 -15.844 -26.999 1.00 78.56 290 SER A C 1
ATOM 2323 O O . SER A 1 290 ? -3.288 -16.270 -27.056 1.00 78.56 290 SER A O 1
ATOM 2325 N N . ALA A 1 291 ? -1.216 -16.199 -27.900 1.00 84.06 291 ALA A N 1
ATOM 2326 C CA . ALA A 1 291 ? -1.498 -17.116 -28.999 1.00 84.06 291 ALA A CA 1
ATOM 2327 C C . ALA A 1 291 ? -1.831 -18.531 -28.502 1.00 84.06 291 ALA A C 1
ATOM 2329 O O . ALA A 1 291 ? -2.687 -19.187 -29.096 1.00 84.06 291 ALA A O 1
ATOM 2330 N N . LEU A 1 292 ? -1.191 -18.975 -27.417 1.00 91.31 292 LEU A N 1
ATOM 2331 C CA . LEU A 1 292 ? -1.502 -20.228 -26.739 1.00 91.31 292 LEU A CA 1
ATOM 2332 C C . LEU A 1 292 ? -2.907 -20.192 -26.138 1.00 91.31 292 LEU A C 1
ATOM 2334 O O . LEU A 1 292 ? -3.708 -21.046 -26.483 1.00 91.31 292 LEU A O 1
ATOM 2338 N N . ILE A 1 293 ? -3.262 -19.182 -25.341 1.00 88.88 293 ILE A N 1
ATOM 2339 C CA . ILE A 1 293 ? -4.602 -19.062 -24.739 1.00 88.88 293 ILE A CA 1
ATOM 2340 C C . ILE A 1 293 ? -5.701 -19.030 -25.801 1.00 88.88 293 ILE A C 1
ATOM 2342 O O . ILE A 1 293 ? -6.737 -19.685 -25.664 1.00 88.88 293 ILE A O 1
ATOM 2346 N N . MET A 1 294 ? -5.460 -18.322 -26.904 1.00 84.81 294 MET A N 1
ATOM 2347 C CA . MET A 1 294 ? -6.388 -18.322 -28.030 1.00 84.81 294 MET A CA 1
ATOM 2348 C C . MET A 1 294 ? -6.535 -19.706 -28.671 1.00 84.81 294 MET A C 1
ATOM 2350 O O . MET A 1 294 ? -7.632 -20.054 -29.104 1.00 84.81 294 MET A O 1
ATOM 2354 N N . GLN A 1 295 ? -5.454 -20.486 -28.737 1.00 91.88 295 GLN A N 1
ATOM 2355 C CA . GLN A 1 295 ? -5.463 -21.852 -29.257 1.00 91.88 295 GLN A CA 1
ATOM 2356 C C . GLN A 1 295 ? -6.106 -22.854 -28.284 1.00 91.88 295 GLN A C 1
ATOM 2358 O O . GLN A 1 295 ? -6.742 -23.797 -28.750 1.00 91.88 295 GLN A O 1
ATOM 2363 N N . GLU A 1 296 ? -5.941 -22.659 -26.975 1.00 90.19 296 GLU A N 1
ATOM 2364 C CA . GLU A 1 296 ? -6.452 -23.548 -25.927 1.00 90.19 296 GLU A CA 1
ATOM 2365 C C . GLU A 1 296 ? -7.961 -23.395 -25.721 1.00 90.19 296 GLU A C 1
ATOM 2367 O O . GLU A 1 296 ? -8.702 -24.375 -25.713 1.00 90.19 296 GLU A O 1
ATOM 2372 N N . SER A 1 297 ? -8.434 -22.158 -25.566 1.00 88.81 297 SER A N 1
ATOM 2373 C CA . SER A 1 297 ? -9.800 -21.891 -25.094 1.00 88.81 297 SER A CA 1
ATOM 2374 C C . SER A 1 297 ? -10.497 -20.738 -25.811 1.00 88.81 297 SER A C 1
ATOM 2376 O O . SER A 1 297 ? -11.631 -20.400 -25.473 1.00 88.81 297 SER A O 1
ATOM 2378 N N . ALA A 1 298 ? -9.823 -20.085 -26.764 1.00 83.12 298 ALA A N 1
ATOM 2379 C CA . ALA A 1 298 ? -10.233 -18.782 -27.290 1.00 83.12 298 ALA A CA 1
ATOM 2380 C C . ALA A 1 298 ? -10.419 -17.711 -26.188 1.00 83.12 298 ALA A C 1
ATOM 2382 O O . ALA A 1 298 ? -11.237 -16.804 -26.340 1.00 83.12 298 ALA A O 1
ATOM 2383 N N . GLY A 1 299 ? -9.671 -17.820 -25.080 1.00 80.88 299 GLY A N 1
ATOM 2384 C CA . GLY A 1 299 ? -9.743 -16.896 -23.943 1.00 80.88 299 GLY A CA 1
ATOM 2385 C C . GLY A 1 299 ? -10.933 -17.120 -23.005 1.00 80.88 299 GLY A C 1
ATOM 2386 O O . GLY A 1 299 ? -11.231 -16.251 -22.190 1.00 80.88 299 GLY A O 1
ATOM 2387 N N . LYS A 1 300 ? -11.630 -18.257 -23.106 1.00 82.50 300 LYS A N 1
ATOM 2388 C CA . LYS A 1 300 ? -12.814 -18.554 -22.291 1.00 82.50 300 LYS A CA 1
ATOM 2389 C C . LYS A 1 300 ? -12.464 -19.397 -21.063 1.00 82.50 300 LYS A C 1
ATOM 2391 O O . LYS A 1 300 ? -11.913 -20.485 -21.193 1.00 82.50 300 LYS A O 1
ATOM 2396 N N . GLN A 1 301 ? -12.864 -18.935 -19.878 1.00 91.75 301 GLN A N 1
ATOM 2397 C CA . GLN A 1 301 ? -12.846 -19.756 -18.659 1.00 91.75 301 GLN A CA 1
ATOM 2398 C C . GLN A 1 301 ? -14.036 -20.721 -18.593 1.00 91.75 301 GLN A C 1
ATOM 2400 O O . GLN A 1 301 ? -13.897 -21.829 -18.078 1.00 91.75 301 GLN A O 1
ATOM 2405 N N . PHE A 1 302 ? -15.188 -20.311 -19.127 1.00 88.31 302 PHE A N 1
ATOM 2406 C CA . PHE A 1 302 ? -16.452 -21.036 -19.031 1.00 88.31 302 PHE A CA 1
ATOM 2407 C C . PHE A 1 302 ? -16.984 -21.432 -20.413 1.00 88.31 302 PHE A C 1
ATOM 2409 O O . PHE A 1 302 ? -16.689 -20.774 -21.416 1.00 88.31 302 PHE A O 1
ATOM 2416 N N . ASP A 1 303 ? -17.759 -22.514 -20.464 1.00 86.88 303 ASP A N 1
ATOM 2417 C CA . ASP A 1 303 ? -18.577 -22.865 -21.623 1.00 86.88 303 ASP A CA 1
ATOM 2418 C C . ASP A 1 303 ? -19.780 -21.912 -21.776 1.00 86.88 303 ASP A C 1
ATOM 2420 O O . ASP A 1 303 ? -20.002 -21.011 -20.963 1.00 86.88 303 ASP A O 1
ATOM 2424 N N . ASP A 1 304 ? -20.566 -22.086 -22.841 1.00 85.19 304 ASP A N 1
ATOM 2425 C CA . ASP A 1 304 ? -21.709 -21.208 -23.134 1.00 85.19 304 ASP A CA 1
ATOM 2426 C C . ASP A 1 304 ? -22.859 -21.363 -22.107 1.00 85.19 304 ASP A C 1
ATOM 2428 O O . ASP A 1 304 ? -23.821 -20.595 -22.120 1.00 85.19 304 ASP A O 1
ATOM 2432 N N . GLN A 1 305 ? -22.761 -22.342 -21.204 1.00 84.31 305 GLN A N 1
ATOM 2433 C CA . GLN A 1 305 ? -23.696 -22.639 -20.124 1.00 84.31 305 GLN A CA 1
ATOM 2434 C C . GLN A 1 305 ? -23.189 -22.145 -18.757 1.00 84.31 305 GLN A C 1
ATOM 2436 O O . GLN A 1 305 ? -23.896 -22.297 -17.761 1.00 84.31 305 GLN A O 1
ATOM 2441 N N . GLY A 1 306 ? -21.999 -21.537 -18.700 1.00 82.81 306 GLY A N 1
ATOM 2442 C CA . GLY A 1 306 ? -21.400 -21.005 -17.478 1.00 82.81 306 GLY A CA 1
ATOM 2443 C C . GLY A 1 306 ? -20.657 -22.037 -16.622 1.00 82.81 306 GLY A C 1
ATOM 2444 O O . GLY A 1 306 ? -20.254 -21.704 -15.511 1.00 82.81 306 GLY A O 1
ATOM 2445 N N . ASN A 1 307 ? -20.447 -23.267 -17.102 1.00 90.06 307 ASN A N 1
ATOM 2446 C CA . ASN A 1 307 ? -19.619 -24.251 -16.396 1.00 90.06 307 ASN A CA 1
ATOM 2447 C C . ASN A 1 307 ? -18.140 -24.055 -16.750 1.00 90.06 307 ASN A C 1
ATOM 2449 O O . ASN A 1 307 ? -17.842 -23.628 -17.867 1.00 90.06 307 ASN A O 1
ATOM 2453 N N . PRO A 1 308 ? -17.189 -24.411 -15.863 1.00 91.50 308 PRO A N 1
ATOM 2454 C CA . PRO A 1 308 ? -15.767 -24.404 -16.194 1.00 91.50 308 PRO A CA 1
ATOM 2455 C C . PRO A 1 308 ? -15.496 -25.159 -17.497 1.00 91.50 308 PRO A C 1
ATOM 2457 O O . PRO A 1 308 ? -15.901 -26.315 -17.648 1.00 91.50 308 PRO A O 1
ATOM 2460 N N . LEU A 1 309 ? -14.803 -24.516 -18.437 1.00 92.56 309 LEU A N 1
ATOM 2461 C CA . LEU A 1 309 ? -14.508 -25.095 -19.742 1.00 92.56 309 LEU A CA 1
ATOM 2462 C C . LEU A 1 309 ? -13.602 -26.318 -19.571 1.00 92.56 309 LEU A C 1
ATOM 2464 O O . LEU A 1 309 ? -12.502 -26.200 -19.028 1.00 92.56 309 LEU A O 1
ATOM 2468 N N . ARG A 1 310 ? -14.033 -27.490 -20.053 1.00 95.00 310 ARG A N 1
ATOM 2469 C CA . ARG A 1 310 ? -13.270 -28.741 -19.922 1.00 95.00 310 ARG A CA 1
ATOM 2470 C C . ARG A 1 310 ? -12.998 -29.420 -21.260 1.00 95.00 310 ARG A C 1
ATOM 2472 O O . ARG A 1 310 ? -13.915 -29.622 -22.054 1.00 95.00 310 ARG A O 1
ATOM 2479 N N . SER A 1 311 ? -11.753 -29.842 -21.484 1.00 91.88 311 SER A N 1
ATOM 2480 C CA . SER A 1 311 ? -11.408 -30.704 -22.621 1.00 91.88 311 SER A CA 1
ATOM 2481 C C . SER A 1 311 ? -11.863 -32.147 -22.393 1.00 91.88 311 SER A C 1
ATOM 2483 O O . SER A 1 311 ? -12.108 -32.579 -21.266 1.00 91.88 311 SER A O 1
ATOM 2485 N N . LYS A 1 312 ? -11.881 -32.953 -23.464 1.00 89.06 312 LYS A N 1
ATOM 2486 C CA . LYS A 1 312 ? -12.156 -34.402 -23.376 1.00 89.06 312 LYS A CA 1
ATOM 2487 C C . LYS A 1 312 ? -11.176 -35.153 -22.468 1.00 89.06 312 LYS A C 1
ATOM 2489 O O . LYS A 1 312 ? -11.530 -36.201 -21.941 1.00 89.06 312 LYS A O 1
ATOM 2494 N N . ALA A 1 313 ? -9.955 -34.640 -22.316 1.00 87.06 313 ALA A N 1
ATOM 2495 C CA . ALA A 1 313 ? -8.926 -35.228 -21.465 1.00 87.06 313 ALA A CA 1
ATOM 2496 C C . ALA A 1 313 ? -9.001 -34.737 -20.007 1.00 87.06 313 ALA A C 1
ATOM 2498 O O . ALA A 1 313 ? -8.313 -35.292 -19.158 1.00 87.06 313 ALA A O 1
ATOM 2499 N N . GLY A 1 314 ? -9.836 -33.732 -19.710 1.00 92.19 314 GLY A N 1
ATOM 2500 C CA . GLY A 1 314 ? -9.988 -33.160 -18.369 1.00 92.19 314 GLY A CA 1
ATOM 2501 C C . GLY A 1 314 ? -9.145 -31.910 -18.101 1.00 92.19 314 GLY A C 1
ATOM 2502 O O . GLY A 1 314 ? -8.990 -31.530 -16.944 1.00 92.19 314 GLY A O 1
ATOM 2503 N N . ALA A 1 315 ? -8.611 -31.264 -19.139 1.00 95.62 315 ALA A N 1
ATOM 2504 C CA . ALA A 1 315 ? -7.974 -29.954 -19.012 1.00 95.62 315 ALA A CA 1
ATOM 2505 C C . ALA A 1 315 ? -9.024 -28.878 -18.701 1.00 95.62 315 ALA A C 1
ATOM 2507 O O . ALA A 1 315 ? -10.130 -28.967 -19.229 1.00 95.62 315 ALA A O 1
ATOM 2508 N N . VAL A 1 316 ? -8.704 -27.892 -17.857 1.00 95.94 316 VAL A N 1
ATOM 2509 C CA . VAL A 1 316 ? -9.691 -26.954 -17.292 1.00 95.94 316 VAL A CA 1
ATOM 2510 C C . VAL A 1 316 ? -9.348 -25.499 -17.596 1.00 95.94 316 VAL A C 1
ATOM 2512 O O . VAL A 1 316 ? -8.196 -25.085 -17.454 1.00 95.94 316 VAL A O 1
ATOM 2515 N N . GLY A 1 317 ? -10.381 -24.719 -17.918 1.00 92.56 317 GLY A N 1
ATOM 2516 C CA . GLY A 1 317 ? -10.378 -23.260 -17.884 1.00 92.56 317 GLY A CA 1
ATOM 2517 C C . GLY A 1 317 ? -9.636 -22.592 -19.037 1.00 92.56 317 GLY A C 1
ATOM 2518 O O . GLY A 1 317 ? -9.320 -23.211 -20.056 1.00 92.56 317 GLY A O 1
ATOM 2519 N N . ILE A 1 318 ? -9.357 -21.305 -18.860 1.00 89.06 318 ILE A N 1
ATOM 2520 C CA . ILE A 1 318 ? -8.787 -20.418 -19.873 1.00 89.06 318 ILE A CA 1
ATOM 2521 C C . ILE A 1 318 ? -7.437 -20.912 -20.403 1.00 89.06 318 ILE A C 1
ATOM 2523 O O . ILE A 1 318 ? -7.159 -20.756 -21.591 1.00 89.06 318 ILE A O 1
ATOM 2527 N N . ALA A 1 319 ? -6.628 -21.556 -19.560 1.00 94.19 319 ALA A N 1
ATOM 2528 C CA . ALA A 1 319 ? -5.322 -22.084 -19.937 1.00 94.19 319 ALA A CA 1
ATOM 2529 C C . ALA A 1 319 ? -5.322 -23.571 -20.311 1.00 94.19 319 ALA A C 1
ATOM 2531 O O . ALA A 1 319 ? -4.274 -24.082 -20.692 1.00 94.19 319 ALA A O 1
ATOM 2532 N N . GLN A 1 320 ? -6.463 -24.263 -20.194 1.00 97.06 320 GLN A N 1
ATOM 2533 C CA . GLN A 1 320 ? -6.574 -25.709 -20.423 1.00 97.06 320 GLN A CA 1
ATOM 2534 C C . GLN A 1 320 ? -5.451 -26.497 -19.721 1.00 97.06 320 GLN A C 1
ATOM 2536 O O . GLN A 1 320 ? -4.786 -27.362 -20.293 1.00 97.06 320 GLN A O 1
ATOM 2541 N N . VAL A 1 321 ? -5.249 -26.220 -18.432 1.00 95.56 321 VAL A N 1
ATOM 2542 C CA . VAL A 1 321 ? -4.275 -26.945 -17.607 1.00 95.56 321 VAL A CA 1
ATOM 2543 C C . VAL A 1 321 ? -4.943 -28.192 -17.020 1.00 95.56 321 VAL A C 1
ATOM 2545 O O . VAL A 1 321 ? -6.103 -28.161 -16.614 1.00 95.56 321 VAL A O 1
ATOM 2548 N N . MET A 1 322 ? -4.226 -29.316 -16.969 1.00 96.38 322 MET A N 1
ATOM 2549 C CA . MET A 1 322 ? -4.683 -30.520 -16.260 1.00 96.38 322 MET A CA 1
ATOM 2550 C C . MET A 1 322 ? -4.632 -30.292 -14.746 1.00 96.38 322 MET A C 1
ATOM 2552 O O . MET A 1 322 ? -3.640 -29.757 -14.258 1.00 96.38 322 MET A O 1
ATOM 2556 N N . GLU A 1 323 ? -5.625 -30.767 -13.987 1.00 96.31 323 GLU A N 1
ATOM 2557 C CA . GLU A 1 323 ? -5.690 -30.564 -12.525 1.00 96.31 323 GLU A CA 1
ATOM 2558 C C . GLU A 1 323 ? -4.387 -30.979 -11.812 1.00 96.31 323 GLU A C 1
ATOM 2560 O O . GLU A 1 323 ? -3.788 -30.180 -11.096 1.00 96.31 323 GLU A O 1
ATOM 2565 N N . ALA A 1 324 ? -3.870 -32.178 -12.108 1.00 95.44 324 ALA A N 1
ATOM 2566 C CA . ALA A 1 324 ? -2.611 -32.669 -11.537 1.00 95.44 324 ALA A CA 1
ATOM 2567 C C . ALA A 1 324 ? -1.386 -31.814 -11.922 1.00 95.44 324 ALA A C 1
ATOM 2569 O O . ALA A 1 324 ? -0.443 -31.690 -11.139 1.00 95.44 324 ALA A O 1
ATOM 2570 N N . THR A 1 325 ? -1.386 -31.216 -13.120 1.00 94.94 325 THR A N 1
ATOM 2571 C CA . THR A 1 325 ? -0.335 -30.279 -13.545 1.00 94.94 325 THR A CA 1
ATOM 2572 C C . THR A 1 325 ? -0.445 -28.975 -12.766 1.00 94.94 325 THR A C 1
ATOM 2574 O O . THR A 1 325 ? 0.561 -28.498 -12.253 1.00 94.94 325 THR A O 1
ATOM 2577 N N . GLY A 1 326 ? -1.658 -28.431 -12.626 1.00 95.19 326 GLY A N 1
ATOM 2578 C CA . GLY A 1 326 ? -1.920 -27.220 -11.851 1.00 95.19 326 GLY A CA 1
ATOM 2579 C C . GLY A 1 326 ? -1.476 -27.362 -10.396 1.00 95.19 326 GLY A C 1
ATOM 2580 O O . GLY A 1 326 ? -0.752 -26.503 -9.896 1.00 95.19 326 GLY A O 1
ATOM 2581 N N . GLU A 1 327 ? -1.818 -28.479 -9.750 1.00 96.62 327 GLU A N 1
ATOM 2582 C CA . GLU A 1 327 ? -1.412 -28.776 -8.372 1.00 96.62 327 GLU A CA 1
ATOM 2583 C C . GLU A 1 327 ? 0.115 -28.887 -8.238 1.00 96.62 327 GLU A C 1
ATOM 2585 O O . GLU A 1 327 ? 0.718 -28.300 -7.333 1.00 96.62 327 GLU A O 1
ATOM 2590 N N . ALA A 1 328 ? 0.771 -29.589 -9.169 1.00 94.25 328 ALA A N 1
ATOM 2591 C CA . ALA A 1 328 ? 2.225 -29.724 -9.181 1.00 94.25 328 ALA A CA 1
ATOM 2592 C C . ALA A 1 328 ? 2.935 -28.375 -9.397 1.00 94.25 328 ALA A C 1
ATOM 2594 O O . ALA A 1 328 ? 3.914 -28.077 -8.704 1.00 94.25 328 ALA A O 1
ATOM 2595 N N . THR A 1 329 ? 2.436 -27.545 -10.318 1.00 91.69 329 THR A N 1
ATOM 2596 C CA . THR A 1 329 ? 2.949 -26.193 -10.565 1.00 91.69 329 THR A CA 1
ATOM 2597 C C . THR A 1 329 ? 2.738 -25.305 -9.340 1.00 91.69 329 THR A C 1
ATOM 2599 O O . THR A 1 329 ? 3.693 -24.675 -8.886 1.00 91.69 329 THR A O 1
ATOM 2602 N N . ALA A 1 330 ? 1.548 -25.312 -8.733 1.00 91.19 330 ALA A N 1
ATOM 2603 C CA . ALA A 1 330 ? 1.264 -24.544 -7.523 1.00 91.19 330 ALA A CA 1
ATOM 2604 C C . ALA A 1 330 ? 2.243 -24.906 -6.394 1.00 91.19 330 ALA A C 1
ATOM 2606 O O . ALA A 1 330 ? 2.921 -24.035 -5.847 1.00 91.19 330 ALA A O 1
ATOM 2607 N N . LYS A 1 331 ? 2.426 -26.210 -6.138 1.00 92.69 331 LYS A N 1
ATOM 2608 C CA . LYS A 1 331 ? 3.380 -26.722 -5.146 1.00 92.69 331 LYS A CA 1
ATOM 2609 C C . LYS A 1 331 ? 4.816 -26.278 -5.426 1.00 92.69 331 LYS A C 1
ATOM 2611 O O . LYS A 1 331 ? 5.520 -25.874 -4.504 1.00 92.69 331 LYS A O 1
ATOM 2616 N N . LYS A 1 332 ? 5.266 -26.358 -6.682 1.00 86.44 332 LYS A N 1
ATOM 2617 C CA . LYS A 1 332 ? 6.635 -25.996 -7.079 1.00 86.44 332 LYS A CA 1
ATOM 2618 C C . LYS A 1 332 ? 6.933 -24.510 -6.879 1.00 86.44 332 LYS A C 1
ATOM 2620 O O . LYS A 1 332 ? 8.049 -24.170 -6.494 1.00 86.44 332 LYS A O 1
ATOM 2625 N N . TYR A 1 333 ? 5.953 -23.648 -7.133 1.00 81.62 333 TYR A N 1
ATOM 2626 C CA . TYR A 1 333 ? 6.099 -22.195 -7.035 1.00 81.62 333 TYR A CA 1
ATOM 2627 C C . TYR A 1 333 ? 5.611 -21.615 -5.696 1.00 81.62 333 TYR A C 1
ATOM 2629 O O . TYR A 1 333 ? 5.576 -20.398 -5.541 1.00 81.62 333 TYR A O 1
ATOM 2637 N N . GLY A 1 334 ? 5.266 -22.459 -4.715 1.00 82.12 334 GLY A N 1
ATOM 2638 C CA . GLY A 1 334 ? 4.838 -22.015 -3.383 1.00 82.12 334 GLY A CA 1
ATOM 2639 C C . GLY A 1 334 ? 3.454 -21.356 -3.351 1.00 82.12 334 GLY A C 1
ATOM 2640 O O . GLY A 1 334 ? 3.147 -20.618 -2.419 1.00 82.12 334 GLY A O 1
ATOM 2641 N N . ILE A 1 335 ? 2.617 -21.613 -4.356 1.00 85.75 335 ILE A N 1
ATOM 2642 C CA . ILE A 1 335 ? 1.241 -21.120 -4.438 1.00 85.75 335 ILE A CA 1
ATOM 2643 C C . ILE A 1 335 ? 0.334 -22.117 -3.715 1.00 85.75 335 ILE A C 1
ATOM 2645 O O . ILE A 1 335 ? 0.411 -23.325 -3.948 1.00 85.75 335 ILE A O 1
ATOM 2649 N N . LYS A 1 336 ? -0.548 -21.623 -2.839 1.00 89.25 336 LYS A N 1
ATOM 2650 C CA . LYS A 1 336 ? -1.567 -22.460 -2.191 1.00 89.25 336 LYS A CA 1
ATOM 2651 C C . LYS A 1 336 ? -2.494 -23.031 -3.264 1.00 89.25 336 LYS A C 1
ATOM 2653 O O . LYS A 1 336 ? -3.149 -22.257 -3.960 1.00 89.25 336 LYS A O 1
ATOM 2658 N N . TRP A 1 337 ? -2.545 -24.357 -3.385 1.00 95.19 337 TRP A N 1
ATOM 2659 C CA . TRP A 1 337 ? -3.487 -25.045 -4.267 1.00 95.19 337 TRP A CA 1
ATOM 2660 C C . TRP A 1 337 ? -4.924 -24.830 -3.785 1.00 95.19 337 TRP A C 1
ATOM 2662 O O . TRP A 1 337 ? -5.229 -25.051 -2.612 1.00 95.19 337 TRP A O 1
ATOM 2672 N N . ASP A 1 338 ? -5.786 -24.397 -4.698 1.00 94.00 338 ASP A N 1
ATOM 2673 C CA . ASP A 1 338 ? -7.207 -24.179 -4.464 1.00 94.00 338 ASP A CA 1
ATOM 2674 C C . ASP A 1 338 ? -7.982 -24.648 -5.698 1.00 94.00 338 ASP A C 1
ATOM 2676 O O . ASP A 1 338 ? -7.900 -24.046 -6.771 1.00 94.00 338 ASP A O 1
ATOM 2680 N N . LYS A 1 339 ? -8.704 -25.762 -5.552 1.00 94.62 339 LYS A N 1
ATOM 2681 C CA . LYS A 1 339 ? -9.445 -26.380 -6.654 1.00 94.62 339 LYS A CA 1
ATOM 2682 C C . LYS A 1 339 ? -10.624 -25.520 -7.108 1.00 94.62 339 LYS A C 1
ATOM 2684 O O . LYS A 1 339 ? -10.903 -25.460 -8.301 1.00 94.62 339 LYS A O 1
ATOM 2689 N N . GLU A 1 340 ? -11.304 -24.852 -6.182 1.00 93.75 340 GLU A N 1
ATOM 2690 C CA . GLU A 1 340 ? -12.469 -24.032 -6.510 1.00 93.75 340 GLU A CA 1
ATOM 2691 C C . GLU A 1 340 ? -12.049 -22.827 -7.351 1.00 93.75 340 GLU A C 1
ATOM 2693 O O . GLU A 1 340 ? -12.658 -22.553 -8.388 1.00 93.75 340 GLU A O 1
ATOM 2698 N N . ARG A 1 341 ? -10.938 -22.182 -6.978 1.00 91.19 341 ARG A N 1
ATOM 2699 C CA . ARG A 1 341 ? -10.328 -21.119 -7.788 1.00 91.19 341 ARG A CA 1
ATOM 2700 C C . ARG A 1 341 ? -9.762 -21.644 -9.102 1.00 91.19 341 ARG A C 1
ATOM 2702 O O . ARG A 1 341 ? -9.964 -21.030 -10.138 1.00 91.19 341 ARG A O 1
ATOM 2709 N N . PHE A 1 342 ? -9.112 -22.804 -9.117 1.00 95.62 342 PHE A N 1
ATOM 2710 C CA . PHE A 1 342 ? -8.622 -23.400 -10.365 1.00 95.62 342 PHE A CA 1
ATOM 2711 C C . PHE A 1 342 ? -9.720 -23.590 -11.425 1.00 95.62 342 PHE A C 1
ATOM 2713 O O . PHE A 1 342 ? -9.463 -23.416 -12.621 1.00 95.62 342 PHE A O 1
ATOM 2720 N N . GLU A 1 343 ? -10.932 -23.927 -10.986 1.00 91.56 343 GLU A N 1
ATOM 2721 C CA . GLU A 1 343 ? -12.081 -24.161 -11.859 1.00 91.56 343 GLU A CA 1
ATOM 2722 C C . GLU A 1 343 ? -12.865 -22.881 -12.187 1.00 91.56 343 GLU A C 1
ATOM 2724 O O . GLU A 1 343 ? -13.368 -22.761 -13.304 1.00 91.56 343 GLU A O 1
ATOM 2729 N N . ASN A 1 344 ? -12.943 -21.910 -11.272 1.00 86.19 344 ASN A N 1
ATOM 2730 C CA . ASN A 1 344 ? -13.865 -20.770 -11.396 1.00 86.19 344 ASN A CA 1
ATOM 2731 C C . ASN A 1 344 ? -13.194 -19.384 -11.421 1.00 86.19 344 ASN A C 1
ATOM 2733 O O . ASN A 1 344 ? -13.866 -18.390 -11.677 1.00 86.19 344 ASN A O 1
ATOM 2737 N N . ASP A 1 345 ? -11.884 -19.295 -11.198 1.00 85.94 345 ASP A N 1
ATOM 2738 C CA . ASP A 1 345 ? -11.096 -18.060 -11.243 1.00 85.94 345 ASP A CA 1
ATOM 2739 C C . ASP A 1 345 ? -10.142 -18.117 -12.450 1.00 85.94 345 ASP A C 1
ATOM 2741 O O . ASP A 1 345 ? -9.149 -18.854 -12.477 1.00 85.94 345 ASP A O 1
ATOM 2745 N N . ALA A 1 346 ? -10.478 -17.339 -13.485 1.00 79.31 346 ALA A N 1
ATOM 2746 C CA . ALA A 1 346 ? -9.720 -17.283 -14.731 1.00 79.31 346 ALA A CA 1
ATOM 2747 C C . ALA A 1 346 ? -8.278 -16.799 -14.516 1.00 79.31 346 ALA A C 1
ATOM 2749 O O . ALA A 1 346 ? -7.372 -17.275 -15.199 1.00 79.31 346 ALA A O 1
ATOM 2750 N N . GLU A 1 347 ? -8.044 -15.892 -13.563 1.00 79.06 347 GLU A N 1
ATOM 2751 C CA . GLU A 1 347 ? -6.707 -15.374 -13.274 1.00 79.06 347 GLU A CA 1
ATOM 2752 C C . GLU A 1 347 ? -5.857 -16.436 -12.584 1.00 79.06 347 GLU A C 1
ATOM 2754 O O . GLU A 1 347 ? -4.711 -16.656 -12.977 1.00 79.06 347 GLU A O 1
ATOM 2759 N N . TYR A 1 348 ? -6.425 -17.156 -11.613 1.00 81.62 348 TYR A N 1
ATOM 2760 C CA . TYR A 1 348 ? -5.728 -18.254 -10.942 1.00 81.62 348 TYR A CA 1
ATOM 2761 C C . TYR A 1 348 ? -5.365 -19.379 -11.928 1.00 81.62 348 TYR A C 1
ATOM 2763 O O . TYR A 1 348 ? -4.226 -19.856 -11.941 1.00 81.62 348 TYR A O 1
ATOM 2771 N N . ASN A 1 349 ? -6.296 -19.762 -12.811 1.00 93.81 349 ASN A N 1
ATOM 2772 C CA . ASN A 1 349 ? -6.057 -20.764 -13.855 1.00 93.81 349 ASN A CA 1
ATOM 2773 C C . ASN A 1 349 ? -4.999 -20.297 -14.876 1.00 93.81 349 ASN A C 1
ATOM 2775 O O . ASN A 1 349 ? -4.038 -21.023 -15.154 1.00 93.81 349 ASN A O 1
ATOM 2779 N N . ALA A 1 350 ? -5.121 -19.062 -15.376 1.00 87.38 350 ALA A N 1
ATOM 2780 C CA . ALA A 1 350 ? -4.157 -18.461 -16.294 1.00 87.38 350 ALA A CA 1
ATOM 2781 C C . ALA A 1 350 ? -2.761 -18.361 -15.671 1.00 87.38 350 ALA A C 1
ATOM 2783 O O . ALA A 1 350 ? -1.776 -18.711 -16.318 1.00 87.38 350 ALA A O 1
ATOM 2784 N N . HIS A 1 351 ? -2.660 -17.938 -14.411 1.00 88.50 351 HIS A N 1
ATOM 2785 C CA . HIS A 1 351 ? -1.388 -17.786 -13.713 1.00 88.50 351 HIS A CA 1
ATOM 2786 C C . HIS A 1 351 ? -0.645 -19.120 -13.578 1.00 88.50 351 HIS A C 1
ATOM 2788 O O . HIS A 1 351 ? 0.548 -19.206 -13.888 1.00 88.50 351 HIS A O 1
ATOM 2794 N N . LEU A 1 352 ? -1.350 -20.191 -13.198 1.00 88.50 352 LEU A N 1
ATOM 2795 C CA . LEU A 1 352 ? -0.770 -21.536 -13.168 1.00 88.50 352 LEU A CA 1
ATOM 2796 C C . LEU A 1 352 ? -0.335 -21.997 -14.563 1.00 88.50 352 LEU A C 1
ATOM 2798 O O . LEU A 1 352 ? 0.758 -22.546 -14.714 1.00 88.50 352 LEU A O 1
ATOM 2802 N N . GLY A 1 353 ? -1.127 -21.713 -15.598 1.00 92.50 353 GLY A N 1
ATOM 2803 C CA . GLY A 1 353 ? -0.745 -21.999 -16.978 1.00 92.50 353 GLY A CA 1
ATOM 2804 C C . GLY A 1 353 ? 0.495 -21.222 -17.439 1.00 92.50 353 GLY A C 1
ATOM 2805 O O . GLY A 1 353 ? 1.370 -21.805 -18.082 1.00 92.50 353 GLY A O 1
ATOM 2806 N N . GLN A 1 354 ? 0.641 -19.949 -17.064 1.00 86.44 354 GLN A N 1
ATOM 2807 C CA . GLN A 1 354 ? 1.835 -19.153 -17.367 1.00 86.44 354 GLN A CA 1
ATOM 2808 C C . GLN A 1 354 ? 3.079 -19.737 -16.701 1.00 86.44 354 GLN A C 1
ATOM 2810 O O . GLN A 1 354 ? 4.131 -19.853 -17.332 1.00 86.44 354 GLN A O 1
ATOM 2815 N N . LEU A 1 355 ? 2.974 -20.110 -15.424 1.00 85.56 355 LEU A N 1
ATOM 2816 C CA . LEU A 1 355 ? 4.071 -20.731 -14.685 1.00 85.56 355 LEU A CA 1
ATOM 2817 C C . LEU A 1 355 ? 4.463 -22.075 -15.296 1.00 85.56 355 LEU A C 1
ATOM 2819 O O . LEU A 1 355 ? 5.654 -22.343 -15.461 1.00 85.56 355 LEU A O 1
ATOM 2823 N N . PHE A 1 356 ? 3.483 -22.873 -15.720 1.00 93.88 356 PHE A N 1
ATOM 2824 C CA . PHE A 1 356 ? 3.743 -24.128 -16.413 1.00 93.88 356 PHE A CA 1
ATOM 2825 C C . PHE A 1 356 ? 4.456 -23.911 -17.760 1.00 93.88 356 PHE A C 1
ATOM 2827 O O . PHE A 1 356 ? 5.432 -24.602 -18.058 1.00 93.88 356 PHE A O 1
ATOM 2834 N N . LEU A 1 357 ? 4.062 -22.904 -18.549 1.00 90.62 357 LEU A N 1
ATOM 2835 C CA . LEU A 1 357 ? 4.767 -22.554 -19.789 1.00 90.62 357 LEU A CA 1
ATOM 2836 C C . LEU A 1 357 ? 6.203 -22.069 -19.517 1.00 90.62 357 LEU A C 1
ATOM 2838 O O . LEU A 1 357 ? 7.135 -22.483 -20.211 1.00 90.62 357 LEU A O 1
ATOM 2842 N N . LYS A 1 358 ? 6.410 -21.235 -18.486 1.00 81.75 358 LYS A N 1
ATOM 2843 C CA . LYS A 1 358 ? 7.750 -20.790 -18.044 1.00 81.75 358 LYS A CA 1
ATOM 2844 C C . LYS A 1 358 ? 8.628 -21.968 -17.625 1.00 81.75 358 LYS A C 1
ATOM 2846 O O . LYS A 1 358 ? 9.825 -21.991 -17.921 1.00 81.75 358 LYS A O 1
ATOM 2851 N N . GLU A 1 359 ? 8.043 -22.966 -16.973 1.00 86.75 359 GLU A N 1
ATOM 2852 C CA . GLU A 1 359 ? 8.731 -24.205 -16.627 1.00 86.75 359 GLU A CA 1
ATOM 2853 C C . GLU A 1 359 ? 9.177 -24.981 -17.873 1.00 86.75 359 GLU A C 1
ATOM 2855 O O . GLU A 1 359 ? 10.322 -25.444 -17.917 1.00 86.75 359 GLU A O 1
ATOM 2860 N N . GLN A 1 360 ? 8.332 -25.088 -18.903 1.00 91.19 360 GLN A N 1
ATOM 2861 C CA . GLN A 1 360 ? 8.722 -25.753 -20.149 1.00 91.19 360 GLN A CA 1
ATOM 2862 C C . GLN A 1 360 ? 9.833 -24.982 -20.868 1.00 91.19 360 GLN A C 1
ATOM 2864 O O . GLN A 1 360 ? 10.831 -25.579 -21.266 1.00 91.19 360 GLN A O 1
ATOM 2869 N N . LEU A 1 361 ? 9.737 -23.652 -20.941 1.00 81.38 361 LEU A N 1
ATOM 2870 C CA . LEU A 1 361 ? 10.804 -22.812 -21.496 1.00 81.38 361 LEU A CA 1
ATOM 2871 C C . LEU A 1 361 ? 12.132 -23.021 -20.761 1.00 81.38 361 LEU A C 1
ATOM 2873 O O . LEU A 1 361 ? 13.169 -23.189 -21.395 1.00 81.38 361 LEU A O 1
ATOM 2877 N N . THR A 1 362 ? 12.105 -23.093 -19.431 1.00 76.94 362 THR A N 1
ATOM 2878 C CA . THR A 1 362 ? 13.304 -23.382 -18.626 1.00 76.94 362 THR A CA 1
ATOM 2879 C C . THR A 1 362 ? 13.848 -24.780 -18.932 1.00 76.94 362 THR A C 1
ATOM 2881 O O . THR A 1 362 ? 15.048 -24.965 -19.133 1.00 76.94 362 THR A O 1
ATOM 2884 N N . THR A 1 363 ? 12.956 -25.767 -19.018 1.00 81.75 363 THR A N 1
ATOM 2885 C CA . THR A 1 363 ? 13.290 -27.176 -19.266 1.00 81.75 363 THR A CA 1
ATOM 2886 C C . THR A 1 363 ? 13.964 -27.388 -20.620 1.00 81.75 363 THR A C 1
ATOM 2888 O O . THR A 1 363 ? 14.886 -28.199 -20.725 1.00 81.75 363 THR A O 1
ATOM 2891 N N . PHE A 1 364 ? 13.531 -26.647 -21.639 1.00 79.81 364 PHE A N 1
ATOM 2892 C CA . PHE A 1 364 ? 14.046 -26.725 -23.005 1.00 79.81 364 PHE A CA 1
ATOM 2893 C C . PHE A 1 364 ? 14.965 -25.548 -23.362 1.00 79.81 364 PHE A C 1
ATOM 2895 O O . PHE A 1 364 ? 15.100 -25.192 -24.526 1.00 79.81 364 PHE A O 1
ATOM 2902 N N . LYS A 1 365 ? 15.633 -24.955 -22.359 1.00 75.62 365 LYS A N 1
ATOM 2903 C CA . LYS A 1 365 ? 16.686 -23.932 -22.530 1.00 75.62 365 LYS A CA 1
ATOM 2904 C C . LYS A 1 365 ? 16.269 -22.728 -23.393 1.00 75.62 365 LYS A C 1
ATOM 2906 O O . LYS A 1 365 ? 17.083 -22.169 -24.119 1.00 75.62 365 LYS A O 1
ATOM 2911 N N . GLY A 1 366 ? 15.006 -22.324 -23.297 1.00 65.06 366 GLY A N 1
ATOM 2912 C CA . GLY A 1 366 ? 14.437 -21.198 -24.034 1.00 65.06 366 GLY A CA 1
ATOM 2913 C C . GLY A 1 366 ? 13.898 -21.540 -25.425 1.00 65.06 366 GLY A C 1
ATOM 2914 O O . GLY A 1 366 ? 13.388 -20.642 -26.091 1.00 65.06 366 GLY A O 1
ATOM 2915 N N . ASP A 1 367 ? 13.949 -22.803 -25.864 1.00 78.81 367 ASP A N 1
ATOM 2916 C CA . ASP A 1 367 ? 13.341 -23.219 -27.129 1.00 78.81 367 ASP A CA 1
ATOM 2917 C C . ASP A 1 367 ? 11.805 -23.176 -27.028 1.00 78.81 367 ASP A C 1
ATOM 2919 O O . ASP A 1 367 ? 11.160 -24.009 -26.383 1.00 78.81 367 ASP A O 1
ATOM 2923 N N . VAL A 1 368 ? 11.215 -22.170 -27.676 1.00 79.31 368 VAL A N 1
ATOM 2924 C CA . VAL A 1 368 ? 9.767 -21.923 -27.688 1.00 79.31 368 VAL A CA 1
ATOM 2925 C C . VAL A 1 368 ? 9.002 -23.050 -28.386 1.00 79.31 368 VAL A C 1
ATOM 2927 O O . VAL A 1 368 ? 7.897 -23.387 -27.967 1.00 79.31 368 VAL A O 1
ATOM 2930 N N . VAL A 1 369 ? 9.572 -23.655 -29.430 1.00 85.06 369 VAL A N 1
ATOM 2931 C CA . VAL A 1 369 ? 8.928 -24.731 -30.197 1.00 85.06 369 VAL A CA 1
ATOM 2932 C C . VAL A 1 369 ? 8.806 -25.978 -29.324 1.00 85.06 369 VAL A C 1
ATOM 2934 O O . VAL A 1 369 ? 7.728 -26.567 -29.224 1.00 85.06 369 VAL A O 1
ATOM 2937 N N . MET A 1 370 ? 9.888 -26.339 -28.630 1.00 86.88 370 MET A N 1
ATOM 2938 C CA . MET A 1 370 ? 9.892 -27.443 -27.669 1.00 86.88 370 MET A CA 1
ATOM 2939 C C . MET A 1 370 ? 8.989 -27.165 -26.470 1.00 86.88 370 MET A C 1
ATOM 2941 O O . MET A 1 370 ? 8.264 -28.061 -26.037 1.00 86.88 370 MET A O 1
ATOM 2945 N N . ALA A 1 371 ? 8.985 -25.934 -25.954 1.00 89.50 371 ALA A N 1
ATOM 2946 C CA . ALA A 1 371 ? 8.146 -25.565 -24.822 1.00 89.50 371 ALA A CA 1
ATOM 2947 C C . ALA A 1 371 ? 6.647 -25.650 -25.147 1.00 89.50 371 ALA A C 1
ATOM 2949 O O . ALA A 1 371 ? 5.891 -26.213 -24.359 1.00 89.50 371 ALA A O 1
ATOM 2950 N N . LEU A 1 372 ? 6.221 -25.166 -26.319 1.00 91.00 372 LEU A N 1
ATOM 2951 C CA . LEU A 1 372 ? 4.836 -25.286 -26.789 1.00 91.00 372 LEU A CA 1
ATOM 2952 C C . LEU A 1 372 ? 4.436 -26.748 -27.017 1.00 91.00 372 LEU A C 1
ATOM 2954 O O . LEU A 1 372 ? 3.360 -27.171 -26.597 1.00 91.00 372 LEU A O 1
ATOM 2958 N N . ALA A 1 373 ? 5.315 -27.544 -27.632 1.00 93.25 373 ALA A N 1
ATOM 2959 C CA . ALA A 1 373 ? 5.073 -28.973 -27.804 1.00 93.25 373 ALA A CA 1
ATOM 2960 C C . ALA A 1 373 ? 4.937 -29.688 -26.449 1.00 93.25 373 ALA A C 1
ATOM 2962 O O . ALA A 1 373 ? 4.093 -30.569 -26.296 1.00 93.25 373 ALA A O 1
ATOM 2963 N N . ALA A 1 374 ? 5.741 -29.298 -25.458 1.00 94.06 374 ALA A N 1
ATOM 2964 C CA . ALA A 1 374 ? 5.710 -29.872 -24.118 1.00 94.06 374 ALA A CA 1
ATOM 2965 C C . ALA A 1 374 ? 4.512 -29.395 -23.295 1.00 94.06 374 ALA A C 1
ATOM 2967 O O . ALA A 1 374 ? 4.053 -30.138 -22.433 1.00 94.06 374 ALA A O 1
ATOM 2968 N N . TYR A 1 375 ? 3.984 -28.203 -23.570 1.00 95.00 375 TYR A N 1
ATOM 2969 C CA . TYR A 1 375 ? 2.740 -27.730 -22.973 1.00 95.00 375 TYR A CA 1
ATOM 2970 C C . TYR A 1 375 ? 1.566 -28.633 -23.376 1.00 95.00 375 TYR A C 1
ATOM 2972 O O . TYR A 1 375 ? 0.824 -29.098 -22.518 1.00 95.00 375 TYR A O 1
ATOM 2980 N N . ASN A 1 376 ? 1.467 -28.961 -24.670 1.00 95.19 376 ASN A N 1
ATOM 2981 C CA . ASN A 1 376 ? 0.391 -29.790 -25.218 1.00 95.19 376 ASN A CA 1
ATOM 2982 C C . ASN A 1 376 ? 0.580 -31.299 -24.960 1.00 95.19 376 ASN A C 1
ATOM 2984 O O . ASN A 1 376 ? -0.340 -31.976 -24.512 1.00 95.19 376 ASN A O 1
ATOM 2988 N N . ALA A 1 377 ? 1.766 -31.847 -25.242 1.00 91.81 377 ALA A N 1
ATOM 2989 C CA . ALA A 1 377 ? 2.026 -33.293 -25.187 1.00 91.81 377 ALA A CA 1
ATOM 2990 C C . ALA A 1 377 ? 2.745 -33.759 -23.909 1.00 91.81 377 ALA A C 1
ATOM 2992 O O . ALA A 1 377 ? 2.997 -34.957 -23.732 1.00 91.81 377 ALA A O 1
ATOM 2993 N N . GLY A 1 378 ? 3.125 -32.824 -23.040 1.00 91.94 378 GLY A N 1
ATOM 2994 C CA . GLY A 1 378 ? 3.976 -33.067 -21.882 1.00 91.94 378 GLY A CA 1
ATOM 2995 C C . GLY A 1 378 ? 5.478 -33.134 -22.226 1.00 91.94 378 GLY A C 1
ATOM 2996 O O . GLY A 1 378 ? 5.871 -33.595 -23.307 1.00 91.94 378 GLY A O 1
ATOM 2997 N N . PRO A 1 379 ? 6.368 -32.757 -21.285 1.00 91.06 379 PRO A N 1
ATOM 2998 C CA . PRO A 1 379 ? 7.820 -32.862 -21.473 1.00 91.06 379 PRO A CA 1
ATOM 2999 C C . PRO A 1 379 ? 8.294 -34.317 -21.605 1.00 91.06 379 PRO A C 1
ATOM 3001 O O . PRO A 1 379 ? 9.243 -34.606 -22.339 1.00 91.06 379 PRO A O 1
ATOM 3004 N N . GLY A 1 380 ? 7.610 -35.239 -20.920 1.00 88.25 380 GLY A N 1
ATOM 3005 C CA . GLY A 1 380 ? 7.833 -36.678 -21.013 1.00 88.25 380 GLY A CA 1
ATOM 3006 C C . GLY A 1 380 ? 9.233 -37.142 -20.598 1.00 88.25 380 GLY A C 1
ATOM 3007 O O . GLY A 1 380 ? 9.953 -36.474 -19.850 1.00 88.25 380 GLY A O 1
ATOM 3008 N N . SER A 1 381 ? 9.610 -38.333 -21.062 1.00 82.50 381 SER A N 1
ATOM 3009 C CA . SER A 1 381 ? 10.895 -38.959 -20.751 1.00 82.50 381 SER A CA 1
ATOM 3010 C C . SER A 1 381 ? 11.410 -39.737 -21.952 1.00 82.50 381 SER A C 1
ATOM 3012 O O . SER A 1 381 ? 10.657 -40.441 -22.622 1.00 82.50 381 SER A O 1
ATOM 3014 N N . GLU A 1 382 ? 12.717 -39.648 -22.173 1.00 80.31 382 GLU A N 1
ATOM 3015 C CA . GLU A 1 382 ? 13.440 -40.472 -23.139 1.00 80.31 382 GLU A CA 1
ATOM 3016 C C . GLU A 1 382 ? 13.218 -41.969 -22.874 1.00 80.31 382 GLU A C 1
ATOM 3018 O O . GLU A 1 382 ? 12.872 -42.711 -23.789 1.00 80.31 382 GLU A O 1
ATOM 3023 N N . LYS A 1 383 ? 13.290 -42.402 -21.606 1.00 78.94 383 LYS A N 1
ATOM 3024 C CA . LYS A 1 383 ? 13.156 -43.819 -21.221 1.00 78.94 383 LYS A CA 1
ATOM 3025 C C . LYS A 1 383 ? 11.774 -44.402 -21.508 1.00 78.94 383 LYS A C 1
ATOM 3027 O O . LYS A 1 383 ? 11.666 -45.575 -21.840 1.00 78.94 383 LYS A O 1
ATOM 3032 N N . SER A 1 384 ? 10.716 -43.607 -21.346 1.00 80.44 384 SER A N 1
ATOM 3033 C CA . SER A 1 384 ? 9.348 -44.055 -21.635 1.00 80.44 384 SER A CA 1
ATOM 3034 C C . SER A 1 384 ? 8.964 -43.872 -23.102 1.00 80.44 384 SER A C 1
ATOM 3036 O O . SER A 1 384 ? 7.892 -44.321 -23.508 1.00 80.44 384 SER A O 1
ATOM 3038 N N . GLY A 1 385 ? 9.794 -43.175 -23.886 1.00 80.75 385 GLY A N 1
ATOM 3039 C CA . GLY A 1 385 ? 9.486 -42.800 -25.258 1.00 80.75 385 GLY A CA 1
ATOM 3040 C C . GLY A 1 385 ? 8.263 -41.884 -25.380 1.00 80.75 385 GLY A C 1
ATOM 3041 O O . GLY A 1 385 ? 7.689 -41.785 -26.456 1.00 80.75 385 GLY A O 1
ATOM 3042 N N . LYS A 1 386 ? 7.802 -41.214 -24.322 1.00 85.62 386 LYS A N 1
ATOM 3043 C CA . LYS A 1 386 ? 6.612 -40.339 -24.387 1.00 85.62 386 LYS A CA 1
ATOM 3044 C C . LYS A 1 386 ? 6.988 -38.863 -24.269 1.00 85.62 386 LYS A C 1
ATOM 3046 O O . LYS A 1 386 ? 8.051 -38.535 -23.740 1.00 85.62 386 LYS A O 1
ATOM 3051 N N . GLY A 1 387 ? 6.096 -37.989 -24.737 1.00 90.75 387 GLY A N 1
ATOM 3052 C CA . GLY A 1 387 ? 6.270 -36.533 -24.731 1.00 90.75 387 GLY A CA 1
ATOM 3053 C C . GLY A 1 387 ? 7.419 -36.051 -25.620 1.00 90.75 387 GLY A C 1
ATOM 3054 O O . GLY A 1 387 ? 7.961 -36.807 -26.432 1.00 90.75 387 GLY A O 1
ATOM 3055 N N . VAL A 1 388 ? 7.802 -34.787 -25.446 1.00 94.12 388 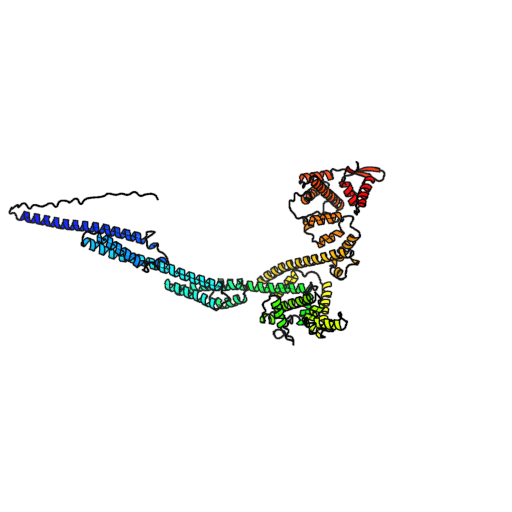VAL A N 1
ATOM 3056 C CA . VAL A 1 388 ? 8.828 -34.130 -26.275 1.00 94.12 388 VAL A CA 1
ATOM 3057 C C . VAL A 1 388 ? 10.187 -34.824 -26.176 1.00 94.12 388 VAL A C 1
ATOM 3059 O O . VAL A 1 388 ? 10.801 -35.111 -27.200 1.00 94.12 388 VAL A O 1
ATOM 3062 N N . ARG A 1 389 ? 10.639 -35.199 -24.971 1.00 93.19 389 ARG A N 1
ATOM 3063 C CA . ARG A 1 389 ? 11.922 -35.911 -24.798 1.00 93.19 389 ARG A CA 1
ATOM 3064 C C . ARG A 1 389 ? 11.943 -37.282 -25.473 1.00 93.19 389 ARG A C 1
ATOM 3066 O O . ARG A 1 389 ? 12.966 -37.675 -26.023 1.00 93.19 389 ARG A O 1
ATOM 3073 N N . GLY A 1 390 ? 10.820 -38.000 -25.465 1.00 92.62 390 GLY A N 1
ATOM 3074 C CA . GLY A 1 390 ? 10.690 -39.268 -26.182 1.00 92.62 390 GLY A CA 1
ATOM 3075 C C . GLY A 1 390 ? 10.709 -39.097 -27.704 1.00 92.62 390 GLY A C 1
ATOM 3076 O O . GLY A 1 390 ? 11.298 -39.918 -28.403 1.00 92.62 390 GLY A O 1
ATOM 3077 N N . ALA A 1 391 ? 10.096 -38.025 -28.218 1.00 93.69 391 ALA A N 1
ATOM 3078 C CA . ALA A 1 391 ? 10.141 -37.689 -29.641 1.00 93.69 391 ALA A CA 1
ATOM 3079 C C . ALA A 1 391 ? 11.564 -37.334 -30.099 1.00 93.69 391 ALA A C 1
ATOM 3081 O O . ALA A 1 391 ? 12.020 -37.876 -31.102 1.00 93.69 391 ALA A O 1
ATOM 3082 N N . ILE A 1 392 ? 12.287 -36.520 -29.320 1.00 92.50 392 ILE A N 1
ATOM 3083 C CA . ILE A 1 392 ? 13.701 -36.194 -29.565 1.00 92.50 392 ILE A CA 1
ATOM 3084 C C . ILE A 1 392 ? 14.548 -37.468 -29.601 1.00 92.50 392 ILE A C 1
ATOM 3086 O O . ILE A 1 392 ? 15.287 -37.681 -30.553 1.00 92.50 392 ILE A O 1
ATOM 3090 N N . ALA A 1 393 ? 14.400 -38.358 -28.617 1.00 92.06 393 ALA A N 1
ATOM 3091 C CA . ALA A 1 393 ? 15.169 -39.600 -28.567 1.00 92.06 393 ALA A CA 1
ATOM 3092 C C . ALA A 1 393 ? 14.936 -40.498 -29.795 1.00 92.06 393 ALA A C 1
ATOM 3094 O O . ALA A 1 393 ? 15.895 -41.008 -30.373 1.00 92.06 393 ALA A O 1
ATOM 3095 N N . ARG A 1 394 ? 13.678 -40.653 -30.233 1.00 93.12 394 ARG A N 1
ATOM 3096 C CA . ARG A 1 394 ? 13.354 -41.407 -31.456 1.00 93.12 394 ARG A CA 1
ATOM 3097 C C . ARG A 1 394 ? 13.944 -40.769 -32.709 1.00 93.12 394 ARG A C 1
ATOM 3099 O O . ARG A 1 394 ? 14.477 -41.483 -33.549 1.00 93.12 394 ARG A O 1
ATOM 3106 N N . ALA A 1 395 ? 13.860 -39.448 -32.824 1.00 92.50 395 ALA A N 1
ATOM 3107 C CA . ALA A 1 395 ? 14.392 -38.720 -33.969 1.00 92.50 395 ALA A CA 1
ATOM 3108 C C . ALA A 1 395 ? 15.921 -38.831 -34.041 1.00 92.50 395 ALA A C 1
ATOM 3110 O O . ALA A 1 395 ? 16.476 -39.112 -35.100 1.00 92.50 395 ALA A O 1
ATOM 3111 N N . THR A 1 396 ? 16.601 -38.733 -32.896 1.00 91.56 396 THR A N 1
ATOM 3112 C CA . THR A 1 396 ? 18.044 -38.974 -32.785 1.00 91.56 396 THR A CA 1
ATOM 3113 C C . THR A 1 396 ? 18.412 -40.405 -33.180 1.00 91.56 396 THR A C 1
ATOM 3115 O O . THR A 1 396 ? 19.364 -40.600 -33.930 1.00 91.56 396 THR A O 1
ATOM 3118 N N . GLN A 1 397 ? 17.652 -41.413 -32.735 1.00 90.88 397 GLN A N 1
ATOM 3119 C CA . GLN A 1 397 ? 17.871 -42.815 -33.126 1.00 90.88 397 GLN A CA 1
ATOM 3120 C C . GLN A 1 397 ? 17.663 -43.055 -34.626 1.00 90.88 397 GLN A C 1
ATOM 3122 O O . GLN A 1 397 ? 18.341 -43.896 -35.209 1.00 90.88 397 GLN A O 1
ATOM 3127 N N . ALA A 1 398 ? 16.756 -42.304 -35.250 1.00 91.06 398 ALA A N 1
ATOM 3128 C CA . ALA A 1 398 ? 16.525 -42.327 -36.690 1.00 91.06 398 ALA A CA 1
ATOM 3129 C C . ALA A 1 398 ? 17.554 -41.506 -37.496 1.00 91.06 398 ALA A C 1
ATOM 3131 O O . ALA A 1 398 ? 17.491 -41.500 -38.720 1.00 91.06 398 ALA A O 1
ATOM 3132 N N . GLY A 1 399 ? 18.506 -40.829 -36.836 1.00 90.69 399 GLY A N 1
ATOM 3133 C CA . GLY A 1 399 ? 19.516 -39.992 -37.491 1.00 90.69 399 GLY A CA 1
ATOM 3134 C C . GLY A 1 399 ? 19.020 -38.605 -37.918 1.00 90.69 399 GLY A C 1
ATOM 3135 O O . GLY A 1 399 ? 19.706 -37.924 -38.675 1.00 90.69 399 GLY A O 1
ATOM 3136 N N . GLU A 1 400 ? 17.862 -38.162 -37.423 1.00 91.88 400 GLU A N 1
ATOM 3137 C CA . GLU A 1 400 ? 17.207 -36.900 -37.795 1.00 91.88 400 GLU A CA 1
ATOM 3138 C C . GLU A 1 400 ? 16.871 -36.025 -36.564 1.00 91.88 400 GLU A C 1
ATOM 3140 O O . GLU A 1 400 ? 15.708 -35.662 -36.361 1.00 91.88 400 GLU A O 1
ATOM 3145 N N . PRO A 1 401 ? 17.842 -35.663 -35.704 1.00 81.69 401 PRO A N 1
ATOM 3146 C CA . PRO A 1 401 ? 17.567 -34.955 -34.447 1.00 81.69 401 PRO A CA 1
ATOM 3147 C C . PRO A 1 401 ? 16.850 -33.606 -34.642 1.00 81.69 401 PRO A C 1
ATOM 3149 O O . PRO A 1 401 ? 16.001 -33.238 -33.833 1.00 81.69 401 PRO A O 1
ATOM 3152 N N . GLU A 1 402 ? 17.116 -32.905 -35.747 1.00 83.06 402 GLU A N 1
ATOM 3153 C CA . GLU A 1 402 ? 16.457 -31.636 -36.097 1.00 83.06 402 GLU A CA 1
ATOM 3154 C C . GLU A 1 402 ? 14.975 -31.808 -36.483 1.00 83.06 402 GLU A C 1
ATOM 3156 O O . GLU A 1 402 ? 14.183 -30.873 -36.388 1.00 83.06 402 GLU A O 1
ATOM 3161 N N . ASN A 1 403 ? 14.560 -33.017 -36.880 1.00 89.88 403 ASN A N 1
ATOM 3162 C CA . ASN A 1 403 ? 13.194 -33.321 -37.310 1.00 89.88 403 ASN A CA 1
ATOM 3163 C C . ASN A 1 403 ? 12.320 -33.877 -36.168 1.00 89.88 403 ASN A C 1
ATOM 3165 O O . ASN A 1 403 ? 11.265 -34.473 -36.408 1.00 89.88 403 ASN A O 1
ATOM 3169 N N . TRP A 1 404 ? 12.731 -33.696 -34.908 1.00 94.12 404 TRP A N 1
ATOM 3170 C CA . TRP A 1 404 ? 12.070 -34.284 -33.736 1.00 94.12 404 TRP A CA 1
ATOM 3171 C C . TRP A 1 404 ? 10.575 -33.963 -33.625 1.00 94.12 404 TRP A C 1
ATOM 3173 O O . TRP A 1 404 ? 9.803 -34.799 -33.150 1.00 94.12 404 TRP A O 1
ATOM 3183 N N . LEU A 1 405 ? 10.136 -32.787 -34.090 1.00 92.19 405 LEU A N 1
ATOM 3184 C CA . LEU A 1 405 ? 8.729 -32.391 -34.031 1.00 92.19 405 LEU A CA 1
ATOM 3185 C C . LEU A 1 405 ? 7.844 -33.348 -34.846 1.00 92.19 405 LEU A C 1
ATOM 3187 O O . LEU A 1 405 ? 6.733 -33.658 -34.419 1.00 92.19 405 LEU A O 1
ATOM 3191 N N . SER A 1 406 ? 8.342 -33.896 -35.961 1.00 93.50 406 SER A N 1
ATOM 3192 C CA . SER A 1 406 ? 7.606 -34.877 -36.776 1.00 93.50 406 SER A CA 1
ATOM 3193 C C . SER A 1 406 ? 7.348 -36.210 -36.050 1.00 93.50 406 SER A C 1
ATOM 3195 O O . SER A 1 406 ? 6.405 -36.923 -36.396 1.00 93.50 406 SER A O 1
ATOM 3197 N N . TYR A 1 407 ? 8.114 -36.503 -34.991 1.00 93.50 407 TYR A N 1
ATOM 3198 C CA . TYR A 1 407 ? 7.971 -37.683 -34.128 1.00 93.50 407 TYR A CA 1
ATOM 3199 C C . TYR A 1 407 ? 7.017 -37.453 -32.939 1.00 93.50 407 TYR A C 1
ATOM 3201 O O . TYR A 1 407 ? 6.843 -38.352 -32.104 1.00 93.50 407 TYR A O 1
ATOM 3209 N N . THR A 1 408 ? 6.402 -36.269 -32.837 1.00 93.38 408 THR A N 1
ATOM 3210 C CA . THR A 1 408 ? 5.290 -35.976 -31.912 1.00 93.38 408 THR A CA 1
ATOM 3211 C C . THR A 1 408 ? 3.932 -36.303 -32.558 1.00 93.38 408 THR A C 1
ATOM 3213 O O . THR A 1 408 ? 3.856 -36.395 -33.789 1.00 93.38 408 THR A O 1
ATOM 3216 N N . PRO A 1 409 ? 2.843 -36.489 -31.780 1.00 93.38 409 PRO A N 1
ATOM 3217 C CA . PRO A 1 409 ? 1.505 -36.690 -32.336 1.00 93.38 409 PRO A CA 1
ATOM 3218 C C . PRO A 1 409 ? 1.107 -35.587 -33.320 1.00 93.38 409 PRO A C 1
ATOM 3220 O O . PRO A 1 409 ? 1.499 -34.429 -33.171 1.00 93.38 409 PRO A O 1
ATOM 3223 N N . LYS A 1 410 ? 0.277 -35.926 -34.316 1.00 93.19 410 LYS A N 1
ATOM 3224 C CA . LYS A 1 410 ? -0.105 -34.956 -35.352 1.00 93.19 410 LYS A CA 1
ATOM 3225 C C . LYS A 1 410 ? -0.830 -33.733 -34.785 1.00 93.19 410 LYS A C 1
ATOM 3227 O O . LYS A 1 410 ? -0.653 -32.630 -35.294 1.00 93.19 410 LYS A O 1
ATOM 3232 N N . GLU A 1 411 ? -1.595 -33.932 -33.716 1.00 91.44 411 GLU A N 1
ATOM 3233 C CA . GLU A 1 411 ? -2.226 -32.865 -32.939 1.00 91.44 411 GLU A CA 1
ATOM 3234 C C . GLU A 1 411 ? -1.195 -31.853 -32.426 1.00 91.44 411 GLU A C 1
ATOM 3236 O O . GLU A 1 411 ? -1.324 -30.667 -32.707 1.00 91.44 411 GLU A O 1
ATOM 3241 N N . THR A 1 412 ? -0.117 -32.320 -31.793 1.00 94.06 412 THR A N 1
ATOM 3242 C CA . THR A 1 412 ? 0.963 -31.477 -31.261 1.00 94.06 412 THR A CA 1
ATOM 3243 C C . THR A 1 412 ? 1.711 -30.727 -32.364 1.00 94.06 412 THR A C 1
ATOM 3245 O O . THR A 1 412 ? 1.988 -29.537 -32.222 1.00 94.06 412 THR A O 1
ATOM 3248 N N . GLN A 1 413 ? 1.983 -31.378 -33.501 1.00 94.69 413 GLN A N 1
ATOM 3249 C CA . GLN A 1 413 ? 2.586 -30.711 -34.664 1.00 94.69 413 GLN A CA 1
ATOM 3250 C C . GLN A 1 413 ? 1.714 -29.548 -35.158 1.00 94.69 413 GLN A C 1
ATOM 3252 O O . GLN A 1 413 ? 2.205 -28.441 -35.386 1.00 94.69 413 GLN A O 1
ATOM 3257 N N . ASN A 1 414 ? 0.410 -29.799 -35.312 1.00 92.94 414 ASN A N 1
ATOM 3258 C CA . ASN A 1 414 ? -0.547 -28.800 -35.777 1.00 92.94 414 ASN A CA 1
ATOM 3259 C C . ASN A 1 414 ? -0.738 -27.679 -34.746 1.00 92.94 414 ASN A C 1
ATOM 3261 O O . ASN A 1 414 ? -0.825 -26.514 -35.128 1.00 92.94 414 ASN A O 1
ATOM 3265 N N . TYR A 1 415 ? -0.761 -28.022 -33.457 1.00 93.19 415 TYR A N 1
ATOM 3266 C CA . TYR A 1 415 ? -0.861 -27.091 -32.337 1.00 93.19 415 TYR A CA 1
ATOM 3267 C C . TYR A 1 415 ? 0.299 -26.088 -32.348 1.00 93.19 415 TYR A C 1
ATOM 3269 O O . TYR A 1 415 ? 0.077 -24.877 -32.407 1.00 93.19 415 TYR A O 1
ATOM 3277 N N . VAL A 1 416 ? 1.540 -26.583 -32.415 1.00 90.88 416 VAL A N 1
ATOM 3278 C CA . VAL A 1 416 ? 2.740 -25.735 -32.474 1.00 90.88 416 VAL A CA 1
ATOM 3279 C C . VAL A 1 416 ? 2.728 -24.865 -33.731 1.00 90.88 416 VAL A C 1
ATOM 3281 O O . VAL A 1 416 ? 2.934 -23.654 -33.645 1.00 90.88 416 VAL A O 1
ATOM 3284 N N . ALA A 1 417 ? 2.427 -25.442 -34.899 1.00 86.75 417 ALA A N 1
ATOM 3285 C CA . ALA A 1 417 ? 2.359 -24.690 -36.150 1.00 86.75 417 ALA A CA 1
ATOM 3286 C C . ALA A 1 417 ? 1.284 -23.585 -36.120 1.00 86.75 417 ALA A C 1
ATOM 3288 O O . ALA A 1 417 ? 1.523 -22.483 -36.618 1.00 86.75 417 ALA A O 1
ATOM 3289 N N . SER A 1 418 ? 0.119 -23.853 -35.519 1.00 87.50 418 SER A N 1
ATOM 3290 C CA . SER A 1 418 ? -0.977 -22.887 -35.371 1.00 87.50 418 SER A CA 1
ATOM 3291 C C . SER A 1 418 ? -0.579 -21.715 -34.474 1.00 87.50 418 SER A C 1
ATOM 3293 O O . SER A 1 418 ? -0.718 -20.555 -34.871 1.00 87.50 418 SER A O 1
ATOM 3295 N N . ILE A 1 419 ? 0.009 -22.001 -33.308 1.00 85.88 419 ILE A N 1
ATOM 3296 C CA . ILE A 1 419 ? 0.471 -20.968 -32.375 1.00 85.88 419 ILE A CA 1
ATOM 3297 C C . ILE A 1 419 ? 1.574 -20.131 -33.014 1.00 85.88 419 ILE A C 1
ATOM 3299 O O . ILE A 1 419 ? 1.467 -18.909 -33.028 1.00 85.88 419 ILE A O 1
ATOM 3303 N N . LEU A 1 420 ? 2.588 -20.747 -33.628 1.00 81.75 420 LEU A N 1
ATOM 3304 C CA . LEU A 1 420 ? 3.664 -20.007 -34.297 1.00 81.75 420 LEU A CA 1
ATOM 3305 C C . LEU A 1 420 ? 3.151 -19.169 -35.474 1.00 81.75 420 LEU A C 1
ATOM 3307 O O . LEU A 1 420 ? 3.636 -18.060 -35.695 1.00 81.75 420 LEU A O 1
ATOM 3311 N N . LYS A 1 421 ? 2.144 -19.648 -36.214 1.00 80.62 421 LYS A N 1
ATOM 3312 C CA . LYS A 1 421 ? 1.474 -18.864 -37.261 1.00 80.62 421 LYS A CA 1
ATOM 3313 C C . LYS A 1 421 ? 0.752 -17.650 -36.673 1.00 80.62 421 LYS A C 1
ATOM 3315 O O . LYS A 1 421 ? 0.847 -16.565 -37.249 1.00 80.62 421 LYS A O 1
ATOM 3320 N N . ASN A 1 422 ? 0.068 -17.809 -35.542 1.00 74.25 422 ASN A N 1
ATOM 3321 C CA . ASN A 1 422 ? -0.614 -16.715 -34.850 1.00 74.25 422 ASN A CA 1
ATOM 3322 C C . ASN A 1 422 ? 0.380 -15.710 -34.257 1.00 74.25 422 ASN A C 1
ATOM 3324 O O . ASN A 1 422 ? 0.213 -14.514 -34.485 1.00 74.25 422 ASN A O 1
ATOM 3328 N N . VAL A 1 423 ? 1.464 -16.181 -33.635 1.00 68.50 423 VAL A N 1
ATOM 3329 C CA . VAL A 1 423 ? 2.588 -15.351 -33.177 1.00 68.50 423 VAL A CA 1
ATOM 3330 C C . VAL A 1 423 ? 3.201 -14.592 -34.355 1.00 68.50 423 VAL A C 1
ATOM 3332 O O . VAL A 1 423 ? 3.354 -13.383 -34.300 1.00 68.50 423 VAL A O 1
ATOM 3335 N N . ASN A 1 424 ? 3.485 -15.239 -35.486 1.00 62.75 424 ASN A N 1
ATOM 3336 C CA . ASN A 1 424 ? 4.058 -14.553 -36.651 1.00 62.75 424 ASN A CA 1
ATOM 3337 C C . ASN A 1 424 ? 3.082 -13.558 -37.311 1.00 62.75 424 ASN A C 1
ATOM 3339 O O . ASN A 1 424 ? 3.508 -12.533 -37.848 1.00 62.75 424 ASN A O 1
ATOM 3343 N N . LYS A 1 425 ? 1.770 -13.821 -37.256 1.00 61.44 425 LYS A N 1
ATOM 3344 C CA . LYS A 1 425 ? 0.728 -12.865 -37.666 1.00 61.44 425 LYS A CA 1
ATOM 3345 C C . LYS A 1 425 ? 0.664 -11.667 -36.711 1.00 61.44 425 LYS A C 1
ATOM 3347 O O . LYS A 1 425 ? 0.461 -10.548 -37.178 1.00 61.44 425 LYS A O 1
ATOM 3352 N N . GLN A 1 426 ? 0.865 -11.890 -35.411 1.00 52.94 426 GLN A N 1
ATOM 3353 C CA . GLN A 1 426 ? 0.998 -10.840 -34.400 1.00 52.94 426 GLN A CA 1
ATOM 3354 C C . GLN A 1 426 ? 2.273 -10.014 -34.645 1.00 52.94 426 GLN A C 1
ATOM 3356 O O . GLN A 1 426 ? 2.151 -8.804 -34.777 1.00 52.94 426 GLN A O 1
ATOM 3361 N N . LYS A 1 427 ? 3.435 -10.643 -34.892 1.00 49.53 427 LYS A N 1
ATOM 3362 C CA . LYS A 1 427 ? 4.696 -9.979 -35.288 1.00 49.53 427 LYS A CA 1
ATOM 3363 C C . LYS A 1 427 ? 4.542 -9.039 -36.481 1.00 49.53 427 LYS A C 1
ATOM 3365 O O . LYS A 1 427 ? 4.992 -7.901 -36.416 1.00 49.53 427 LYS A O 1
ATOM 3370 N N . LYS A 1 428 ? 3.904 -9.488 -37.572 1.00 43.50 428 LYS A N 1
ATOM 3371 C CA . LYS A 1 428 ? 3.664 -8.638 -38.755 1.00 43.50 428 LYS A CA 1
ATOM 3372 C C . LYS A 1 428 ? 2.780 -7.428 -38.444 1.00 43.50 428 LYS A C 1
ATOM 3374 O O . LYS A 1 428 ? 3.017 -6.373 -39.008 1.00 43.50 428 LYS A O 1
ATOM 3379 N N . ARG A 1 429 ? 1.820 -7.562 -37.521 1.00 40.53 429 ARG A N 1
ATOM 3380 C CA . ARG A 1 429 ? 1.038 -6.425 -37.017 1.00 40.53 429 ARG A CA 1
ATOM 3381 C C . ARG A 1 429 ? 1.874 -5.511 -36.113 1.00 40.53 429 ARG A C 1
ATOM 3383 O O . ARG A 1 429 ? 1.711 -4.307 -36.209 1.00 40.53 429 ARG A O 1
ATOM 3390 N N . THR A 1 430 ? 2.798 -6.039 -35.305 1.00 42.53 430 THR A N 1
ATOM 3391 C CA . THR A 1 430 ? 3.718 -5.255 -34.452 1.00 42.53 430 THR A CA 1
ATOM 3392 C C . THR A 1 430 ? 4.622 -4.323 -35.235 1.00 42.53 430 THR A C 1
ATOM 3394 O O . THR A 1 430 ? 4.816 -3.183 -34.837 1.00 42.53 430 THR A O 1
ATOM 3397 N N . TYR A 1 431 ? 5.209 -4.814 -36.332 1.00 43.25 431 TYR A N 1
ATOM 3398 C CA . TYR A 1 431 ? 6.104 -4.005 -37.162 1.00 43.25 431 TYR A CA 1
ATOM 3399 C C . TYR A 1 431 ? 5.351 -2.881 -37.904 1.00 43.25 431 TYR A C 1
ATOM 3401 O O . TYR A 1 431 ? 5.996 -1.992 -38.452 1.00 43.25 431 TYR A O 1
ATOM 3409 N N . GLU A 1 432 ? 4.011 -2.893 -37.873 1.00 40.03 432 GLU A N 1
ATOM 3410 C CA . GLU A 1 432 ? 3.115 -1.891 -38.468 1.00 40.03 432 GLU A CA 1
ATOM 3411 C C . GLU A 1 432 ? 2.235 -1.136 -37.437 1.00 40.03 432 GLU A C 1
ATOM 3413 O O . GLU A 1 432 ? 1.491 -0.237 -37.820 1.00 40.03 432 GLU A O 1
ATOM 3418 N N . LEU A 1 433 ? 2.314 -1.439 -36.134 1.00 44.78 433 LEU A N 1
ATOM 3419 C CA . LEU A 1 433 ? 1.598 -0.730 -35.057 1.00 44.78 433 LEU A CA 1
ATOM 3420 C C . LEU A 1 433 ? 2.606 0.206 -34.371 1.00 44.78 433 LEU A C 1
ATOM 3422 O O . LEU A 1 433 ? 3.538 -0.257 -33.725 1.00 44.78 433 LEU A O 1
ATOM 3426 N N . GLY A 1 434 ? 2.562 1.523 -34.554 1.00 49.78 434 GLY A N 1
ATOM 3427 C CA . GLY A 1 434 ? 1.427 2.402 -34.274 1.00 49.78 434 GLY A CA 1
ATOM 3428 C C . GLY A 1 434 ? 1.789 3.203 -33.016 1.00 49.78 434 GLY A C 1
ATOM 3429 O O . GLY A 1 434 ? 2.377 2.651 -32.086 1.00 49.78 434 GLY A O 1
ATOM 3430 N N . GLU A 1 435 ? 1.547 4.511 -33.010 1.00 56.12 435 GLU A N 1
ATOM 3431 C CA . GLU A 1 435 ? 1.872 5.399 -31.885 1.00 56.12 435 GLU A CA 1
ATOM 3432 C C . GLU A 1 435 ? 1.325 4.862 -30.548 1.00 56.12 435 GLU A C 1
ATOM 3434 O O . GLU A 1 435 ? 0.350 4.110 -30.508 1.00 56.12 435 GLU A O 1
ATOM 3439 N N . MET A 1 436 ? 1.978 5.218 -29.436 1.00 62.78 436 MET A N 1
ATOM 3440 C CA . MET A 1 436 ? 1.472 4.886 -28.102 1.00 62.78 436 MET A CA 1
ATOM 3441 C C . MET A 1 436 ? 0.019 5.364 -27.980 1.00 62.78 436 MET A C 1
ATOM 3443 O O . MET A 1 436 ? -0.209 6.546 -28.247 1.00 62.78 436 MET A O 1
ATOM 3447 N N . PRO A 1 437 ? -0.934 4.506 -27.561 1.00 73.88 437 PRO A N 1
ATOM 3448 C CA . PRO A 1 437 ? -2.292 4.957 -27.323 1.00 73.88 437 PRO A CA 1
ATOM 3449 C C . PRO A 1 437 ? -2.247 6.133 -26.363 1.00 73.88 437 PRO A C 1
ATOM 3451 O O . PRO A 1 437 ? -1.537 6.098 -25.354 1.00 73.88 437 PRO A O 1
ATOM 3454 N N . SER A 1 438 ? -2.960 7.188 -26.710 1.00 85.56 438 SER A N 1
ATOM 3455 C CA . SER A 1 438 ? -3.033 8.392 -25.905 1.00 85.56 438 SER A CA 1
ATOM 3456 C C . SER A 1 438 ? -3.628 8.085 -24.532 1.00 85.56 438 SER A C 1
ATOM 3458 O O . SER A 1 438 ? -4.394 7.136 -24.346 1.00 85.56 438 SER A O 1
ATOM 3460 N N . LEU A 1 439 ? -3.319 8.941 -23.557 1.00 89.56 439 LEU A N 1
ATOM 3461 C CA . LEU A 1 439 ? -3.948 8.883 -22.238 1.00 89.56 439 LEU A CA 1
ATOM 3462 C C . LEU A 1 439 ? -5.485 8.827 -22.342 1.00 89.56 439 LEU A C 1
ATOM 3464 O O . LEU A 1 439 ? -6.124 8.113 -21.575 1.00 89.56 439 LEU A O 1
ATOM 3468 N N . GLU A 1 440 ? -6.063 9.538 -23.311 1.00 89.69 440 GLU A N 1
ATOM 3469 C CA . GLU A 1 440 ? -7.510 9.587 -23.531 1.00 89.69 440 GLU A CA 1
ATOM 3470 C C . GLU A 1 440 ? -8.078 8.265 -24.064 1.00 89.69 440 GLU A C 1
ATOM 3472 O O . GLU A 1 440 ? -9.178 7.875 -23.683 1.00 89.69 440 GLU A O 1
ATOM 3477 N N . GLU A 1 441 ? -7.319 7.509 -24.859 1.00 85.06 441 GLU A N 1
ATOM 3478 C CA . GLU A 1 441 ? -7.728 6.164 -25.280 1.00 85.06 441 GLU A CA 1
ATOM 3479 C C . GLU A 1 441 ? -7.702 5.167 -24.116 1.00 85.06 441 GLU A C 1
ATOM 3481 O O . GLU A 1 441 ? -8.616 4.350 -23.987 1.00 85.06 441 GLU A O 1
ATOM 3486 N N . PHE A 1 442 ? -6.703 5.260 -23.228 1.00 85.62 442 PHE A N 1
ATOM 3487 C CA . PHE A 1 442 ? -6.678 4.459 -21.999 1.00 85.62 442 PHE A CA 1
ATOM 3488 C C . PHE A 1 442 ? -7.869 4.777 -21.096 1.00 85.62 442 PHE A C 1
ATOM 3490 O O . PHE A 1 442 ? -8.532 3.858 -20.612 1.00 85.62 442 PHE A O 1
ATOM 3497 N N . LYS A 1 443 ? -8.163 6.066 -20.898 1.00 91.19 443 LYS A N 1
ATOM 3498 C CA . LYS A 1 443 ? -9.319 6.507 -20.113 1.00 91.19 443 LYS A CA 1
ATOM 3499 C C . LYS A 1 443 ? -10.625 6.008 -20.709 1.00 91.19 443 LYS A C 1
ATOM 3501 O O . LYS A 1 443 ? -11.435 5.456 -19.977 1.00 91.19 443 LYS A O 1
ATOM 3506 N N . ALA A 1 444 ? -10.822 6.145 -22.021 1.00 88.81 444 ALA A N 1
ATOM 3507 C CA . ALA A 1 4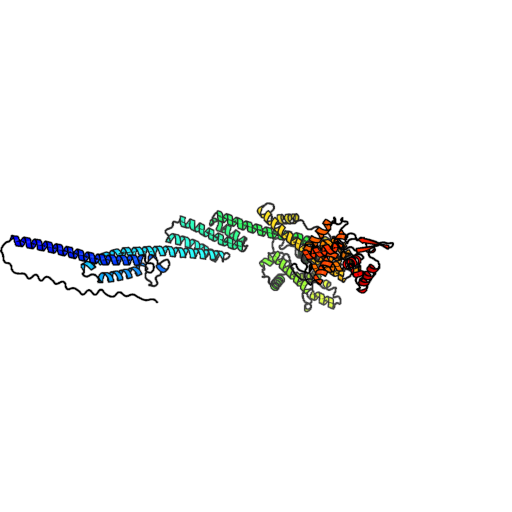44 ? -12.055 5.722 -22.680 1.00 88.81 444 ALA A CA 1
ATOM 3508 C C . ALA A 1 444 ? -12.359 4.232 -22.440 1.00 88.81 444 ALA A C 1
ATOM 3510 O O . ALA A 1 444 ? -13.472 3.891 -22.042 1.00 88.81 444 ALA A O 1
ATOM 3511 N N . VAL A 1 445 ? -11.361 3.357 -22.612 1.00 84.31 445 VAL A N 1
ATOM 3512 C CA . VAL A 1 445 ? -11.514 1.912 -22.369 1.00 84.31 445 VAL A CA 1
ATOM 3513 C C . VAL A 1 445 ? -11.725 1.614 -20.884 1.00 84.31 445 VAL A C 1
ATOM 3515 O O . VAL A 1 445 ? -12.619 0.848 -20.533 1.00 84.31 445 VAL A O 1
ATOM 3518 N N . ALA A 1 446 ? -10.939 2.230 -19.999 1.00 87.12 446 ALA A N 1
ATOM 3519 C CA . ALA A 1 446 ? -11.074 2.011 -18.562 1.00 87.12 446 ALA A CA 1
ATOM 3520 C C . ALA A 1 446 ? -12.436 2.482 -18.026 1.00 87.12 446 ALA A C 1
ATOM 3522 O O . ALA A 1 446 ? -13.025 1.818 -17.174 1.00 87.12 446 ALA A O 1
ATOM 3523 N N . HIS A 1 447 ? -12.967 3.596 -18.539 1.00 87.94 447 HIS A N 1
ATOM 3524 C CA . HIS A 1 447 ? -14.274 4.102 -18.135 1.00 87.94 447 HIS A CA 1
ATOM 3525 C C . HIS A 1 447 ? -15.414 3.165 -18.528 1.00 87.94 447 HIS A C 1
ATOM 3527 O O . HIS A 1 447 ? -16.318 2.973 -17.708 1.00 87.94 447 HIS A O 1
ATOM 3533 N N . ASP A 1 448 ? -15.356 2.606 -19.741 1.00 84.44 448 ASP A N 1
ATOM 3534 C CA . ASP A 1 448 ? -16.321 1.632 -20.259 1.00 84.44 448 ASP A CA 1
ATOM 3535 C C . ASP A 1 448 ? -16.311 0.350 -19.415 1.00 84.44 448 ASP A C 1
ATOM 3537 O O . ASP A 1 448 ? -17.342 -0.037 -18.865 1.00 84.44 448 ASP A O 1
ATOM 3541 N N . LEU A 1 449 ? -15.123 -0.223 -19.182 1.00 77.56 449 LEU A N 1
ATOM 3542 C CA . LEU A 1 449 ? -14.940 -1.419 -18.350 1.00 77.56 449 LEU A CA 1
ATOM 3543 C C . LEU A 1 449 ? -15.388 -1.209 -16.895 1.00 77.56 449 LEU A C 1
ATOM 3545 O O . LEU A 1 449 ? -15.985 -2.099 -16.295 1.00 77.56 449 LEU A O 1
ATOM 3549 N N . ALA A 1 450 ? -15.140 -0.027 -16.324 1.00 79.56 450 ALA A N 1
ATOM 3550 C CA . ALA A 1 450 ? -15.561 0.311 -14.963 1.00 79.56 450 ALA A CA 1
ATOM 3551 C C . ALA A 1 450 ? -17.062 0.652 -14.858 1.00 79.56 450 ALA A C 1
ATOM 3553 O O . ALA A 1 450 ? -17.558 0.930 -13.759 1.00 79.56 450 ALA A O 1
ATOM 3554 N N . GLY A 1 451 ? -17.778 0.740 -15.988 1.00 82.62 451 GLY A N 1
ATOM 3555 C CA . GLY A 1 451 ? -19.146 1.259 -16.051 1.00 82.62 451 GLY A CA 1
ATOM 3556 C C . GLY A 1 451 ? -19.273 2.686 -15.506 1.00 82.62 451 GLY A C 1
ATOM 3557 O O . GLY A 1 451 ? -20.338 3.084 -15.045 1.00 82.62 451 GLY A O 1
ATOM 3558 N N . SER A 1 452 ? -18.183 3.456 -15.498 1.00 84.69 452 SER A N 1
ATOM 3559 C CA . SER A 1 452 ? -18.074 4.722 -14.757 1.00 84.69 452 SER A CA 1
ATOM 3560 C C . SER A 1 452 ? -18.645 5.927 -15.508 1.00 84.69 452 SER A C 1
ATOM 3562 O O . SER A 1 452 ? -18.850 6.981 -14.915 1.00 84.69 452 SER A O 1
ATOM 3564 N N . THR A 1 453 ? -18.996 5.793 -16.787 1.00 80.19 453 THR A N 1
ATOM 3565 C CA . THR A 1 453 ? -19.466 6.888 -17.661 1.00 80.19 453 THR A CA 1
ATOM 3566 C C . THR A 1 453 ? -20.668 7.667 -17.109 1.00 80.19 453 THR A C 1
ATOM 3568 O O . THR A 1 453 ? -20.891 8.811 -17.494 1.00 80.19 453 THR A O 1
ATOM 3571 N N . ARG A 1 454 ? -21.432 7.088 -16.175 1.00 80.38 454 ARG A N 1
ATOM 3572 C CA . ARG A 1 454 ? -22.588 7.735 -15.525 1.00 80.38 454 ARG A CA 1
ATOM 3573 C C . ARG A 1 454 ? -22.400 8.026 -14.030 1.00 80.38 454 ARG A C 1
ATOM 3575 O O . ARG A 1 454 ? -23.332 8.518 -13.402 1.00 80.38 454 ARG A O 1
ATOM 3582 N N . TYR A 1 455 ? -21.222 7.756 -13.466 1.00 82.25 455 TYR A N 1
ATOM 3583 C CA . TYR A 1 455 ? -20.948 7.844 -12.027 1.00 82.25 455 TYR A CA 1
ATOM 3584 C C . TYR A 1 455 ? -19.740 8.758 -11.753 1.00 82.25 455 TYR A C 1
ATOM 3586 O O . TYR A 1 455 ? -18.603 8.285 -11.775 1.00 82.25 455 TYR A O 1
ATOM 3594 N N . PRO A 1 456 ? -19.950 10.061 -11.467 1.00 85.88 456 PRO A N 1
ATOM 3595 C CA . PRO A 1 456 ? -18.866 11.048 -11.373 1.00 85.88 456 PRO A CA 1
ATOM 3596 C C . PRO A 1 456 ? -17.770 10.710 -10.352 1.00 85.88 456 PRO A C 1
ATOM 3598 O O . PRO A 1 456 ? -16.591 10.927 -10.623 1.00 85.88 456 PRO A O 1
ATOM 3601 N N . LYS A 1 457 ? -18.133 10.137 -9.192 1.00 84.19 457 LYS A N 1
ATOM 3602 C CA . LYS A 1 457 ? -17.154 9.696 -8.181 1.00 84.19 457 LYS A CA 1
ATOM 3603 C C . LYS A 1 457 ? -16.235 8.599 -8.739 1.00 84.19 457 LYS A C 1
ATOM 3605 O O . LYS A 1 457 ? -15.017 8.711 -8.632 1.00 84.19 457 LYS A O 1
ATOM 3610 N N . ARG A 1 458 ? -16.807 7.594 -9.412 1.00 85.06 458 ARG A N 1
ATOM 3611 C CA . ARG A 1 458 ? -16.057 6.506 -10.056 1.00 85.06 458 ARG A CA 1
ATOM 3612 C C . ARG A 1 458 ? -15.199 7.001 -11.225 1.00 85.06 458 ARG A C 1
ATOM 3614 O O . ARG A 1 458 ? -14.086 6.519 -11.393 1.00 85.06 458 ARG A O 1
ATOM 3621 N N . GLN A 1 459 ? -15.659 7.995 -11.992 1.00 90.75 459 GLN A N 1
ATOM 3622 C CA . GLN A 1 459 ? -14.851 8.599 -13.066 1.00 90.75 459 GLN A CA 1
ATOM 3623 C C . GLN A 1 459 ? -13.546 9.182 -12.537 1.00 90.75 459 GLN A C 1
ATOM 3625 O O . GLN A 1 459 ? -12.485 8.850 -13.052 1.00 90.75 459 GLN A O 1
ATOM 3630 N N . ALA A 1 460 ? -13.617 9.983 -11.471 1.00 92.19 460 ALA A N 1
ATOM 3631 C CA . ALA A 1 460 ? -12.432 10.594 -10.879 1.00 92.19 460 ALA A CA 1
ATOM 3632 C C . ALA A 1 460 ? -11.419 9.545 -10.378 1.00 92.19 460 ALA A C 1
ATOM 3634 O O . ALA A 1 460 ? -10.209 9.746 -10.502 1.00 92.19 460 ALA A O 1
ATOM 3635 N N . ILE A 1 461 ? -11.905 8.416 -9.843 1.00 91.38 461 ILE A N 1
ATOM 3636 C CA . ILE A 1 461 ? -11.063 7.283 -9.431 1.00 91.38 461 ILE A CA 1
ATOM 3637 C C . ILE A 1 461 ? -10.364 6.674 -10.653 1.00 91.38 461 ILE A C 1
ATOM 3639 O O . ILE A 1 461 ? -9.138 6.558 -10.657 1.00 91.38 461 ILE A O 1
ATOM 3643 N N . VAL A 1 462 ? -11.124 6.332 -11.701 1.00 91.06 462 VAL A N 1
ATOM 3644 C CA . VAL A 1 462 ? -10.586 5.764 -12.949 1.00 91.06 462 VAL A CA 1
ATOM 3645 C C . VAL A 1 462 ? -9.543 6.695 -13.568 1.00 91.06 462 VAL A C 1
ATOM 3647 O O . VAL A 1 462 ? -8.439 6.248 -13.865 1.00 91.06 462 VAL A O 1
ATOM 3650 N N . ASP A 1 463 ? -9.839 7.989 -13.693 1.00 94.81 463 ASP A N 1
ATOM 3651 C CA . ASP A 1 463 ? -8.922 8.983 -14.260 1.00 94.81 463 ASP A CA 1
ATOM 3652 C C . ASP A 1 463 ? -7.579 9.021 -13.525 1.00 94.81 463 ASP A C 1
ATOM 3654 O O . ASP A 1 463 ? -6.513 9.006 -14.150 1.00 94.81 463 ASP A O 1
ATOM 3658 N N . ASN A 1 464 ? -7.619 9.047 -12.189 1.00 94.81 464 ASN A N 1
ATOM 3659 C CA . ASN A 1 464 ? -6.415 9.075 -11.368 1.00 94.81 464 ASN A CA 1
ATOM 3660 C C . ASN A 1 464 ? -5.580 7.798 -11.543 1.00 94.81 464 ASN A C 1
ATOM 3662 O O . ASN A 1 464 ? -4.365 7.872 -11.759 1.00 94.81 464 ASN A O 1
ATOM 3666 N N . LEU A 1 465 ? -6.238 6.635 -11.495 1.00 93.06 465 LEU A N 1
ATOM 3667 C CA . LEU A 1 465 ? -5.599 5.330 -11.651 1.00 93.06 465 LEU A CA 1
ATOM 3668 C C . LEU A 1 465 ? -4.969 5.175 -13.039 1.00 93.06 465 LEU A C 1
ATOM 3670 O O . LEU A 1 465 ? -3.795 4.809 -13.134 1.00 93.06 465 LEU A O 1
ATOM 3674 N N . VAL A 1 466 ? -5.697 5.527 -14.105 1.00 93.81 466 VAL A N 1
ATOM 3675 C CA . VAL A 1 466 ? -5.179 5.506 -15.479 1.00 93.81 466 VAL A CA 1
ATOM 3676 C C . VAL A 1 466 ? -3.977 6.428 -15.604 1.00 93.81 466 VAL A C 1
ATOM 3678 O O . VAL A 1 466 ? -2.944 6.015 -16.125 1.00 93.81 466 VAL A O 1
ATOM 3681 N N . GLN A 1 467 ? -4.061 7.660 -15.098 1.00 95.12 467 GLN A N 1
ATOM 3682 C CA . GLN A 1 467 ? -2.956 8.608 -15.196 1.00 95.12 467 GLN A CA 1
ATOM 3683 C C . GLN A 1 467 ? -1.700 8.098 -14.476 1.00 95.12 467 GLN A C 1
ATOM 3685 O O . GLN A 1 467 ? -0.592 8.234 -15.002 1.00 95.12 467 GLN A O 1
ATOM 3690 N N . LYS A 1 468 ? -1.854 7.504 -13.287 1.00 91.81 468 LYS A N 1
ATOM 3691 C CA . LYS A 1 468 ? -0.746 6.907 -12.533 1.00 91.81 468 LYS A CA 1
ATOM 3692 C C . LYS A 1 468 ? -0.123 5.742 -13.306 1.00 91.81 468 LYS A C 1
ATOM 3694 O O . LYS A 1 468 ? 1.089 5.741 -13.517 1.00 91.81 468 LYS A O 1
ATOM 3699 N N . GLN A 1 469 ? -0.943 4.803 -13.773 1.00 88.31 469 GLN A N 1
ATOM 3700 C CA . GLN A 1 469 ? -0.486 3.618 -14.498 1.00 88.31 469 GLN A CA 1
ATOM 3701 C C . GLN A 1 469 ? 0.136 3.974 -15.860 1.00 88.31 469 GLN A C 1
ATOM 3703 O O . GLN A 1 469 ? 1.133 3.380 -16.264 1.00 88.31 469 GLN A O 1
ATOM 3708 N N . TYR A 1 470 ? -0.374 5.006 -16.536 1.00 89.94 470 TYR A N 1
ATOM 3709 C CA . TYR A 1 470 ? 0.153 5.488 -17.814 1.00 89.94 470 TYR A CA 1
ATOM 3710 C C . TYR A 1 470 ? 1.577 6.032 -17.679 1.00 89.94 470 TYR A C 1
ATOM 3712 O O . TYR A 1 470 ? 2.424 5.757 -18.527 1.00 89.94 470 TYR A O 1
ATOM 3720 N N . ARG A 1 471 ? 1.877 6.759 -16.591 1.00 90.38 471 ARG A N 1
ATOM 3721 C CA . ARG A 1 471 ? 3.246 7.226 -16.302 1.00 90.38 471 ARG A CA 1
ATOM 3722 C C . ARG A 1 471 ? 4.206 6.063 -16.060 1.00 90.38 471 ARG A C 1
ATOM 3724 O O . ARG A 1 471 ? 5.325 6.105 -16.558 1.00 90.38 471 ARG A O 1
ATOM 3731 N N . VAL A 1 472 ? 3.766 5.035 -15.330 1.00 86.50 472 VAL A N 1
ATOM 3732 C CA . VAL A 1 472 ? 4.564 3.815 -15.113 1.00 86.50 472 VAL A CA 1
ATOM 3733 C C . VAL A 1 472 ? 4.843 3.133 -16.450 1.00 86.50 472 VAL A C 1
ATOM 3735 O O . VAL A 1 472 ? 5.993 2.858 -16.769 1.00 86.50 472 VAL A O 1
ATOM 3738 N N . TYR A 1 473 ? 3.816 2.963 -17.282 1.00 82.44 473 TYR A N 1
ATOM 3739 C CA . TYR A 1 473 ? 3.953 2.328 -18.589 1.00 82.44 473 TYR A CA 1
ATOM 3740 C C . TYR A 1 473 ? 4.865 3.110 -19.556 1.00 82.44 473 TYR A C 1
ATOM 3742 O O . TYR A 1 473 ? 5.661 2.512 -20.278 1.00 82.44 473 TYR A O 1
ATOM 3750 N N . GLN A 1 474 ? 4.806 4.447 -19.544 1.00 83.81 474 GLN A N 1
ATOM 3751 C CA . GLN A 1 474 ? 5.749 5.312 -20.269 1.00 83.81 474 GLN A CA 1
ATOM 3752 C C . GLN A 1 474 ? 7.200 5.051 -19.844 1.00 83.81 474 GLN A C 1
ATOM 3754 O O . GLN A 1 474 ? 8.079 4.939 -20.697 1.00 83.81 474 GLN A O 1
ATOM 3759 N N . GLN A 1 475 ? 7.451 4.949 -18.536 1.00 83.19 475 GLN A N 1
ATOM 3760 C CA . GLN A 1 475 ? 8.794 4.714 -18.012 1.00 83.19 475 GLN A CA 1
ATOM 3761 C C . GLN A 1 475 ? 9.304 3.311 -18.364 1.00 83.19 475 GLN A C 1
ATOM 3763 O O . GLN A 1 475 ? 10.402 3.195 -18.896 1.00 83.19 475 GLN A O 1
ATOM 3768 N N . GLU A 1 476 ? 8.485 2.269 -18.175 1.00 79.75 476 GLU A N 1
ATOM 3769 C CA . GLU A 1 476 ? 8.824 0.886 -18.551 1.00 79.75 476 GLU A CA 1
ATOM 3770 C C . GLU A 1 476 ? 9.252 0.788 -20.022 1.00 79.75 476 GLU A C 1
ATOM 3772 O O . GLU A 1 476 ? 10.244 0.136 -20.349 1.00 79.75 476 GLU A O 1
ATOM 3777 N N . ARG A 1 477 ? 8.529 1.472 -20.919 1.00 77.62 477 ARG A N 1
ATOM 3778 C CA . ARG A 1 477 ? 8.867 1.505 -22.345 1.00 77.62 477 ARG A CA 1
ATOM 3779 C C . ARG A 1 477 ? 10.197 2.195 -22.625 1.00 77.62 477 ARG A C 1
ATOM 3781 O O . ARG A 1 477 ? 10.955 1.696 -23.454 1.00 77.62 477 ARG A O 1
ATOM 3788 N N . LYS A 1 478 ? 10.471 3.322 -21.962 1.00 79.31 478 LYS A N 1
ATOM 3789 C CA . LYS A 1 478 ? 11.756 4.025 -22.090 1.00 79.31 478 LYS A CA 1
ATOM 3790 C C . LYS A 1 478 ? 12.908 3.147 -21.614 1.00 79.31 478 LYS A C 1
ATOM 3792 O O . LYS A 1 478 ? 13.909 3.043 -22.313 1.00 79.31 478 LYS A O 1
ATOM 3797 N N . ASP A 1 479 ? 12.738 2.463 -20.487 1.00 79.12 479 ASP A N 1
ATOM 3798 C CA . ASP A 1 479 ? 13.753 1.563 -19.931 1.00 79.12 479 ASP A CA 1
ATOM 3799 C C . ASP A 1 479 ? 13.991 0.340 -20.843 1.00 79.12 479 ASP A C 1
ATOM 3801 O O . ASP A 1 479 ? 15.129 -0.106 -21.023 1.00 79.12 479 ASP A O 1
ATOM 3805 N N . GLU A 1 480 ? 12.933 -0.201 -21.460 1.00 76.69 480 GLU A N 1
ATOM 3806 C CA . GLU A 1 480 ? 13.045 -1.300 -22.426 1.00 76.69 480 GLU A CA 1
ATOM 3807 C C . GLU A 1 480 ? 13.767 -0.863 -23.709 1.00 76.69 480 GLU A C 1
ATOM 3809 O O . GLU A 1 480 ? 14.646 -1.582 -24.197 1.00 76.69 480 GLU A O 1
ATOM 3814 N N . GLU A 1 481 ? 13.423 0.311 -24.250 1.00 79.62 481 GLU A N 1
ATOM 3815 C CA . GLU A 1 481 ? 14.112 0.888 -25.405 1.00 79.62 481 GLU A CA 1
ATOM 3816 C C . GLU A 1 481 ? 15.589 1.140 -25.091 1.00 79.62 481 GLU A C 1
ATOM 3818 O O . GLU A 1 481 ? 16.451 0.727 -25.863 1.00 79.62 481 GLU A O 1
ATOM 3823 N N . GLU A 1 482 ? 15.893 1.718 -23.932 1.00 84.06 482 GLU A N 1
ATOM 3824 C CA . GLU A 1 482 ? 17.258 1.975 -23.473 1.00 84.06 482 GLU A CA 1
ATOM 3825 C C . GLU A 1 482 ? 18.095 0.691 -23.431 1.00 84.06 482 GLU A C 1
ATOM 3827 O O . GLU A 1 482 ? 19.185 0.608 -24.010 1.00 84.06 482 GLU A O 1
ATOM 3832 N N . LYS A 1 483 ? 17.558 -0.362 -22.805 1.00 80.38 483 LYS A N 1
ATOM 3833 C CA . LYS A 1 483 ? 18.216 -1.672 -22.735 1.00 80.38 483 LYS A CA 1
ATOM 3834 C C . LYS A 1 483 ? 18.441 -2.267 -24.126 1.00 80.38 483 LYS A C 1
ATOM 3836 O O . LYS A 1 483 ? 19.507 -2.828 -24.391 1.00 80.38 483 LYS A O 1
ATOM 3841 N N . ARG A 1 484 ? 17.445 -2.153 -25.008 1.00 83.56 484 ARG A N 1
ATOM 3842 C CA . ARG A 1 484 ? 17.509 -2.646 -26.388 1.00 83.56 484 ARG A CA 1
ATOM 3843 C C . ARG A 1 484 ? 18.580 -1.912 -27.188 1.00 83.56 484 ARG A C 1
ATOM 3845 O O . ARG A 1 484 ? 19.409 -2.554 -27.826 1.00 83.56 484 ARG A O 1
ATOM 3852 N N . MET A 1 485 ? 18.594 -0.586 -27.121 1.00 87.25 485 MET A N 1
ATOM 3853 C CA . MET A 1 485 ? 19.540 0.249 -27.853 1.00 87.25 485 MET A CA 1
ATOM 3854 C C . MET A 1 485 ? 20.968 0.064 -27.354 1.00 87.25 485 MET A C 1
ATOM 3856 O O . MET A 1 485 ? 21.887 -0.023 -28.163 1.00 87.25 485 MET A O 1
ATOM 3860 N N . LYS A 1 486 ? 21.172 -0.112 -26.046 1.00 87.69 486 LYS A N 1
ATOM 3861 C CA . LYS A 1 486 ? 22.483 -0.479 -25.500 1.00 87.69 486 LYS A CA 1
ATOM 3862 C C . LYS A 1 486 ? 23.022 -1.784 -26.102 1.00 87.69 486 LYS A C 1
ATOM 3864 O O . LYS A 1 486 ? 24.191 -1.837 -26.474 1.00 87.69 486 LYS A O 1
ATOM 3869 N N . ALA A 1 487 ? 22.179 -2.809 -26.241 1.00 84.38 487 ALA A N 1
ATOM 3870 C CA . ALA A 1 487 ? 22.571 -4.071 -26.874 1.00 84.38 487 ALA A CA 1
ATOM 3871 C C . ALA A 1 487 ? 22.903 -3.899 -28.368 1.00 84.38 487 ALA A C 1
ATOM 3873 O O . ALA A 1 487 ? 23.855 -4.506 -28.862 1.00 84.38 487 ALA A O 1
ATOM 3874 N N . VAL A 1 488 ? 22.164 -3.037 -29.080 1.00 88.12 488 VAL A N 1
ATOM 3875 C CA . VAL A 1 488 ? 22.478 -2.668 -30.471 1.00 88.12 488 VAL A CA 1
ATOM 3876 C C . VAL A 1 488 ? 23.861 -2.024 -30.555 1.00 88.12 488 VAL A C 1
ATOM 3878 O O . VAL A 1 488 ? 24.678 -2.473 -31.352 1.00 88.12 488 VAL A O 1
ATOM 3881 N N . TYR A 1 489 ? 24.155 -1.024 -29.719 1.00 91.44 489 TYR A N 1
ATOM 3882 C CA . TYR A 1 489 ? 25.459 -0.353 -29.711 1.00 91.44 489 TYR A CA 1
ATOM 3883 C C . TYR A 1 489 ? 26.617 -1.317 -29.443 1.00 91.44 489 TYR A C 1
ATOM 3885 O O . TYR A 1 489 ? 27.596 -1.313 -30.184 1.00 91.44 489 TYR A O 1
ATOM 3893 N N . GLN A 1 490 ? 26.473 -2.196 -28.449 1.00 89.56 490 GLN A N 1
ATOM 3894 C CA . GLN A 1 490 ? 27.465 -3.233 -28.146 1.00 89.56 490 GLN A CA 1
ATOM 3895 C C . GLN A 1 490 ? 27.690 -4.181 -29.329 1.00 89.56 490 GLN A C 1
ATOM 3897 O O . GLN A 1 490 ? 28.827 -4.521 -29.641 1.00 89.56 490 GLN A O 1
ATOM 3902 N N . SER A 1 491 ? 26.616 -4.558 -30.026 1.00 90.19 491 SER A N 1
ATOM 3903 C CA . SER A 1 491 ? 26.720 -5.393 -31.225 1.00 90.19 491 SER A CA 1
ATOM 3904 C C . SER A 1 491 ? 27.451 -4.655 -32.350 1.00 90.19 491 SER A C 1
ATOM 3906 O O . SER A 1 491 ? 28.275 -5.236 -33.041 1.00 90.19 491 SER A O 1
ATOM 3908 N N . VAL A 1 492 ? 27.209 -3.357 -32.543 1.00 91.75 492 VAL A N 1
ATOM 3909 C CA . VAL A 1 492 ? 27.945 -2.588 -33.561 1.00 91.75 492 VAL A CA 1
ATOM 3910 C C . VAL A 1 492 ? 29.442 -2.541 -33.245 1.00 91.75 492 VAL A C 1
ATOM 3912 O O . VAL A 1 492 ? 30.247 -2.684 -34.162 1.00 91.75 492 VAL A O 1
ATOM 3915 N N . GLU A 1 493 ? 29.822 -2.386 -31.974 1.00 89.00 493 GLU A N 1
ATOM 3916 C CA . GLU A 1 493 ? 31.230 -2.448 -31.553 1.00 89.00 493 GLU A CA 1
ATOM 3917 C C . GLU A 1 493 ? 31.852 -3.838 -31.788 1.00 89.00 493 GLU A C 1
ATOM 3919 O O . GLU A 1 493 ? 33.011 -3.921 -32.184 1.00 89.00 493 GLU A O 1
ATOM 3924 N N . GLU A 1 494 ? 31.088 -4.919 -31.602 1.00 90.62 494 GLU A N 1
ATOM 3925 C CA . GLU A 1 494 ? 31.538 -6.302 -31.826 1.00 90.62 494 GLU A CA 1
ATOM 3926 C C . GLU A 1 494 ? 31.707 -6.649 -33.316 1.00 90.62 494 GLU A C 1
ATOM 3928 O O . GLU A 1 494 ? 32.731 -7.199 -33.720 1.00 90.62 494 GLU A O 1
ATOM 3933 N N . TYR A 1 495 ? 30.716 -6.316 -34.149 1.00 87.38 495 TYR A N 1
ATOM 3934 C CA . TYR A 1 495 ? 30.690 -6.667 -35.578 1.00 87.38 495 TYR A CA 1
ATOM 3935 C C . TYR A 1 495 ? 31.370 -5.618 -36.476 1.00 87.38 495 TYR A C 1
ATOM 3937 O O . TYR A 1 495 ? 31.507 -5.809 -37.692 1.00 87.38 495 TYR A O 1
ATOM 3945 N N . GLY A 1 496 ? 31.781 -4.490 -35.892 1.00 83.19 496 GLY A N 1
ATOM 3946 C CA . GLY A 1 496 ? 32.537 -3.408 -36.518 1.00 83.19 496 GLY A CA 1
ATOM 3947 C C . GLY A 1 496 ? 31.739 -2.546 -37.496 1.00 83.19 496 GLY A C 1
ATOM 3948 O O . GLY A 1 496 ? 32.017 -1.356 -37.616 1.00 83.19 496 GLY A O 1
ATOM 3949 N N . SER A 1 497 ? 30.734 -3.089 -38.194 1.00 87.88 497 SER A N 1
ATOM 3950 C CA . SER A 1 497 ? 29.890 -2.300 -39.093 1.00 87.88 497 SER A CA 1
ATOM 3951 C C . SER A 1 497 ? 28.407 -2.664 -39.058 1.00 87.88 497 SER A C 1
ATOM 3953 O O . SER A 1 497 ? 28.051 -3.819 -38.833 1.00 87.88 497 SER A O 1
ATOM 3955 N N . PHE A 1 498 ? 27.534 -1.696 -39.361 1.00 88.12 498 PHE A N 1
ATOM 3956 C CA . PHE A 1 498 ? 26.092 -1.922 -39.512 1.00 88.12 498 PHE A CA 1
ATOM 3957 C C . PHE A 1 498 ? 25.782 -3.012 -40.549 1.00 88.12 498 PHE A C 1
ATOM 3959 O O . PHE A 1 498 ? 24.891 -3.829 -40.336 1.00 88.12 498 PHE A O 1
ATOM 3966 N N . ALA A 1 499 ? 26.540 -3.056 -41.651 1.00 88.31 499 ALA A N 1
ATOM 3967 C CA . ALA A 1 499 ? 26.370 -4.049 -42.713 1.00 88.31 499 ALA A CA 1
ATOM 3968 C C . ALA A 1 499 ? 26.688 -5.487 -42.261 1.00 88.31 499 ALA A C 1
ATOM 3970 O O . ALA A 1 499 ? 26.203 -6.435 -42.874 1.00 88.31 499 ALA A O 1
ATOM 3971 N N . ASN A 1 500 ? 27.469 -5.644 -41.188 1.00 88.75 500 ASN A N 1
ATOM 3972 C CA . ASN A 1 500 ? 27.858 -6.939 -40.632 1.00 88.75 500 ASN A CA 1
ATOM 3973 C C . ASN A 1 500 ? 26.941 -7.406 -39.490 1.00 88.75 500 ASN A C 1
ATOM 3975 O O . ASN A 1 500 ? 27.164 -8.487 -38.946 1.00 88.75 500 ASN A O 1
ATOM 3979 N N . LEU A 1 501 ? 25.946 -6.606 -39.090 1.00 85.69 501 LEU A N 1
ATOM 3980 C CA . LEU A 1 501 ? 25.068 -6.962 -37.979 1.00 85.69 501 LEU A CA 1
ATOM 3981 C C . LEU A 1 501 ? 24.172 -8.161 -38.333 1.00 85.69 501 LEU A C 1
ATOM 3983 O O . LEU A 1 501 ? 23.572 -8.175 -39.414 1.00 85.69 501 LEU A O 1
ATOM 3987 N N . PRO A 1 502 ? 23.987 -9.123 -37.408 1.00 84.06 502 PRO A N 1
ATOM 3988 C CA . PRO A 1 502 ? 22.979 -10.166 -37.558 1.00 84.06 502 PRO A CA 1
ATOM 3989 C C . PRO A 1 502 ? 21.583 -9.572 -37.771 1.00 84.06 502 PRO A C 1
ATOM 3991 O O . PRO A 1 502 ? 21.236 -8.535 -37.193 1.00 84.06 502 PRO A O 1
ATOM 3994 N N . ALA A 1 503 ? 20.750 -10.252 -38.562 1.00 75.88 503 ALA A N 1
ATOM 3995 C CA . ALA A 1 503 ? 19.393 -9.797 -38.867 1.00 75.88 503 ALA A CA 1
ATOM 3996 C C . ALA A 1 503 ? 18.561 -9.589 -37.590 1.00 75.88 503 ALA A C 1
ATOM 3998 O O . ALA A 1 503 ? 17.750 -8.668 -37.510 1.00 75.88 503 ALA A O 1
ATOM 3999 N N . GLU A 1 504 ? 18.798 -10.408 -36.566 1.00 72.00 504 GLU A N 1
ATOM 4000 C CA . GLU A 1 504 ? 18.180 -10.314 -35.248 1.00 72.00 504 GLU A CA 1
ATOM 4001 C C . GLU A 1 504 ? 18.462 -8.962 -34.590 1.00 72.00 504 GLU A C 1
ATOM 4003 O O . GLU A 1 504 ? 17.539 -8.347 -34.065 1.00 72.00 504 GLU A O 1
ATOM 4008 N N . VAL A 1 505 ? 19.701 -8.467 -34.671 1.00 77.12 505 VAL A N 1
ATOM 4009 C CA . VAL A 1 505 ? 20.104 -7.173 -34.103 1.00 77.12 505 VAL A CA 1
ATOM 4010 C C . VAL A 1 505 ? 19.541 -6.022 -34.928 1.00 77.12 505 VAL A C 1
ATOM 4012 O O . VAL A 1 505 ? 18.998 -5.076 -34.361 1.00 77.12 505 VAL A O 1
ATOM 4015 N N . VAL A 1 506 ? 19.585 -6.114 -36.261 1.00 79.31 506 VAL A N 1
ATOM 4016 C CA . VAL A 1 506 ? 18.994 -5.098 -37.154 1.00 79.31 506 VAL A CA 1
ATOM 4017 C C . VAL A 1 506 ? 17.494 -4.934 -36.884 1.00 79.31 506 VAL A C 1
ATOM 4019 O O . VAL A 1 506 ? 16.971 -3.818 -36.887 1.00 79.31 506 VAL A O 1
ATOM 4022 N N . ASN A 1 507 ? 16.806 -6.035 -36.579 1.00 73.19 507 ASN A N 1
ATOM 4023 C CA . ASN A 1 507 ? 15.385 -6.045 -36.237 1.00 73.19 507 ASN A CA 1
ATOM 4024 C C . ASN A 1 507 ? 15.067 -5.433 -34.862 1.00 73.19 507 ASN A C 1
ATOM 4026 O O . ASN A 1 507 ? 13.903 -5.112 -34.610 1.00 73.19 507 ASN A O 1
ATOM 4030 N N . LEU A 1 508 ? 16.057 -5.259 -33.979 1.00 74.94 508 LEU A N 1
ATOM 4031 C CA . LEU A 1 508 ? 15.883 -4.555 -32.704 1.00 74.94 508 LEU A CA 1
ATOM 4032 C C . LEU A 1 508 ? 15.887 -3.030 -32.872 1.00 74.94 508 LEU A C 1
ATOM 4034 O O . LEU A 1 508 ? 15.376 -2.331 -31.997 1.00 74.94 508 LEU A O 1
ATOM 4038 N N . ILE A 1 509 ? 16.430 -2.508 -33.974 1.00 80.31 509 ILE A N 1
ATOM 4039 C CA . ILE A 1 509 ? 16.624 -1.069 -34.177 1.00 80.31 509 ILE A CA 1
ATOM 4040 C C . ILE A 1 509 ? 15.291 -0.406 -34.556 1.00 80.31 509 ILE A C 1
ATOM 4042 O O . ILE A 1 509 ? 14.718 -0.748 -35.600 1.00 80.31 509 ILE A O 1
ATOM 4046 N N . PRO A 1 510 ? 14.801 0.575 -33.772 1.00 76.88 510 PRO A N 1
ATOM 4047 C CA . PRO A 1 510 ? 13.630 1.359 -34.142 1.00 76.88 510 PRO A CA 1
ATOM 4048 C C . PRO A 1 510 ? 13.823 2.015 -35.521 1.00 76.88 510 PRO A C 1
ATOM 4050 O O . PRO A 1 510 ? 14.899 2.564 -35.773 1.00 76.88 510 PRO A O 1
ATOM 4053 N N . PRO A 1 511 ? 12.812 2.020 -36.414 1.00 70.19 511 PRO A N 1
ATOM 4054 C CA . PRO A 1 511 ? 12.956 2.574 -37.764 1.00 70.19 511 PRO A CA 1
ATOM 4055 C C . PRO A 1 511 ? 13.528 3.999 -37.793 1.00 70.19 511 PRO A C 1
ATOM 4057 O O . PRO A 1 511 ? 14.429 4.272 -38.580 1.00 70.19 511 PRO A O 1
ATOM 4060 N N . GLY A 1 512 ? 13.082 4.872 -36.880 1.00 76.44 512 GLY A N 1
ATOM 4061 C CA . GLY A 1 512 ? 13.555 6.259 -36.770 1.00 76.44 512 GLY A CA 1
ATOM 4062 C C . GLY A 1 512 ? 14.980 6.432 -36.228 1.00 76.44 512 GLY A C 1
ATOM 4063 O O . GLY A 1 512 ? 15.513 7.534 -36.291 1.00 76.44 512 GLY A O 1
ATOM 4064 N N . ARG A 1 513 ? 15.614 5.368 -35.717 1.00 83.50 513 ARG A N 1
ATOM 4065 C CA . ARG A 1 513 ? 16.982 5.396 -35.164 1.00 83.50 513 ARG A CA 1
ATOM 4066 C C . ARG A 1 513 ? 18.001 4.649 -36.027 1.00 83.50 513 ARG A C 1
ATOM 4068 O O . ARG A 1 513 ? 19.171 4.578 -35.671 1.00 83.50 513 ARG A O 1
ATOM 4075 N N . ARG A 1 514 ? 17.612 4.107 -37.185 1.00 85.94 514 ARG A N 1
ATOM 4076 C CA . ARG A 1 514 ? 18.548 3.378 -38.066 1.00 85.94 514 ARG A CA 1
ATOM 4077 C C . ARG A 1 514 ? 19.713 4.243 -38.533 1.00 85.94 514 ARG A C 1
ATOM 4079 O O . ARG A 1 514 ? 20.859 3.820 -38.422 1.00 85.94 514 ARG A O 1
ATOM 4086 N N . ASP A 1 515 ? 19.429 5.465 -38.972 1.00 87.00 515 ASP A N 1
ATOM 4087 C CA . ASP A 1 515 ? 20.460 6.394 -39.445 1.00 87.00 515 ASP A CA 1
ATOM 4088 C C . ASP A 1 515 ? 21.452 6.778 -38.341 1.00 87.00 515 ASP A C 1
ATOM 4090 O O . ASP A 1 515 ? 22.629 7.011 -38.608 1.00 87.00 515 ASP A O 1
ATOM 4094 N N . GLU A 1 516 ? 20.989 6.842 -37.090 1.00 88.94 516 GLU A N 1
ATOM 4095 C CA . GLU A 1 516 ? 21.846 7.058 -35.922 1.00 88.94 516 GLU A CA 1
ATOM 4096 C C . GLU A 1 516 ? 22.849 5.913 -35.764 1.00 88.94 516 GLU A C 1
ATOM 4098 O O . GLU A 1 516 ? 24.046 6.168 -35.640 1.00 88.94 516 GLU A O 1
ATOM 4103 N N . ILE A 1 517 ? 22.386 4.664 -35.860 1.00 92.56 517 ILE A N 1
ATOM 4104 C CA . ILE A 1 517 ? 23.250 3.484 -35.743 1.00 92.56 517 ILE A CA 1
ATOM 4105 C C . ILE A 1 517 ? 24.230 3.373 -36.912 1.00 92.56 517 ILE A C 1
ATOM 4107 O O . ILE A 1 517 ? 25.394 3.032 -36.700 1.00 92.56 517 ILE A O 1
ATOM 4111 N N . ILE A 1 518 ? 23.803 3.706 -38.132 1.00 89.81 518 ILE A N 1
ATOM 4112 C CA . ILE A 1 518 ? 24.693 3.745 -39.301 1.00 89.81 518 ILE A CA 1
ATOM 4113 C C . ILE A 1 518 ? 25.811 4.773 -39.083 1.00 89.81 518 ILE A C 1
ATOM 4115 O O . ILE A 1 518 ? 26.985 4.440 -39.232 1.00 89.81 518 ILE A O 1
ATOM 4119 N N . ARG A 1 519 ? 25.475 5.997 -38.652 1.00 88.56 519 ARG A N 1
ATOM 4120 C CA . ARG A 1 519 ? 26.479 7.034 -38.355 1.00 88.56 519 ARG A CA 1
ATOM 4121 C C . ARG A 1 519 ? 27.434 6.617 -37.239 1.00 88.56 519 ARG A C 1
ATOM 4123 O O . ARG A 1 519 ? 28.637 6.828 -37.359 1.00 88.56 519 ARG A O 1
ATOM 4130 N N . TYR A 1 520 ? 26.912 6.017 -36.172 1.00 90.56 520 TYR A N 1
ATOM 4131 C CA . TYR A 1 520 ? 27.726 5.489 -35.078 1.00 90.56 520 TYR A CA 1
ATOM 4132 C C . TYR A 1 520 ? 28.710 4.418 -35.563 1.00 90.56 520 TYR A C 1
ATOM 4134 O O . TYR A 1 520 ? 29.898 4.473 -35.254 1.00 90.56 520 TYR A O 1
ATOM 4142 N N . SER A 1 521 ? 28.233 3.485 -36.386 1.00 90.00 521 SER A N 1
ATOM 4143 C CA . SER A 1 521 ? 29.064 2.462 -37.010 1.00 90.00 521 SER A CA 1
ATOM 4144 C C . SER A 1 521 ? 30.168 3.048 -37.900 1.00 90.00 521 SER A C 1
ATOM 4146 O O . SER A 1 521 ? 31.297 2.558 -37.871 1.00 90.00 521 SER A O 1
ATOM 4148 N N . ASP A 1 522 ? 29.865 4.070 -38.700 1.00 86.12 522 ASP A N 1
ATOM 4149 C CA . ASP A 1 522 ? 30.854 4.732 -39.556 1.00 86.12 522 ASP A CA 1
ATOM 4150 C C . ASP A 1 522 ? 31.938 5.433 -38.733 1.00 86.12 522 ASP A C 1
ATOM 4152 O O . ASP A 1 522 ? 33.127 5.329 -39.047 1.00 86.12 522 ASP A O 1
ATOM 4156 N N . ALA A 1 523 ? 31.528 6.113 -37.662 1.00 84.50 523 ALA A N 1
ATOM 4157 C CA . ALA A 1 523 ? 32.416 6.819 -36.751 1.00 84.50 523 ALA A CA 1
ATOM 4158 C C . ALA A 1 523 ? 33.405 5.888 -36.035 1.00 84.50 523 ALA A C 1
ATOM 4160 O O . ALA A 1 523 ? 34.563 6.262 -35.858 1.00 84.50 523 ALA A O 1
ATOM 4161 N N . LEU A 1 524 ? 32.995 4.665 -35.676 1.00 82.12 524 LEU A N 1
ATOM 4162 C CA . LEU A 1 524 ? 33.900 3.667 -35.092 1.00 82.12 524 LEU A CA 1
ATOM 4163 C C . LEU A 1 524 ? 35.039 3.271 -36.036 1.00 82.12 524 LEU A C 1
ATOM 4165 O O . LEU A 1 524 ? 36.166 3.084 -35.587 1.00 82.12 524 LEU A O 1
ATOM 4169 N N . ASN A 1 525 ? 34.749 3.144 -37.332 1.00 77.50 525 ASN A N 1
ATOM 4170 C CA . ASN A 1 525 ? 35.727 2.683 -38.318 1.00 77.50 525 ASN A CA 1
ATOM 4171 C C . ASN A 1 525 ? 36.633 3.805 -38.826 1.00 77.50 525 ASN A C 1
ATOM 4173 O O . ASN A 1 525 ? 37.829 3.598 -39.020 1.00 77.50 525 ASN A O 1
ATOM 4177 N N . LYS A 1 526 ? 36.058 4.981 -39.095 1.00 79.56 526 LYS A N 1
ATOM 4178 C CA . LYS A 1 526 ? 36.781 6.117 -39.688 1.00 79.56 526 LYS A CA 1
ATOM 4179 C C . LYS A 1 526 ? 37.456 6.996 -38.636 1.00 79.56 526 LYS A C 1
ATOM 4181 O O . LYS A 1 526 ? 38.384 7.725 -38.970 1.00 79.56 526 LYS A O 1
ATOM 4186 N N . GLY A 1 527 ? 37.004 6.905 -37.386 1.00 73.56 527 GLY A N 1
ATOM 4187 C CA . GLY A 1 527 ? 37.315 7.875 -36.349 1.00 73.56 527 GLY A CA 1
ATOM 4188 C C . GLY A 1 527 ? 36.562 9.184 -36.580 1.00 73.56 527 GLY A C 1
ATOM 4189 O O . GLY A 1 527 ? 36.292 9.591 -37.711 1.00 73.56 527 GLY A O 1
ATOM 4190 N N . VAL A 1 528 ? 36.222 9.854 -35.487 1.00 80.50 528 VAL A N 1
ATOM 4191 C CA . VAL A 1 528 ? 35.777 11.246 -35.514 1.00 80.50 528 VAL A CA 1
ATOM 4192 C C . VAL A 1 528 ? 36.979 12.077 -35.107 1.00 80.50 528 VAL A C 1
ATOM 4194 O O . VAL A 1 528 ? 37.530 11.883 -34.025 1.00 80.50 528 VAL A O 1
ATOM 4197 N N . THR A 1 529 ? 37.429 12.944 -36.005 1.00 73.62 529 THR A N 1
ATOM 4198 C CA . THR A 1 529 ? 38.596 13.796 -35.761 1.00 73.62 529 THR A CA 1
ATOM 4199 C C . THR A 1 529 ? 38.195 15.074 -35.035 1.00 73.62 529 THR A C 1
ATOM 4201 O O . THR A 1 529 ? 38.948 15.550 -34.198 1.00 73.62 529 THR A O 1
ATOM 4204 N N . GLU A 1 530 ? 36.995 15.598 -35.296 1.00 80.81 530 GLU A N 1
ATOM 4205 C CA . GLU A 1 530 ? 36.496 16.843 -34.704 1.00 80.81 530 GLU A CA 1
ATOM 4206 C C . GLU A 1 530 ? 35.130 16.635 -34.056 1.00 80.81 530 GLU A C 1
ATOM 4208 O O . GLU A 1 530 ? 34.233 16.023 -34.638 1.00 80.81 530 GLU A O 1
ATOM 4213 N N . SER A 1 531 ? 34.973 17.154 -32.840 1.00 86.94 531 SER A N 1
ATOM 4214 C CA . SER A 1 531 ? 33.689 17.146 -32.145 1.00 86.94 531 SER A CA 1
ATOM 4215 C C . SER A 1 531 ? 32.740 18.189 -32.723 1.00 86.94 531 SER A C 1
ATOM 4217 O O . SER A 1 531 ? 33.095 19.360 -32.843 1.00 86.94 531 SER A O 1
ATOM 4219 N N . ASP A 1 532 ? 31.497 17.785 -32.962 1.00 89.56 532 ASP A N 1
ATOM 4220 C CA . ASP A 1 532 ? 30.383 18.680 -33.253 1.00 89.56 532 ASP A CA 1
ATOM 4221 C C . ASP A 1 532 ? 30.236 19.714 -32.127 1.00 89.56 532 ASP A C 1
ATOM 4223 O O . ASP A 1 532 ? 30.001 19.364 -30.965 1.00 89.56 532 ASP A O 1
ATOM 4227 N N . ALA A 1 533 ? 30.385 20.994 -32.473 1.00 87.19 533 ALA A N 1
ATOM 4228 C CA . ALA A 1 533 ? 30.449 22.084 -31.505 1.00 87.19 533 ALA A CA 1
ATOM 4229 C C . ALA A 1 533 ? 29.177 22.187 -30.647 1.00 87.19 533 ALA A C 1
ATOM 4231 O O . ALA A 1 533 ? 29.258 22.413 -29.439 1.00 87.19 533 ALA A O 1
ATOM 4232 N N . GLU A 1 534 ? 27.999 21.969 -31.243 1.00 89.06 534 GLU A N 1
ATOM 4233 C CA . GLU A 1 534 ? 26.726 21.980 -30.518 1.00 89.06 534 GLU A CA 1
ATOM 4234 C C . GLU A 1 534 ? 26.656 20.833 -29.499 1.00 89.06 534 GLU A C 1
ATOM 4236 O O . GLU A 1 534 ? 26.329 21.058 -28.330 1.00 89.06 534 GLU A O 1
ATOM 4241 N N . THR A 1 535 ? 26.985 19.608 -29.919 1.00 91.31 535 THR A N 1
ATOM 4242 C CA . THR A 1 535 ? 26.995 18.429 -29.043 1.00 91.31 535 THR A CA 1
ATOM 4243 C C . THR A 1 535 ? 28.005 18.592 -27.912 1.00 91.31 535 THR A C 1
ATOM 4245 O O . THR A 1 535 ? 27.658 18.343 -26.756 1.00 91.31 535 THR A O 1
ATOM 4248 N N . TYR A 1 536 ? 29.220 19.061 -28.217 1.00 90.19 536 TYR A N 1
ATOM 4249 C CA . TYR A 1 536 ? 30.246 19.341 -27.214 1.00 90.19 536 TYR A CA 1
ATOM 4250 C C . TYR A 1 536 ? 29.729 20.328 -26.164 1.00 90.19 536 TYR A C 1
ATOM 4252 O O . TYR A 1 536 ? 29.732 20.015 -24.975 1.00 90.19 536 TYR A O 1
ATOM 4260 N N . LEU A 1 537 ? 29.213 21.487 -26.591 1.00 88.12 537 LEU A N 1
ATOM 4261 C CA . LEU A 1 537 ? 28.722 22.522 -25.680 1.00 88.12 537 LEU A CA 1
ATOM 4262 C C . LEU A 1 537 ? 27.542 22.045 -24.832 1.00 88.12 537 LEU A C 1
ATOM 4264 O O . LEU A 1 537 ? 27.516 22.321 -23.635 1.00 88.12 537 LEU A O 1
ATOM 4268 N N . LYS A 1 538 ? 26.606 21.272 -25.392 1.00 89.75 538 LYS A N 1
ATOM 4269 C CA . LYS A 1 538 ? 25.523 20.670 -24.597 1.00 89.75 538 LYS A CA 1
ATOM 4270 C C . LYS A 1 538 ? 26.062 19.755 -23.502 1.00 89.75 538 LYS A C 1
ATOM 4272 O O . LYS A 1 538 ? 25.596 19.827 -22.374 1.00 89.75 538 LYS A O 1
ATOM 4277 N N . LEU A 1 539 ? 27.064 18.931 -23.805 1.00 90.38 539 LEU A N 1
ATOM 4278 C CA . LEU A 1 539 ? 27.675 18.025 -22.827 1.00 90.38 539 LEU A CA 1
ATOM 4279 C C . LEU A 1 539 ? 28.528 18.744 -21.776 1.00 90.38 539 LEU A C 1
ATOM 4281 O O . LEU A 1 539 ? 28.847 18.146 -20.748 1.00 90.38 539 LEU A O 1
ATOM 4285 N N . THR A 1 540 ? 28.895 20.013 -21.998 1.00 85.38 540 THR A N 1
ATOM 4286 C CA . THR A 1 540 ? 29.548 20.810 -20.950 1.00 85.38 540 THR A CA 1
ATOM 4287 C C . THR A 1 540 ? 28.610 21.160 -19.799 1.00 85.38 540 THR A C 1
ATOM 4289 O O . THR A 1 540 ? 29.111 21.295 -18.683 1.00 85.38 540 THR A O 1
ATOM 4292 N N . ASP A 1 541 ? 27.295 21.218 -20.042 1.00 84.56 541 ASP A N 1
ATOM 4293 C CA . ASP A 1 541 ? 26.266 21.399 -19.018 1.00 84.56 541 ASP A CA 1
ATOM 4294 C C . ASP A 1 541 ? 26.057 20.098 -18.227 1.00 84.56 541 ASP A C 1
ATOM 4296 O O . ASP A 1 541 ? 25.698 19.050 -18.773 1.00 84.56 541 ASP A O 1
ATOM 4300 N N . ASP A 1 542 ? 26.277 20.168 -16.916 1.00 81.19 542 ASP A N 1
ATOM 4301 C CA . ASP A 1 542 ? 26.221 18.999 -16.042 1.00 81.19 542 ASP A CA 1
ATOM 4302 C C . ASP A 1 542 ? 24.804 18.432 -15.869 1.00 81.19 542 ASP A C 1
ATOM 4304 O O . ASP A 1 542 ? 24.659 17.225 -15.652 1.00 81.19 542 ASP A O 1
ATOM 4308 N N . ALA A 1 543 ? 23.761 19.264 -15.944 1.00 84.62 543 ALA A N 1
ATOM 4309 C CA . ALA A 1 543 ? 22.379 18.801 -15.853 1.00 84.62 543 ALA A CA 1
ATOM 4310 C C . ALA A 1 543 ? 21.996 18.040 -17.126 1.00 84.62 543 ALA A C 1
ATOM 4312 O O . ALA A 1 543 ? 21.421 16.950 -17.049 1.00 84.62 543 ALA A O 1
ATOM 4313 N N . TYR A 1 544 ? 22.394 18.560 -18.290 1.00 89.00 544 TYR A N 1
ATOM 4314 C CA . TYR A 1 544 ? 22.217 17.867 -19.559 1.00 89.00 544 TYR A CA 1
ATOM 4315 C C . TYR A 1 544 ? 22.997 16.549 -19.583 1.00 89.00 544 TYR A C 1
ATOM 4317 O O . TYR A 1 544 ? 22.390 15.500 -19.795 1.00 89.00 544 TYR A O 1
ATOM 4325 N N . LEU A 1 545 ? 24.302 16.566 -19.281 1.00 88.94 545 LEU A N 1
ATOM 4326 C CA . LEU A 1 545 ? 25.174 15.383 -19.315 1.00 88.94 545 LEU A CA 1
ATOM 4327 C C . LEU A 1 545 ? 24.636 14.204 -18.481 1.00 88.94 545 LEU A C 1
ATOM 4329 O O . LEU A 1 545 ? 24.801 13.048 -18.882 1.00 88.94 545 LEU A O 1
ATOM 4333 N N . LYS A 1 546 ? 23.981 14.499 -17.348 1.00 85.00 546 LYS A N 1
ATOM 4334 C CA . LYS A 1 546 ? 23.339 13.517 -16.454 1.00 85.00 546 LYS A CA 1
ATOM 4335 C C . LYS A 1 546 ? 21.954 13.078 -16.915 1.00 85.00 546 LYS A C 1
ATOM 4337 O O . LYS A 1 546 ? 21.556 11.954 -16.631 1.00 85.00 546 LYS A O 1
ATOM 4342 N N . SER A 1 547 ? 21.216 13.958 -17.589 1.00 88.19 547 SER A N 1
ATOM 4343 C CA . SER A 1 547 ? 19.885 13.641 -18.117 1.00 88.19 547 SER A CA 1
ATOM 4344 C C . SER A 1 547 ? 19.930 12.703 -19.326 1.00 88.19 547 SER A C 1
ATOM 4346 O O . SER A 1 547 ? 18.971 11.973 -19.560 1.00 88.19 547 SER A O 1
ATOM 4348 N N . VAL A 1 548 ? 21.041 12.708 -20.072 1.00 90.19 548 VAL A N 1
ATOM 4349 C CA . VAL A 1 548 ? 21.250 11.848 -21.242 1.00 90.19 548 VAL A CA 1
ATOM 4350 C C . VAL A 1 548 ? 21.419 10.397 -20.787 1.00 90.19 548 VAL A C 1
ATOM 4352 O O . VAL A 1 548 ? 22.343 10.081 -20.031 1.00 90.19 548 VAL A O 1
ATOM 4355 N N . SER A 1 549 ? 20.569 9.502 -21.288 1.00 90.50 549 SER A N 1
ATOM 4356 C CA . SER A 1 549 ? 20.642 8.056 -21.029 1.00 90.50 549 SER A CA 1
ATOM 4357 C C . SER A 1 549 ? 21.957 7.433 -21.530 1.00 90.50 549 SER A C 1
ATOM 4359 O O . SER A 1 549 ? 22.787 8.090 -22.165 1.00 90.50 549 SER A O 1
ATOM 4361 N N . GLU A 1 550 ? 22.228 6.169 -21.204 1.00 89.56 550 GLU A N 1
ATOM 4362 C CA . GLU A 1 550 ? 23.470 5.517 -21.634 1.00 89.56 550 GLU A CA 1
ATOM 4363 C C . GLU A 1 550 ? 23.469 5.258 -23.142 1.00 89.56 550 GLU A C 1
ATOM 4365 O O . GLU A 1 550 ? 24.467 5.535 -23.805 1.00 89.56 550 GLU A O 1
ATOM 4370 N N . SER A 1 551 ? 22.354 4.794 -23.710 1.00 88.06 551 SER A N 1
ATOM 4371 C CA . SER A 1 551 ? 22.254 4.558 -25.151 1.00 88.06 551 SER A CA 1
ATOM 4372 C C . SER A 1 551 ? 22.315 5.857 -25.955 1.00 88.06 551 SER A C 1
ATOM 4374 O O . SER A 1 551 ? 22.986 5.900 -26.985 1.00 88.06 551 SER A O 1
ATOM 4376 N N . GLU A 1 552 ? 21.691 6.938 -25.477 1.00 89.81 552 GLU A N 1
ATOM 4377 C CA . GLU A 1 552 ? 21.818 8.252 -26.113 1.00 89.81 552 GLU A CA 1
ATOM 4378 C C . GLU A 1 552 ? 23.272 8.730 -26.091 1.00 89.81 552 GLU A C 1
ATOM 4380 O O . GLU A 1 552 ? 23.781 9.175 -27.117 1.00 89.81 552 GLU A O 1
ATOM 4385 N N . PHE A 1 553 ? 23.972 8.583 -24.961 1.00 92.00 553 PHE A N 1
ATOM 4386 C CA . PHE A 1 553 ? 25.375 8.982 -24.849 1.00 92.00 553 PHE A CA 1
ATOM 4387 C C . PHE A 1 553 ? 26.303 8.165 -25.753 1.00 92.00 553 PHE A C 1
ATOM 4389 O O . PHE A 1 553 ? 27.208 8.726 -26.374 1.00 92.00 553 PHE A O 1
ATOM 4396 N N . LEU A 1 554 ? 26.065 6.856 -25.883 1.00 89.81 554 LEU A N 1
ATOM 4397 C CA . LEU A 1 554 ? 26.780 6.019 -26.848 1.00 89.81 554 LEU A CA 1
ATOM 4398 C C . LEU A 1 554 ? 26.578 6.538 -28.276 1.00 89.81 554 LEU A C 1
ATOM 4400 O O . LEU A 1 554 ? 27.559 6.709 -28.997 1.00 89.81 554 LEU A O 1
ATOM 4404 N N . GLY A 1 555 ? 25.347 6.895 -28.652 1.00 88.75 555 GLY A N 1
ATOM 4405 C CA . GLY A 1 555 ? 25.046 7.489 -29.958 1.00 88.75 555 GLY A CA 1
ATOM 4406 C C . GLY A 1 555 ? 25.824 8.776 -30.255 1.00 88.75 555 GLY A C 1
ATOM 4407 O O . GLY A 1 555 ? 26.205 9.019 -31.403 1.00 88.75 555 GLY A O 1
ATOM 4408 N N . LEU A 1 556 ? 26.152 9.571 -29.229 1.00 91.88 556 LEU A N 1
ATOM 4409 C CA . LEU A 1 556 ? 26.955 10.793 -29.379 1.00 91.88 556 LEU A CA 1
ATOM 4410 C C . LEU A 1 556 ? 28.414 10.530 -29.775 1.00 91.88 556 LEU A C 1
ATOM 4412 O O . LEU A 1 556 ? 29.073 11.451 -30.250 1.00 91.88 556 LEU A O 1
ATOM 4416 N N . LYS A 1 557 ? 28.918 9.291 -29.677 1.00 89.00 557 LYS A N 1
ATOM 4417 C CA . LYS A 1 557 ? 30.251 8.917 -30.192 1.00 89.00 557 LYS A CA 1
ATOM 4418 C C . LYS A 1 557 ? 30.412 9.226 -31.677 1.00 89.00 557 LYS A C 1
ATOM 4420 O O . LYS A 1 557 ? 31.503 9.565 -32.109 1.00 89.00 557 LYS A O 1
ATOM 4425 N N . ALA A 1 558 ? 29.318 9.200 -32.441 1.00 89.81 558 ALA A N 1
ATOM 4426 C CA . ALA A 1 558 ? 29.327 9.575 -33.853 1.00 89.81 558 ALA A CA 1
ATOM 4427 C C . ALA A 1 558 ? 29.618 11.063 -34.113 1.00 89.81 558 ALA A C 1
ATOM 4429 O O . ALA A 1 558 ? 29.808 11.459 -35.259 1.00 89.81 558 ALA A O 1
ATOM 4430 N N . LYS A 1 559 ? 29.584 11.890 -33.065 1.00 91.25 559 LYS A N 1
ATOM 4431 C CA . LYS A 1 559 ? 29.677 13.350 -33.129 1.00 91.25 559 LYS A CA 1
ATOM 4432 C C . LYS A 1 559 ? 30.831 13.919 -32.312 1.00 91.25 559 LYS A C 1
ATOM 4434 O O . LYS A 1 559 ? 30.960 15.133 -32.234 1.00 91.25 559 LYS A O 1
ATOM 4439 N N . LEU A 1 560 ? 31.613 13.080 -31.645 1.00 90.56 560 LEU A N 1
ATOM 4440 C CA . LEU A 1 560 ? 32.648 13.521 -30.720 1.00 90.56 560 LEU A CA 1
ATOM 4441 C C . LEU A 1 560 ? 33.976 12.899 -31.103 1.00 90.56 560 LEU A C 1
ATOM 4443 O O . LEU A 1 560 ? 34.045 11.689 -31.316 1.00 90.56 560 LEU A O 1
ATOM 4447 N N . ALA A 1 561 ? 35.024 13.719 -31.112 1.00 86.88 561 ALA A N 1
ATOM 4448 C CA . ALA A 1 561 ? 36.387 13.226 -31.143 1.00 86.88 561 ALA A CA 1
ATOM 4449 C C . ALA A 1 561 ? 36.633 12.277 -29.959 1.00 86.88 561 ALA A C 1
ATOM 4451 O O . ALA A 1 561 ? 36.051 12.431 -28.882 1.00 86.88 561 ALA A O 1
ATOM 4452 N N . ASP A 1 562 ? 37.502 11.283 -30.147 1.00 82.62 562 ASP A N 1
ATOM 4453 C CA . ASP A 1 562 ? 37.727 10.221 -29.156 1.00 82.62 562 ASP A CA 1
ATOM 4454 C C . ASP A 1 562 ? 38.213 10.769 -27.796 1.00 82.62 562 ASP A C 1
ATOM 4456 O O . ASP A 1 562 ? 37.826 10.267 -26.738 1.00 82.62 562 ASP A O 1
ATOM 4460 N N . SER A 1 563 ? 39.000 11.850 -27.812 1.00 79.25 563 SER A N 1
ATOM 4461 C CA . SER A 1 563 ? 39.443 12.589 -26.622 1.00 79.25 563 SER A CA 1
ATOM 4462 C C . SER A 1 563 ? 38.270 13.200 -25.845 1.00 79.25 563 SER A C 1
ATOM 4464 O O . SER A 1 563 ? 38.132 12.953 -24.644 1.00 79.25 563 SER A O 1
ATOM 4466 N N . ASP A 1 564 ? 37.394 13.937 -26.529 1.00 86.44 564 ASP A N 1
ATOM 4467 C CA . ASP A 1 564 ? 36.212 14.575 -25.943 1.00 86.44 564 ASP A CA 1
ATOM 4468 C C . ASP A 1 564 ? 35.193 13.532 -25.463 1.00 86.44 564 ASP A C 1
ATOM 4470 O O . ASP A 1 564 ? 34.646 13.658 -24.364 1.00 86.44 564 ASP A O 1
ATOM 4474 N N . TRP A 1 565 ? 34.974 12.455 -26.229 1.00 88.62 565 TRP A N 1
ATOM 4475 C CA . TRP A 1 565 ? 34.123 11.346 -25.795 1.00 88.62 565 TRP A CA 1
ATOM 4476 C C . TRP A 1 565 ? 34.637 10.756 -24.480 1.00 88.62 565 TRP A C 1
ATOM 4478 O O . TRP A 1 565 ? 33.875 10.632 -23.518 1.00 88.62 565 TRP A O 1
ATOM 4488 N N . LYS A 1 566 ? 35.937 10.429 -24.405 1.00 86.06 566 LYS A N 1
ATOM 4489 C CA . LYS A 1 566 ? 36.561 9.850 -23.200 1.00 86.06 566 LYS A CA 1
ATOM 4490 C C . LYS A 1 566 ? 36.460 10.796 -22.015 1.00 86.06 566 LYS A C 1
ATOM 4492 O O . LYS A 1 566 ? 36.177 10.351 -20.902 1.00 86.06 566 LYS A O 1
ATOM 4497 N N . TYR A 1 567 ? 36.649 12.088 -22.259 1.00 84.00 567 TYR A N 1
ATOM 4498 C CA . TYR A 1 567 ? 36.488 13.130 -21.260 1.00 84.00 567 TYR A CA 1
ATOM 4499 C C . TYR A 1 567 ? 35.062 13.158 -20.682 1.00 84.00 567 TYR A C 1
ATOM 4501 O O . TYR A 1 567 ? 34.897 13.043 -19.465 1.00 84.00 567 TYR A O 1
ATOM 4509 N N . PHE A 1 568 ? 34.023 13.215 -21.521 1.00 89.06 568 PHE A N 1
ATOM 4510 C CA . PHE A 1 568 ? 32.634 13.229 -21.042 1.00 89.06 568 PHE A CA 1
ATOM 4511 C C . PHE A 1 568 ? 32.202 11.894 -20.424 1.00 89.06 568 PHE A C 1
ATOM 4513 O O . PHE A 1 568 ? 31.464 11.878 -19.439 1.00 89.06 568 PHE A O 1
ATOM 4520 N N . ALA A 1 569 ? 32.702 10.768 -20.934 1.00 88.75 569 ALA A N 1
ATOM 4521 C CA . ALA A 1 569 ? 32.431 9.450 -20.370 1.00 88.75 569 ALA A CA 1
ATOM 4522 C C . ALA A 1 569 ? 33.044 9.277 -18.978 1.00 88.75 569 ALA A C 1
ATOM 4524 O O . ALA A 1 569 ? 32.446 8.634 -18.112 1.00 88.75 569 ALA A O 1
ATOM 4525 N N . LYS A 1 570 ? 34.227 9.861 -18.750 1.00 85.25 570 LYS A N 1
ATOM 4526 C CA . LYS A 1 570 ? 34.839 9.936 -17.423 1.00 85.25 570 LYS A CA 1
ATOM 4527 C C . LYS A 1 570 ? 34.002 10.827 -16.501 1.00 85.25 570 LYS A C 1
ATOM 4529 O O . LYS A 1 570 ? 33.609 10.361 -15.435 1.00 85.25 570 LYS A O 1
ATOM 4534 N N . ARG A 1 571 ? 33.635 12.038 -16.945 1.00 83.44 571 ARG A N 1
ATOM 4535 C CA . ARG A 1 571 ? 32.787 12.979 -16.181 1.00 83.44 571 ARG A CA 1
ATOM 4536 C C . ARG A 1 571 ? 31.455 12.369 -15.745 1.00 83.44 571 ARG A C 1
ATOM 4538 O O . ARG A 1 571 ? 31.062 12.544 -14.601 1.00 83.44 571 ARG A O 1
ATOM 4545 N N . ARG A 1 572 ? 30.788 11.593 -16.607 1.00 86.81 572 ARG A N 1
ATOM 4546 C CA . ARG A 1 572 ? 29.528 10.894 -16.268 1.00 86.81 572 ARG A CA 1
ATOM 4547 C C . ARG A 1 572 ? 29.660 9.911 -15.102 1.00 86.81 572 ARG A C 1
ATOM 4549 O O . ARG A 1 572 ? 28.674 9.642 -14.424 1.00 86.81 572 ARG A O 1
ATOM 4556 N N . LYS A 1 573 ? 30.852 9.347 -14.885 1.00 78.06 573 LYS A N 1
ATOM 4557 C CA . LYS A 1 573 ? 31.129 8.366 -13.821 1.00 78.06 573 LYS A CA 1
ATOM 4558 C C . LYS A 1 573 ? 31.602 9.013 -12.520 1.00 78.06 573 LYS A C 1
ATOM 4560 O O . LYS A 1 573 ? 31.612 8.355 -11.481 1.00 78.06 573 LYS A O 1
ATOM 4565 N N . GLU A 1 574 ? 32.009 10.276 -12.561 1.00 72.25 574 GLU A N 1
ATOM 4566 C CA . GLU A 1 574 ? 32.439 11.029 -11.388 1.00 72.25 574 GLU A CA 1
ATOM 4567 C C . GLU A 1 574 ? 31.195 11.607 -10.679 1.00 72.25 574 GLU A C 1
ATOM 4569 O O . GLU A 1 574 ? 30.478 12.435 -11.228 1.00 72.25 574 GLU A O 1
ATOM 4574 N N . GLY A 1 575 ? 30.893 11.142 -9.458 1.00 56.72 575 GLY A N 1
ATOM 4575 C CA . GLY A 1 575 ? 29.733 11.621 -8.686 1.00 56.72 575 GLY A CA 1
ATOM 4576 C C . GLY A 1 575 ? 29.836 13.094 -8.252 1.00 56.72 575 GLY A C 1
ATOM 4577 O O . GLY A 1 575 ? 30.942 13.623 -8.087 1.00 56.72 575 GLY A O 1
ATOM 4578 N N . GLU A 1 576 ? 28.680 13.733 -8.020 1.00 53.03 576 GLU A N 1
ATOM 4579 C CA . GLU A 1 576 ? 28.578 15.099 -7.483 1.00 53.03 576 GLU A CA 1
ATOM 4580 C C . GLU A 1 576 ? 29.075 15.196 -6.035 1.00 53.03 576 GLU A C 1
ATOM 4582 O O . GLU A 1 576 ? 28.810 14.335 -5.196 1.00 53.03 576 GLU A O 1
ATOM 4587 N N . GLY A 1 577 ? 29.763 16.294 -5.731 1.00 50.41 577 GLY A N 1
ATOM 4588 C CA . GLY A 1 577 ? 30.123 16.686 -4.373 1.00 50.41 577 GLY A CA 1
ATOM 4589 C C . GLY A 1 577 ? 31.382 17.552 -4.346 1.00 50.41 577 GLY A C 1
ATOM 4590 O O . GLY A 1 577 ? 32.200 17.451 -5.266 1.00 50.41 577 GLY A O 1
ATOM 4591 N N . PRO A 1 578 ? 31.576 18.383 -3.302 1.00 46.00 578 PRO A N 1
ATOM 4592 C CA . PRO A 1 578 ? 32.784 19.178 -3.117 1.00 46.00 578 PRO A CA 1
ATOM 4593 C C . PRO A 1 578 ? 33.954 18.238 -2.835 1.00 46.00 578 PRO A C 1
ATOM 4595 O O . PRO A 1 578 ? 34.306 17.928 -1.699 1.00 46.00 578 PRO A O 1
ATOM 4598 N N . SER A 1 579 ? 34.548 17.732 -3.899 1.00 53.22 579 SER A N 1
ATOM 4599 C CA . SER A 1 579 ? 35.776 16.978 -3.841 1.00 53.22 579 SER A CA 1
ATOM 4600 C C . SER A 1 579 ? 36.880 17.961 -4.170 1.00 53.22 579 SER A C 1
ATOM 4602 O O . SER A 1 579 ? 37.001 18.391 -5.308 1.00 53.22 579 SER A O 1
ATOM 4604 N N . ARG A 1 580 ? 37.706 18.295 -3.172 1.00 62.34 580 ARG A N 1
ATOM 4605 C CA . ARG A 1 580 ? 38.900 19.150 -3.331 1.00 62.34 580 ARG A CA 1
ATOM 4606 C C . ARG A 1 580 ? 40.011 18.472 -4.141 1.00 62.34 580 ARG A C 1
ATOM 4608 O O . ARG A 1 580 ? 41.178 18.845 -4.028 1.00 62.34 580 ARG A O 1
ATOM 4615 N N . SER A 1 581 ? 39.655 17.421 -4.871 1.00 66.75 581 SER A N 1
ATOM 4616 C CA . SER A 1 581 ? 40.594 16.601 -5.598 1.00 66.75 581 SER A CA 1
ATOM 4617 C C . SER A 1 581 ? 41.096 17.394 -6.808 1.00 66.75 581 SER A C 1
ATOM 4619 O O . SER A 1 581 ? 40.281 17.966 -7.534 1.00 66.75 581 SER A O 1
ATOM 4621 N N . PRO A 1 582 ? 42.417 17.467 -7.032 1.00 67.31 582 PRO A N 1
ATOM 4622 C CA . PRO A 1 582 ? 43.001 18.252 -8.125 1.00 67.31 582 PRO A CA 1
ATOM 4623 C C . PRO A 1 582 ? 42.545 17.803 -9.521 1.00 67.31 582 PRO A C 1
ATOM 4625 O O . PRO A 1 582 ? 42.650 18.557 -10.485 1.00 67.31 582 PRO A O 1
ATOM 4628 N N . ASP A 1 583 ? 42.032 16.579 -9.638 1.00 66.19 583 ASP A N 1
ATOM 4629 C CA . ASP A 1 583 ? 41.581 15.954 -10.878 1.00 66.19 583 ASP A CA 1
ATOM 4630 C C . ASP A 1 583 ? 40.105 16.225 -11.235 1.00 66.19 583 ASP A C 1
ATOM 4632 O O . ASP A 1 583 ? 39.641 15.720 -12.258 1.00 66.19 583 ASP A O 1
ATOM 4636 N N . LYS A 1 584 ? 39.378 17.029 -10.441 1.00 70.31 584 LYS A N 1
ATOM 4637 C CA . LYS A 1 584 ? 37.972 17.398 -10.687 1.00 70.31 584 LYS A CA 1
ATOM 4638 C C . LYS A 1 584 ? 37.801 18.887 -10.990 1.00 70.31 584 LYS A C 1
ATOM 4640 O O . LYS A 1 584 ? 38.263 19.730 -10.226 1.00 70.31 584 LYS A O 1
ATOM 4645 N N . LEU A 1 585 ? 37.099 19.224 -12.071 1.00 74.12 585 LEU A N 1
ATOM 4646 C CA . LEU A 1 585 ? 36.770 20.608 -12.445 1.00 74.12 585 LEU A CA 1
ATOM 4647 C C . LEU A 1 585 ? 35.487 21.101 -11.762 1.00 74.12 585 LEU A C 1
ATOM 4649 O O . LEU A 1 585 ? 34.504 20.367 -11.683 1.00 74.12 585 LEU A O 1
ATOM 4653 N N . ASP A 1 586 ? 35.456 22.375 -11.357 1.00 75.31 586 ASP A N 1
ATOM 4654 C CA . ASP A 1 586 ? 34.202 23.084 -11.052 1.00 75.31 586 ASP A CA 1
ATOM 4655 C C . ASP A 1 586 ? 33.593 23.648 -12.346 1.00 75.31 586 ASP A C 1
ATOM 4657 O O . ASP A 1 586 ? 33.751 24.822 -12.690 1.00 75.31 586 ASP A O 1
ATOM 4661 N N . HIS A 1 587 ? 32.939 22.772 -13.111 1.00 76.69 587 HIS A N 1
ATOM 4662 C CA . HIS A 1 587 ? 32.375 23.112 -14.419 1.00 76.69 587 HIS A CA 1
ATOM 4663 C C . HIS A 1 587 ? 31.351 24.242 -14.351 1.00 76.69 587 HIS A C 1
ATOM 4665 O O . HIS A 1 587 ? 31.328 25.083 -15.246 1.00 76.69 587 HIS A O 1
ATOM 4671 N N . SER A 1 588 ? 30.556 24.305 -13.280 1.00 76.56 588 SER A N 1
ATOM 4672 C CA . SER A 1 588 ? 29.544 25.344 -13.095 1.00 76.56 588 SER A CA 1
ATOM 4673 C C . SER A 1 588 ? 30.170 26.738 -12.967 1.00 76.56 588 SER A C 1
ATOM 4675 O O . SER A 1 588 ? 29.766 27.668 -13.671 1.00 76.56 588 SER A O 1
ATOM 4677 N N . ALA A 1 589 ? 31.224 26.871 -12.153 1.00 79.31 589 ALA A N 1
ATOM 4678 C CA . ALA A 1 589 ? 31.948 28.125 -11.978 1.00 79.31 589 ALA A CA 1
ATOM 4679 C C . ALA A 1 589 ? 32.708 28.527 -13.251 1.00 79.31 589 ALA A C 1
ATOM 4681 O O . ALA A 1 589 ? 32.705 29.702 -13.637 1.00 79.31 589 ALA A O 1
ATOM 4682 N N . ILE A 1 590 ? 33.323 27.554 -13.936 1.00 85.44 590 ILE A N 1
ATOM 4683 C CA . ILE A 1 590 ? 34.018 27.777 -15.211 1.00 85.44 590 ILE A CA 1
ATOM 4684 C C . ILE A 1 590 ? 33.032 28.258 -16.275 1.00 85.44 590 ILE A C 1
ATOM 4686 O O . ILE A 1 590 ? 33.276 29.284 -16.907 1.00 85.44 590 ILE A O 1
ATOM 4690 N N . GLN A 1 591 ? 31.908 27.561 -16.450 1.00 83.94 591 GLN A N 1
ATOM 4691 C CA . GLN A 1 591 ? 30.917 27.859 -17.480 1.00 83.94 591 GLN A CA 1
ATOM 4692 C C . GLN A 1 591 ? 30.256 29.218 -17.245 1.00 83.94 591 GLN A C 1
ATOM 4694 O O . GLN A 1 591 ? 30.145 30.000 -18.189 1.00 83.94 591 GLN A O 1
ATOM 4699 N N . ALA A 1 592 ? 29.870 29.541 -16.006 1.00 83.88 592 ALA A N 1
ATOM 4700 C CA . ALA A 1 592 ? 29.284 30.838 -15.671 1.00 83.88 592 ALA A CA 1
ATOM 4701 C C . ALA A 1 592 ? 30.265 31.990 -15.947 1.00 83.88 592 ALA A C 1
ATOM 4703 O O . ALA A 1 592 ? 29.927 32.965 -16.625 1.00 83.88 592 ALA A O 1
ATOM 4704 N N . THR A 1 593 ? 31.511 31.852 -15.486 1.00 86.25 593 THR A N 1
ATOM 4705 C CA . THR A 1 593 ? 32.556 32.867 -15.681 1.00 86.25 593 THR A CA 1
ATOM 4706 C C . THR A 1 593 ? 32.899 33.043 -17.158 1.00 86.25 593 THR A C 1
ATOM 4708 O O . THR A 1 593 ? 32.981 34.169 -17.655 1.00 86.25 593 THR A O 1
ATOM 4711 N N . LEU A 1 594 ? 33.076 31.933 -17.877 1.00 89.00 594 LEU A N 1
ATOM 4712 C CA . LEU A 1 594 ? 33.410 31.938 -19.294 1.00 89.00 594 LEU A CA 1
ATOM 4713 C C . LEU A 1 594 ? 32.277 32.528 -20.134 1.00 89.00 594 LEU A C 1
ATOM 4715 O O . LEU A 1 594 ? 32.537 33.358 -21.003 1.00 89.00 594 LEU A O 1
ATOM 4719 N N . THR A 1 595 ? 31.030 32.158 -19.844 1.00 88.00 595 THR A N 1
ATOM 4720 C CA . THR A 1 595 ? 29.848 32.687 -20.534 1.00 88.00 595 THR A CA 1
ATOM 4721 C C . THR A 1 595 ? 29.773 34.202 -20.392 1.00 88.00 595 THR A C 1
ATOM 4723 O O . THR A 1 595 ? 29.703 34.905 -21.399 1.00 88.00 595 THR A O 1
ATOM 4726 N N . ASN A 1 596 ? 29.893 34.719 -19.164 1.00 88.56 596 ASN A N 1
ATOM 4727 C CA . ASN A 1 596 ? 29.906 36.160 -18.906 1.00 88.56 596 ASN A CA 1
ATOM 4728 C C . ASN A 1 596 ? 31.041 36.861 -19.666 1.00 88.56 596 ASN A C 1
ATOM 4730 O O . ASN A 1 596 ? 30.852 37.937 -20.239 1.00 88.56 596 ASN A O 1
ATOM 4734 N N . ARG A 1 597 ? 32.228 36.243 -19.711 1.00 89.00 597 ARG A N 1
ATOM 4735 C CA . ARG A 1 597 ? 33.380 36.793 -20.428 1.00 89.00 597 ARG A CA 1
ATOM 4736 C C . ARG A 1 597 ? 33.155 36.836 -21.940 1.00 89.00 597 ARG A C 1
ATOM 4738 O O . ARG A 1 597 ? 33.398 37.880 -22.540 1.00 89.00 597 ARG A O 1
ATOM 4745 N N . LEU A 1 598 ? 32.684 35.751 -22.547 1.00 89.25 598 LEU A N 1
ATOM 4746 C CA . LEU A 1 598 ? 32.393 35.681 -23.982 1.00 89.25 598 LEU A CA 1
ATOM 4747 C C . LEU A 1 598 ? 31.306 36.687 -24.380 1.00 89.25 598 LEU A C 1
ATOM 4749 O O . LEU A 1 598 ? 31.494 37.451 -25.326 1.00 89.25 598 LEU A O 1
ATOM 4753 N N . GLN A 1 599 ? 30.231 36.780 -23.594 1.00 88.19 599 GLN A N 1
ATOM 4754 C CA . GLN A 1 599 ? 29.161 37.755 -23.813 1.00 88.19 599 GLN A CA 1
ATOM 4755 C C . GLN A 1 599 ? 29.658 39.202 -23.700 1.00 88.19 599 GLN A C 1
ATOM 4757 O O . GLN A 1 599 ? 29.279 40.042 -24.513 1.00 88.19 599 GLN A O 1
ATOM 4762 N N . SER A 1 600 ? 30.566 39.501 -22.760 1.00 87.06 600 SER A N 1
ATOM 4763 C CA . SER A 1 600 ? 31.186 40.834 -22.653 1.00 87.06 600 SER A CA 1
ATOM 4764 C C . SER A 1 600 ? 32.018 41.232 -23.881 1.00 87.06 600 SER A C 1
ATOM 4766 O O . SER A 1 600 ? 32.270 42.415 -24.095 1.00 87.06 600 SER A O 1
ATOM 4768 N N . LEU A 1 601 ? 32.432 40.255 -24.696 1.00 85.56 601 LEU A N 1
ATOM 4769 C CA . LEU A 1 601 ? 33.149 40.459 -25.956 1.00 85.56 601 LEU A CA 1
ATOM 4770 C C . LEU A 1 601 ? 32.209 40.451 -27.174 1.00 85.56 601 LEU A C 1
ATOM 4772 O O . LEU A 1 601 ? 32.685 40.528 -28.303 1.00 85.56 601 LEU A O 1
ATOM 4776 N N . GLY A 1 602 ? 30.894 40.368 -26.952 1.00 84.88 602 GLY A N 1
ATOM 4777 C CA . GLY A 1 602 ? 29.880 40.326 -28.005 1.00 84.88 602 GLY A CA 1
ATOM 4778 C C . GLY A 1 602 ? 29.720 38.962 -28.682 1.00 84.88 602 GLY A C 1
ATOM 4779 O O . GLY A 1 602 ? 29.050 38.893 -29.706 1.00 84.88 602 GLY A O 1
ATOM 4780 N N . ILE A 1 603 ? 30.310 37.895 -28.132 1.00 85.50 603 ILE A N 1
ATOM 4781 C CA . ILE A 1 603 ? 30.233 36.538 -28.692 1.00 85.50 603 ILE A CA 1
ATOM 4782 C C . ILE A 1 603 ? 28.954 35.858 -28.203 1.00 85.50 603 ILE A C 1
ATOM 4784 O O . ILE A 1 603 ? 28.670 35.836 -26.999 1.00 85.50 603 ILE A O 1
ATOM 4788 N N . ASN A 1 604 ? 28.188 35.275 -29.126 1.00 81.81 604 ASN A N 1
ATOM 4789 C CA . ASN A 1 604 ? 26.949 34.589 -28.785 1.00 81.81 604 ASN A CA 1
ATOM 4790 C C . ASN A 1 604 ? 27.232 33.180 -28.243 1.00 81.81 604 ASN A C 1
ATOM 4792 O O . ASN A 1 604 ? 27.694 32.298 -28.962 1.00 81.81 604 ASN A O 1
ATOM 4796 N N . THR A 1 605 ? 26.895 32.948 -26.975 1.00 82.44 605 THR A N 1
ATOM 4797 C CA . THR A 1 605 ? 27.122 31.671 -26.279 1.00 82.44 605 THR A CA 1
ATOM 4798 C C . THR A 1 605 ? 25.957 30.683 -26.390 1.00 82.44 605 THR A C 1
ATOM 4800 O O . THR A 1 605 ? 25.987 29.622 -25.770 1.00 82.44 605 THR A O 1
ATOM 4803 N N . SER A 1 606 ? 24.910 31.008 -27.154 1.00 76.88 606 SER A N 1
ATOM 4804 C CA . SER A 1 606 ? 23.747 30.136 -27.339 1.00 76.88 606 SER A CA 1
ATOM 4805 C C . SER A 1 606 ? 24.086 28.907 -28.192 1.00 76.88 606 SER A C 1
ATOM 4807 O O . SER A 1 606 ? 24.638 29.032 -29.284 1.00 76.88 606 SER A O 1
ATOM 4809 N N . SER A 1 607 ? 23.675 27.720 -27.737 1.00 67.31 607 SER A N 1
ATOM 4810 C CA . SER A 1 607 ? 23.879 26.418 -28.394 1.00 67.31 607 SER A CA 1
ATOM 4811 C C . SER A 1 607 ? 22.922 26.141 -29.574 1.00 67.31 607 SER A C 1
ATOM 4813 O O . SER A 1 607 ? 22.514 25.005 -29.795 1.00 67.31 607 SER A O 1
ATOM 4815 N N . SER A 1 608 ? 22.523 27.171 -30.328 1.00 66.44 608 SER A N 1
ATOM 4816 C CA . SER A 1 608 ? 21.559 27.053 -31.436 1.00 66.44 608 SER A CA 1
ATOM 4817 C C . SER A 1 608 ? 22.239 26.753 -32.785 1.00 66.44 608 SER A C 1
ATOM 4819 O O . SER A 1 608 ? 23.186 27.463 -33.118 1.00 66.44 608 SER A O 1
ATOM 4821 N N . PRO A 1 609 ? 21.714 25.840 -33.634 1.00 56.38 609 PRO A N 1
ATOM 4822 C CA . PRO A 1 609 ? 22.334 25.418 -34.906 1.00 56.38 609 PRO A CA 1
ATOM 4823 C C . PRO A 1 609 ? 22.625 26.526 -35.935 1.00 56.38 609 PRO A C 1
ATOM 4825 O O . PRO A 1 609 ? 23.310 26.290 -36.923 1.00 56.38 609 PRO A O 1
ATOM 4828 N N . LYS A 1 610 ? 22.057 27.728 -35.761 1.00 66.44 610 LYS A N 1
ATOM 4829 C CA . LYS A 1 610 ? 22.254 28.885 -36.658 1.00 66.44 610 LYS A CA 1
ATOM 4830 C C . LYS A 1 610 ? 23.322 29.866 -36.165 1.00 66.44 610 LYS A C 1
ATOM 4832 O O . LYS A 1 610 ? 23.468 30.939 -36.745 1.00 66.44 610 LYS A O 1
ATOM 4837 N N . ASN A 1 611 ? 24.003 29.553 -35.067 1.00 73.88 611 ASN A N 1
ATOM 4838 C CA . ASN A 1 611 ? 24.978 30.443 -34.456 1.00 73.88 611 ASN A CA 1
ATOM 4839 C C . ASN A 1 611 ? 26.366 30.247 -35.093 1.00 73.88 611 ASN A C 1
ATOM 4841 O O . ASN A 1 611 ? 26.967 29.184 -34.962 1.00 73.88 611 ASN A O 1
ATOM 4845 N N . SER A 1 612 ? 26.874 31.291 -35.755 1.00 73.94 612 SER A N 1
ATOM 4846 C CA . SER A 1 612 ? 28.205 31.305 -36.379 1.00 73.94 612 SER A CA 1
ATOM 4847 C C . SER A 1 612 ? 29.356 31.201 -35.376 1.00 73.94 612 SER A C 1
ATOM 4849 O O . SER A 1 612 ? 30.469 30.876 -35.770 1.00 73.94 612 SER A O 1
ATOM 4851 N N . ASP A 1 613 ? 29.101 31.457 -34.089 1.00 82.94 613 ASP A N 1
ATOM 4852 C CA . ASP A 1 613 ? 30.139 31.493 -33.057 1.00 82.94 613 ASP A CA 1
ATOM 4853 C C . ASP A 1 613 ? 30.342 30.140 -32.354 1.00 82.94 613 ASP A C 1
ATOM 4855 O O . ASP A 1 613 ? 31.233 30.022 -31.512 1.00 82.94 613 ASP A O 1
ATOM 4859 N N . LEU A 1 614 ? 29.539 29.111 -32.668 1.00 84.38 614 LEU A N 1
ATOM 4860 C CA . LEU A 1 614 ? 29.532 27.831 -31.941 1.00 84.38 614 LEU A CA 1
ATOM 4861 C C . LEU A 1 614 ? 30.907 27.173 -31.859 1.00 84.38 614 LEU A C 1
ATOM 4863 O O . LEU A 1 614 ? 31.326 26.772 -30.776 1.00 84.38 614 LEU A O 1
ATOM 4867 N N . GLU A 1 615 ? 31.609 27.076 -32.985 1.00 82.06 615 GLU A N 1
ATOM 4868 C CA . GLU A 1 615 ? 32.939 26.464 -33.054 1.00 82.06 615 GLU A CA 1
ATOM 4869 C C . GLU A 1 615 ? 33.943 27.235 -32.192 1.00 82.06 615 GLU A C 1
ATOM 4871 O O . GLU A 1 615 ? 34.705 26.643 -31.429 1.00 82.06 615 GLU A O 1
ATOM 4876 N N . THR A 1 616 ? 33.879 28.570 -32.227 1.00 82.19 616 THR A N 1
ATOM 4877 C CA . THR A 1 616 ? 34.715 29.444 -31.396 1.00 82.19 616 THR A CA 1
ATOM 4878 C C . THR A 1 616 ? 34.417 29.273 -29.910 1.00 82.19 616 THR A C 1
ATOM 4880 O O . THR A 1 616 ? 35.343 29.169 -29.105 1.00 82.19 616 THR A O 1
ATOM 4883 N N . VAL A 1 617 ? 33.143 29.194 -29.526 1.00 87.12 617 VAL A N 1
ATOM 4884 C CA . VAL A 1 617 ? 32.744 28.981 -28.130 1.00 87.12 617 VAL A CA 1
ATOM 4885 C C . VAL A 1 617 ? 33.154 27.585 -27.652 1.00 87.12 617 VAL A C 1
ATOM 4887 O O . VAL A 1 617 ? 33.707 27.469 -26.557 1.00 87.12 617 VAL A O 1
ATOM 4890 N N . ALA A 1 618 ? 32.958 26.538 -28.459 1.00 86.50 618 ALA A N 1
ATOM 4891 C CA . ALA A 1 618 ? 33.369 25.168 -28.141 1.00 86.50 618 ALA A CA 1
ATOM 4892 C C . ALA A 1 618 ? 34.888 25.059 -27.955 1.00 86.50 618 ALA A C 1
ATOM 4894 O O . ALA A 1 618 ? 35.345 24.560 -26.925 1.00 86.50 618 ALA A O 1
ATOM 4895 N N . ARG A 1 619 ? 35.664 25.620 -28.891 1.00 84.00 619 ARG A N 1
ATOM 4896 C CA . ARG A 1 619 ? 37.129 25.681 -28.829 1.00 84.00 619 ARG A CA 1
ATOM 4897 C C . ARG A 1 619 ? 37.625 26.382 -27.569 1.00 84.00 619 ARG A C 1
ATOM 4899 O O . ARG A 1 619 ? 38.420 25.825 -26.815 1.00 84.00 619 ARG A O 1
ATOM 4906 N N . ILE A 1 620 ? 37.132 27.592 -27.296 1.00 86.12 620 ILE A N 1
ATOM 4907 C CA . ILE A 1 620 ? 37.547 28.354 -26.108 1.00 86.12 620 ILE A CA 1
ATOM 4908 C C . ILE A 1 620 ? 37.158 27.609 -24.828 1.00 86.12 620 ILE A C 1
ATOM 4910 O O . ILE A 1 620 ? 37.945 27.566 -23.884 1.00 86.12 620 ILE A O 1
ATOM 4914 N N . THR A 1 621 ? 35.974 26.997 -24.796 1.00 88.25 621 THR A N 1
ATOM 4915 C CA . THR A 1 621 ? 35.523 26.202 -23.647 1.00 88.25 621 THR A CA 1
ATOM 4916 C C . THR A 1 621 ? 36.451 25.018 -23.391 1.00 88.25 621 THR A C 1
ATOM 4918 O O . THR A 1 621 ? 36.827 24.788 -22.240 1.00 88.25 621 THR A O 1
ATOM 4921 N N . ARG A 1 622 ? 36.897 24.322 -24.445 1.00 85.00 622 ARG A N 1
ATOM 4922 C CA . ARG A 1 622 ? 37.881 23.236 -24.343 1.00 85.00 622 ARG A CA 1
ATOM 4923 C C . ARG A 1 622 ? 39.197 23.722 -23.742 1.00 85.00 622 ARG A C 1
ATOM 4925 O O . ARG A 1 622 ? 39.621 23.197 -22.716 1.00 85.00 622 ARG A O 1
ATOM 4932 N N . ILE A 1 623 ? 39.766 24.790 -24.299 1.00 84.94 623 ILE A N 1
ATOM 4933 C CA . ILE A 1 623 ? 41.036 25.373 -23.837 1.00 84.94 623 ILE A CA 1
ATOM 4934 C C . ILE A 1 623 ? 40.944 25.808 -22.374 1.00 84.94 623 ILE A C 1
ATOM 4936 O O . ILE A 1 623 ? 41.831 25.524 -21.572 1.00 84.94 623 ILE A O 1
ATOM 4940 N N . VAL A 1 624 ? 39.865 26.494 -21.994 1.00 88.25 624 VAL A N 1
ATOM 4941 C CA . VAL A 1 624 ? 39.666 26.932 -20.609 1.00 88.25 624 VAL A CA 1
ATOM 4942 C C . VAL A 1 624 ? 39.584 25.732 -19.667 1.00 88.25 624 VAL A C 1
ATOM 4944 O O . VAL A 1 624 ? 40.271 25.729 -18.647 1.00 88.25 624 VAL A O 1
ATOM 4947 N N . ASN A 1 625 ? 38.805 24.703 -20.012 1.00 86.31 625 ASN A N 1
ATOM 4948 C CA . ASN A 1 625 ? 38.696 23.487 -19.204 1.00 86.31 625 ASN A CA 1
ATOM 4949 C C . ASN A 1 625 ? 40.060 22.801 -19.025 1.00 86.31 625 ASN A C 1
ATOM 4951 O O . ASN A 1 625 ? 40.425 22.433 -17.907 1.00 86.31 625 ASN A O 1
ATOM 4955 N N . GLU A 1 626 ? 40.833 22.668 -20.102 1.00 82.50 626 GLU A N 1
ATOM 4956 C CA . GLU A 1 626 ? 42.164 22.056 -20.080 1.00 82.50 626 GLU A CA 1
ATOM 4957 C C . GLU A 1 626 ? 43.157 22.861 -19.239 1.00 82.50 626 GLU A C 1
ATOM 4959 O O . GLU A 1 626 ? 43.891 22.282 -18.437 1.00 82.50 626 GLU A O 1
ATOM 4964 N N . ARG A 1 627 ? 43.152 24.195 -19.344 1.00 85.94 627 ARG A N 1
ATOM 4965 C CA . ARG A 1 627 ? 44.040 25.049 -18.542 1.00 85.94 627 ARG A CA 1
ATOM 4966 C C . ARG A 1 627 ? 43.687 25.066 -17.071 1.00 85.94 627 ARG A C 1
ATOM 4968 O O . ARG A 1 627 ? 44.592 25.053 -16.241 1.00 85.94 627 ARG A O 1
ATOM 4975 N N . VAL A 1 628 ? 42.398 25.086 -16.740 1.00 86.69 628 VAL A N 1
ATOM 4976 C CA . VAL A 1 628 ? 41.973 24.970 -15.343 1.00 86.69 628 VAL A CA 1
ATOM 4977 C C . VAL A 1 628 ? 42.426 23.618 -14.793 1.00 86.69 628 VAL A C 1
ATOM 4979 O O . VAL A 1 628 ? 43.033 23.590 -13.727 1.00 86.69 628 VAL A O 1
ATOM 4982 N N . MET A 1 629 ? 42.252 22.519 -15.537 1.00 82.81 629 MET A N 1
ATOM 4983 C CA . MET A 1 629 ? 42.750 21.201 -15.118 1.00 82.81 629 MET A CA 1
ATOM 4984 C C . MET A 1 629 ? 44.262 21.160 -14.928 1.00 82.81 629 MET A C 1
ATOM 4986 O O . MET A 1 629 ? 44.740 20.684 -13.899 1.00 82.81 629 MET A O 1
ATOM 4990 N N . ALA A 1 630 ? 45.021 21.661 -15.901 1.00 83.75 630 ALA A N 1
ATOM 4991 C CA . ALA A 1 630 ? 46.476 21.692 -15.830 1.00 83.75 630 ALA A CA 1
ATOM 4992 C C . ALA A 1 630 ? 46.950 22.481 -14.603 1.00 83.75 630 ALA A C 1
ATOM 4994 O O . ALA A 1 630 ? 47.839 22.037 -13.878 1.00 83.75 630 ALA A O 1
ATOM 4995 N N . GLU A 1 631 ? 46.313 23.616 -14.328 1.00 86.50 631 GLU A N 1
ATOM 4996 C CA . GLU A 1 631 ? 46.640 24.470 -13.196 1.00 86.50 631 GLU A CA 1
ATOM 4997 C C . GLU A 1 631 ? 46.255 23.832 -11.850 1.00 86.50 631 GLU A C 1
ATOM 4999 O O . GLU A 1 631 ? 47.023 23.919 -10.890 1.00 86.50 631 GLU A O 1
ATOM 5004 N N . GLN A 1 632 ? 45.130 23.115 -11.782 1.00 86.88 632 GLN A N 1
ATOM 5005 C CA . GLN A 1 632 ? 44.758 22.329 -10.602 1.00 86.88 632 GLN A CA 1
ATOM 5006 C C . GLN A 1 632 ? 45.768 21.220 -10.305 1.00 86.88 632 GLN A C 1
ATOM 5008 O O . GLN A 1 632 ? 46.218 21.080 -9.166 1.00 86.88 632 GLN A O 1
ATOM 5013 N N . ILE A 1 633 ? 46.166 20.461 -11.332 1.00 83.06 633 ILE A N 1
ATOM 5014 C CA . ILE A 1 633 ? 47.177 19.402 -11.220 1.00 83.06 633 ILE A CA 1
ATOM 5015 C C . ILE A 1 633 ? 48.512 20.000 -10.770 1.00 83.06 633 ILE A C 1
ATOM 5017 O O . ILE A 1 633 ? 49.128 19.496 -9.831 1.00 83.06 633 ILE A O 1
ATOM 5021 N N . ARG A 1 634 ? 48.937 21.111 -11.384 1.00 85.38 634 ARG A N 1
ATOM 5022 C CA . ARG A 1 634 ? 50.185 21.814 -11.053 1.00 85.38 634 ARG A CA 1
ATOM 5023 C C . ARG A 1 634 ? 50.218 22.279 -9.600 1.00 85.38 634 ARG A C 1
ATOM 5025 O O . ARG A 1 634 ? 51.254 22.183 -8.948 1.00 85.38 634 ARG A O 1
ATOM 5032 N N . GLN A 1 635 ? 49.098 22.791 -9.096 1.00 87.81 635 GLN A N 1
ATOM 5033 C CA . GLN A 1 635 ? 48.979 23.237 -7.708 1.00 87.81 635 GLN A CA 1
ATOM 5034 C C . GLN A 1 635 ? 48.614 22.107 -6.735 1.00 87.81 635 GLN A C 1
ATOM 5036 O O . GLN A 1 635 ? 48.546 22.347 -5.529 1.00 87.81 635 GLN A O 1
ATOM 5041 N N . ASN A 1 636 ? 48.373 20.895 -7.246 1.00 86.88 636 ASN A N 1
ATOM 5042 C CA . ASN A 1 636 ? 47.861 19.751 -6.500 1.00 86.88 636 ASN A CA 1
ATOM 5043 C C . ASN A 1 636 ? 46.661 20.125 -5.604 1.00 86.88 636 ASN A C 1
ATOM 5045 O O . ASN A 1 636 ? 46.558 19.685 -4.457 1.00 86.88 636 ASN A O 1
ATOM 5049 N N . LYS A 1 637 ? 45.757 20.969 -6.121 1.00 87.38 637 LYS A N 1
ATOM 5050 C CA . LYS A 1 637 ? 44.512 21.376 -5.453 1.00 87.38 637 LYS A CA 1
ATOM 5051 C C . LYS A 1 637 ? 43.449 21.764 -6.479 1.00 87.38 637 LYS A C 1
ATOM 5053 O O . LYS A 1 637 ? 43.776 22.203 -7.576 1.00 87.38 637 LYS A O 1
ATOM 5058 N N . GLN A 1 638 ? 42.181 21.693 -6.090 1.00 85.56 638 GLN A N 1
ATOM 5059 C CA . GLN A 1 638 ? 41.100 22.328 -6.846 1.00 85.56 638 GLN A CA 1
ATOM 5060 C C . GLN A 1 638 ? 41.218 23.864 -6.768 1.00 85.56 638 GLN A C 1
ATOM 5062 O O . GLN A 1 638 ? 41.512 24.406 -5.697 1.00 85.56 638 GLN A O 1
ATOM 5067 N N . LEU A 1 639 ? 41.005 24.568 -7.885 1.00 87.00 639 LEU A N 1
ATOM 5068 C CA . LEU A 1 639 ? 41.085 26.030 -7.919 1.00 87.00 639 LEU A CA 1
ATOM 5069 C C . LEU A 1 639 ? 39.834 26.666 -7.308 1.00 87.00 639 LEU A C 1
ATOM 5071 O O . LEU A 1 639 ? 38.719 26.191 -7.500 1.00 87.00 639 LEU A O 1
ATOM 5075 N N . SER A 1 640 ? 40.018 27.780 -6.601 1.00 87.69 640 SER A N 1
ATOM 5076 C CA . SER A 1 640 ? 38.913 28.649 -6.186 1.00 87.69 640 SER A CA 1
ATOM 5077 C C . SER A 1 640 ? 38.328 29.422 -7.372 1.00 87.69 640 SER A C 1
ATOM 5079 O O . SER A 1 640 ? 39.002 29.643 -8.375 1.00 87.69 640 SER A O 1
ATOM 5081 N N . GLU A 1 641 ? 37.105 29.936 -7.231 1.00 85.31 641 GLU A N 1
ATOM 5082 C CA . GLU A 1 641 ? 36.447 30.760 -8.259 1.00 85.31 641 GLU A CA 1
ATOM 5083 C C . GLU A 1 641 ? 37.319 31.947 -8.716 1.00 85.31 641 GLU A C 1
ATOM 5085 O O . GLU A 1 641 ? 37.437 32.226 -9.907 1.00 85.31 641 GLU A O 1
ATOM 5090 N N . ARG A 1 642 ? 38.030 32.605 -7.788 1.00 87.50 642 ARG A N 1
ATOM 5091 C CA . ARG A 1 642 ? 38.972 33.693 -8.119 1.00 87.50 642 ARG A CA 1
ATOM 5092 C C . ARG A 1 642 ? 40.163 33.213 -8.947 1.00 87.50 642 ARG A C 1
ATOM 5094 O O . ARG A 1 642 ? 40.628 33.932 -9.829 1.00 87.50 642 ARG A O 1
ATOM 5101 N N . GLU A 1 643 ? 40.670 32.020 -8.656 1.00 90.00 643 GLU A N 1
ATOM 5102 C CA . GLU A 1 643 ? 41.768 31.411 -9.410 1.00 90.00 643 GLU A CA 1
ATOM 5103 C C . GLU A 1 643 ? 41.292 30.957 -10.796 1.00 90.00 643 GLU A C 1
ATOM 5105 O O . GLU A 1 643 ? 42.000 31.190 -11.771 1.00 90.00 643 GLU A O 1
ATOM 5110 N N . ILE A 1 644 ? 40.067 30.432 -10.915 1.00 88.75 644 ILE A N 1
ATOM 5111 C CA . ILE A 1 644 ? 39.420 30.125 -12.201 1.00 88.75 644 ILE A CA 1
ATOM 5112 C C . ILE A 1 644 ? 39.260 31.398 -13.045 1.00 88.75 644 ILE A C 1
ATOM 5114 O O . ILE A 1 644 ? 39.654 31.412 -14.211 1.00 88.75 644 ILE A O 1
ATOM 5118 N N . ILE A 1 645 ? 38.769 32.497 -12.456 1.00 88.75 645 ILE A N 1
ATOM 5119 C CA . ILE A 1 645 ? 38.690 33.811 -13.119 1.00 88.75 645 ILE A CA 1
ATOM 5120 C C . ILE A 1 645 ? 40.075 34.256 -13.608 1.00 88.75 645 ILE A C 1
ATOM 5122 O O . ILE A 1 645 ? 40.199 34.764 -14.721 1.00 88.75 645 ILE A O 1
ATOM 5126 N N . SER A 1 646 ? 41.124 34.057 -12.804 1.00 89.62 646 SER A N 1
ATOM 5127 C CA . SER A 1 646 ? 42.503 34.379 -13.191 1.00 89.62 646 SER A CA 1
ATOM 5128 C C . SER A 1 646 ? 42.968 33.552 -14.393 1.00 89.62 646 SER A C 1
ATOM 5130 O O . SER A 1 646 ? 43.476 34.115 -15.363 1.00 89.62 646 SER A O 1
ATOM 5132 N N . VAL A 1 647 ? 42.726 32.235 -14.386 1.00 88.69 647 VAL A N 1
ATOM 5133 C CA . VAL A 1 647 ? 43.039 31.349 -15.521 1.00 88.69 647 VAL A CA 1
ATOM 5134 C C . VAL A 1 647 ? 42.306 31.805 -16.783 1.00 88.69 647 VAL A C 1
ATOM 5136 O O . VAL A 1 647 ? 42.940 31.971 -17.824 1.00 88.69 647 VAL A O 1
ATOM 5139 N N . ILE A 1 648 ? 41.004 32.087 -16.690 1.00 89.50 648 ILE A N 1
ATOM 5140 C CA . ILE A 1 648 ? 40.200 32.584 -17.815 1.00 89.50 648 ILE A CA 1
ATOM 5141 C C . ILE A 1 648 ? 40.754 33.923 -18.320 1.00 89.50 648 ILE A C 1
ATOM 5143 O O . ILE A 1 648 ? 41.001 34.080 -19.513 1.00 89.50 648 ILE A O 1
ATOM 5147 N N . ASN A 1 649 ? 41.031 34.882 -17.438 1.00 88.19 649 ASN A N 1
ATOM 5148 C CA . ASN A 1 649 ? 41.605 36.168 -17.835 1.00 88.19 649 ASN A CA 1
ATOM 5149 C C . ASN A 1 649 ? 42.951 36.008 -18.551 1.00 88.19 649 ASN A C 1
ATOM 5151 O O . ASN A 1 649 ? 43.188 36.693 -19.546 1.00 88.19 649 ASN A O 1
ATOM 5155 N N . ASN A 1 650 ? 43.797 35.079 -18.101 1.00 86.38 650 ASN A N 1
ATOM 5156 C CA . ASN A 1 650 ? 45.070 34.775 -18.751 1.00 86.38 650 ASN A CA 1
ATOM 5157 C C . ASN A 1 650 ? 44.870 34.166 -20.145 1.00 86.38 650 ASN A C 1
ATOM 5159 O O . ASN A 1 650 ? 45.560 34.565 -21.080 1.00 86.38 650 ASN A O 1
ATOM 5163 N N . VAL A 1 651 ? 43.895 33.264 -20.313 1.00 86.38 651 VAL A N 1
ATOM 5164 C CA . VAL A 1 651 ? 43.517 32.705 -21.625 1.00 86.38 651 VAL A CA 1
ATOM 5165 C C . VAL A 1 651 ? 43.119 33.817 -22.601 1.00 86.38 651 VAL A C 1
ATOM 5167 O O . VAL A 1 651 ? 43.634 33.877 -23.715 1.00 86.38 651 VAL A O 1
ATOM 5170 N N . PHE A 1 652 ? 42.252 34.742 -22.180 1.00 86.50 652 PHE A N 1
ATOM 5171 C CA . PHE A 1 652 ? 41.791 35.848 -23.032 1.00 86.50 652 PHE A CA 1
ATOM 5172 C C . PHE A 1 652 ? 42.823 36.972 -23.213 1.00 86.50 652 PHE A C 1
ATOM 5174 O O . PHE A 1 652 ? 42.733 37.733 -24.177 1.00 86.50 652 PHE A O 1
ATOM 5181 N N . GLY A 1 653 ? 43.766 37.119 -22.282 1.00 82.12 653 GLY A N 1
ATOM 5182 C CA . GLY A 1 653 ? 44.842 38.111 -22.343 1.00 82.12 653 GLY A CA 1
ATOM 5183 C C . GLY A 1 653 ? 46.002 37.699 -23.247 1.00 82.12 653 GLY A C 1
ATOM 5184 O O . GLY A 1 653 ? 46.819 38.541 -23.624 1.00 82.12 653 GLY A O 1
ATOM 5185 N N . GLN A 1 654 ? 46.078 36.420 -23.612 1.00 80.19 654 GLN A N 1
ATOM 5186 C CA . GLN A 1 654 ? 47.162 35.892 -24.418 1.00 80.19 654 GLN A CA 1
ATOM 5187 C C . GLN A 1 654 ? 47.059 36.339 -25.880 1.00 80.19 654 GLN A C 1
ATOM 5189 O O . GLN A 1 654 ? 46.012 36.239 -26.523 1.00 80.19 654 GLN A O 1
ATOM 5194 N N . GLN A 1 655 ? 48.182 36.826 -26.408 1.00 76.69 655 GLN A N 1
ATOM 5195 C CA . GLN A 1 655 ? 48.344 37.170 -27.816 1.00 76.69 655 GLN A CA 1
ATOM 5196 C C . GLN A 1 655 ? 49.246 36.143 -28.487 1.00 76.69 655 GLN A C 1
ATOM 5198 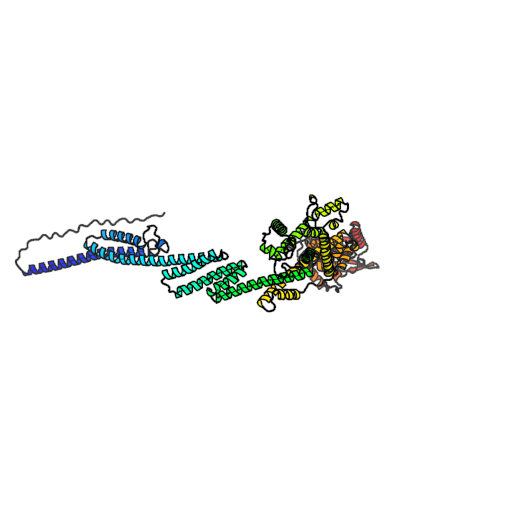O O . GLN A 1 655 ? 50.317 35.825 -27.972 1.00 76.69 655 GLN A O 1
ATOM 5203 N N . PHE A 1 656 ? 48.829 35.672 -29.654 1.00 75.25 656 PHE A N 1
ATOM 5204 C CA . PHE A 1 656 ? 49.559 34.676 -30.428 1.00 75.25 656 PHE A CA 1
ATOM 5205 C C . PHE A 1 656 ? 50.068 35.306 -31.727 1.00 75.25 656 PHE A C 1
ATOM 5207 O O . PHE A 1 656 ? 49.390 36.145 -32.329 1.00 75.25 656 PHE A O 1
ATOM 5214 N N . VAL A 1 657 ? 51.289 34.947 -32.130 1.00 70.62 657 VAL A N 1
ATOM 5215 C CA . VAL A 1 657 ? 51.952 35.484 -33.325 1.00 70.62 657 VAL A CA 1
ATOM 5216 C C . VAL A 1 657 ? 51.717 34.538 -34.498 1.00 70.62 657 VAL A C 1
ATOM 5218 O O . VAL A 1 657 ? 52.161 33.392 -34.482 1.00 70.62 657 VAL A O 1
ATOM 5221 N N . PHE A 1 658 ? 51.062 35.045 -35.536 1.00 67.19 658 PHE A N 1
ATOM 5222 C CA . PHE A 1 658 ? 50.668 34.282 -36.719 1.00 67.19 658 PHE A CA 1
ATOM 5223 C C . PHE A 1 658 ? 51.418 34.742 -37.955 1.00 67.19 658 PHE A C 1
ATOM 5225 O O . PHE A 1 658 ? 51.722 35.930 -38.084 1.00 67.19 658 PHE A O 1
ATOM 5232 N N . ARG A 1 659 ? 51.701 33.803 -38.864 1.00 64.44 659 ARG A N 1
ATOM 5233 C CA . ARG A 1 659 ? 52.413 34.069 -40.116 1.00 64.44 659 ARG A CA 1
ATOM 5234 C C . ARG A 1 659 ? 51.480 33.835 -41.296 1.00 64.44 659 ARG A C 1
ATOM 5236 O O . ARG A 1 659 ? 51.140 32.703 -41.602 1.00 64.44 659 ARG A O 1
ATOM 5243 N N . HIS A 1 660 ? 51.153 34.912 -41.997 1.00 62.38 660 HIS A N 1
ATOM 5244 C CA . HIS A 1 660 ? 50.334 34.863 -43.206 1.00 62.38 660 HIS A CA 1
ATOM 5245 C C . HIS A 1 660 ? 51.129 34.346 -44.405 1.00 62.38 660 HIS A C 1
ATOM 5247 O O . HIS A 1 660 ? 52.360 34.476 -44.464 1.00 62.38 660 HIS A O 1
ATOM 5253 N N . THR A 1 661 ? 50.418 33.832 -45.406 1.00 51.94 661 THR A N 1
ATOM 5254 C CA . THR A 1 661 ? 50.962 33.494 -46.725 1.00 51.94 661 THR A CA 1
ATOM 5255 C C . THR A 1 661 ? 51.673 34.724 -47.306 1.00 51.94 661 THR A C 1
ATOM 5257 O O . THR A 1 661 ? 51.062 35.768 -47.517 1.00 51.94 661 THR A O 1
ATOM 5260 N N . GLY A 1 662 ? 52.997 34.639 -47.490 1.00 61.59 662 GLY A N 1
ATOM 5261 C CA . GLY A 1 662 ? 53.853 35.777 -47.872 1.00 61.59 662 GLY A CA 1
ATOM 5262 C C . GLY A 1 662 ? 54.724 36.366 -46.749 1.00 61.59 662 GLY A C 1
ATOM 5263 O O . GLY A 1 662 ? 55.505 37.276 -47.000 1.00 61.59 662 GLY A O 1
ATOM 5264 N N . GLY A 1 663 ? 54.657 35.840 -45.520 1.00 61.97 663 GLY A N 1
ATOM 5265 C CA . GLY A 1 663 ? 55.629 36.127 -44.453 1.00 61.97 663 GLY A CA 1
ATOM 5266 C C . GLY A 1 663 ? 55.305 37.292 -43.514 1.00 61.97 663 GLY A C 1
ATOM 5267 O O . GLY A 1 663 ? 56.120 37.600 -42.647 1.00 61.97 663 GLY A O 1
ATOM 5268 N N . ARG A 1 664 ? 54.126 37.910 -43.634 1.00 68.00 664 ARG A N 1
ATOM 5269 C CA . ARG A 1 664 ? 53.666 38.974 -42.729 1.00 68.00 664 ARG A CA 1
ATOM 5270 C C . ARG A 1 664 ? 53.242 38.388 -41.378 1.00 68.00 664 ARG A C 1
ATOM 5272 O O . ARG A 1 664 ? 52.517 37.397 -41.349 1.00 68.00 664 ARG A O 1
ATOM 5279 N N . LEU A 1 665 ? 53.671 39.013 -40.279 1.00 65.75 665 LEU A N 1
ATOM 5280 C CA . LEU A 1 665 ? 53.280 38.621 -38.923 1.00 65.75 665 LEU A CA 1
ATOM 5281 C C . LEU A 1 665 ? 52.080 39.441 -38.428 1.00 65.75 665 LEU A C 1
ATOM 5283 O O . LEU A 1 665 ? 52.038 40.655 -38.633 1.00 65.75 665 LEU A O 1
ATOM 5287 N N . SER A 1 666 ? 51.134 38.801 -37.742 1.00 71.62 666 SER A N 1
ATOM 5288 C CA . SER A 1 666 ? 50.046 39.471 -37.013 1.00 71.62 666 SER A CA 1
ATOM 5289 C C . SER A 1 666 ? 49.902 38.911 -35.604 1.00 71.62 666 SER A C 1
ATOM 5291 O O . SER A 1 666 ? 50.140 37.725 -35.393 1.00 71.62 666 SER A O 1
ATOM 5293 N N . LYS A 1 667 ? 49.457 39.738 -34.656 1.00 76.50 667 LYS A N 1
ATOM 5294 C CA . LYS A 1 667 ? 49.054 39.277 -33.325 1.00 76.50 667 LYS A CA 1
ATOM 5295 C C . LYS A 1 667 ? 47.541 39.093 -33.310 1.00 76.50 667 LYS A C 1
ATOM 5297 O O . LYS A 1 667 ? 46.847 40.083 -33.523 1.00 76.50 667 LYS A O 1
ATOM 5302 N N . LYS A 1 668 ? 47.054 37.874 -33.069 1.00 77.38 668 LYS A N 1
ATOM 5303 C CA . LYS A 1 668 ? 45.616 37.610 -32.881 1.00 77.38 668 LYS A CA 1
ATOM 5304 C C . LYS A 1 668 ? 45.332 37.149 -31.449 1.00 77.38 668 LYS A C 1
ATOM 5306 O O . LYS A 1 668 ? 46.214 36.608 -30.770 1.00 77.38 668 LYS A O 1
ATOM 5311 N N . ARG A 1 669 ? 44.106 37.393 -30.991 1.00 80.31 669 ARG A N 1
ATOM 5312 C CA . ARG A 1 669 ? 43.549 36.871 -29.732 1.00 80.31 669 ARG A CA 1
ATOM 5313 C C . ARG A 1 669 ? 42.961 35.476 -29.947 1.00 80.31 669 ARG A C 1
ATOM 5315 O O . ARG A 1 669 ? 42.700 35.071 -31.074 1.00 80.31 669 ARG A O 1
ATOM 5322 N N . ILE A 1 670 ? 42.682 34.762 -28.857 1.00 79.69 670 ILE A N 1
ATOM 5323 C CA . ILE A 1 670 ? 42.080 33.416 -28.900 1.00 79.69 670 ILE A CA 1
ATOM 5324 C C . ILE A 1 670 ? 40.707 33.366 -29.609 1.00 79.69 670 ILE A C 1
ATOM 5326 O O . ILE A 1 670 ? 40.319 32.337 -30.155 1.00 79.69 670 ILE A O 1
ATOM 5330 N N . THR A 1 671 ? 39.988 34.489 -29.637 1.00 79.56 671 THR A N 1
ATOM 5331 C CA . THR A 1 671 ? 38.676 34.648 -30.284 1.00 79.56 671 THR A CA 1
ATOM 5332 C C . THR A 1 671 ? 38.752 34.922 -31.789 1.00 79.56 671 THR A C 1
ATOM 5334 O O . THR A 1 671 ? 37.718 34.963 -32.436 1.00 79.56 671 THR A O 1
ATOM 5337 N N . GLU A 1 672 ? 39.944 35.152 -32.343 1.00 77.69 672 GLU A N 1
ATOM 5338 C CA . GLU A 1 672 ? 40.173 35.627 -33.725 1.00 77.69 672 GLU A CA 1
ATOM 5339 C C . GLU A 1 672 ? 40.857 34.552 -34.599 1.00 77.69 672 GLU A C 1
ATOM 5341 O O . GLU A 1 672 ? 41.528 34.853 -35.590 1.00 77.69 672 GLU A O 1
ATOM 5346 N N . PHE A 1 673 ? 40.784 33.296 -34.160 1.00 73.94 673 PHE A N 1
ATOM 5347 C CA . PHE A 1 673 ? 41.464 32.169 -34.781 1.00 73.94 673 PHE A CA 1
ATOM 5348 C C . PHE A 1 673 ? 40.556 31.488 -35.811 1.00 73.94 673 PHE A C 1
ATOM 5350 O O . PHE A 1 673 ? 39.490 31.002 -35.436 1.00 73.94 673 PHE A O 1
ATOM 5357 N N . ASP A 1 674 ? 41.006 31.415 -37.069 1.00 65.00 674 ASP A N 1
ATOM 5358 C CA . ASP A 1 674 ? 40.146 31.039 -38.202 1.00 65.00 674 ASP A CA 1
ATOM 5359 C C . ASP A 1 674 ? 40.551 29.712 -38.875 1.00 65.00 674 ASP A C 1
ATOM 5361 O O . ASP A 1 674 ? 39.727 29.087 -39.537 1.00 65.00 674 ASP A O 1
ATOM 5365 N N . SER A 1 675 ? 41.815 29.271 -38.760 1.00 73.69 675 SER A N 1
ATOM 5366 C CA . SER A 1 675 ? 42.295 28.032 -39.398 1.00 73.69 675 SER A CA 1
ATOM 5367 C C . SER A 1 675 ? 43.661 27.575 -38.873 1.00 73.69 675 SER A C 1
ATOM 5369 O O . SER A 1 675 ? 44.514 28.397 -38.537 1.00 73.69 675 SER A O 1
ATOM 5371 N N . VAL A 1 676 ? 43.929 26.261 -38.895 1.00 76.25 676 VAL A N 1
ATOM 5372 C CA . VAL A 1 676 ? 45.240 25.666 -38.560 1.00 76.25 676 VAL A CA 1
ATOM 5373 C C . VAL A 1 676 ? 46.380 26.248 -39.406 1.00 76.25 676 VAL A C 1
ATOM 5375 O O . VAL A 1 676 ? 47.535 26.276 -38.977 1.00 76.25 676 VAL A O 1
ATOM 5378 N N . GLY A 1 677 ? 46.055 26.748 -40.605 1.00 73.06 677 GLY A N 1
ATOM 5379 C CA . GLY A 1 677 ? 46.999 27.381 -41.522 1.00 73.06 677 GLY A CA 1
ATOM 5380 C C . GLY A 1 677 ? 47.618 28.675 -40.990 1.00 73.06 677 GLY A C 1
ATOM 5381 O O . GLY A 1 677 ? 48.697 29.048 -41.447 1.00 73.06 677 GLY A O 1
ATOM 5382 N N . ASP A 1 678 ? 46.995 29.322 -40.002 1.00 73.75 678 ASP A N 1
ATOM 5383 C CA . ASP A 1 678 ? 47.532 30.534 -39.377 1.00 73.75 678 ASP A CA 1
ATOM 5384 C C . ASP A 1 678 ? 48.773 30.230 -38.514 1.00 73.75 678 ASP A C 1
ATOM 5386 O O . ASP A 1 678 ? 49.653 31.087 -38.344 1.00 73.75 678 ASP A O 1
ATOM 5390 N N . ILE A 1 679 ? 48.871 29.006 -37.977 1.00 80.12 679 ILE A N 1
ATOM 5391 C CA . ILE A 1 679 ? 49.945 28.579 -37.072 1.00 80.12 679 ILE A CA 1
ATOM 5392 C C . ILE A 1 679 ? 51.283 28.586 -37.824 1.00 80.12 679 ILE A C 1
ATOM 5394 O O . ILE A 1 679 ? 51.394 27.964 -38.887 1.00 80.12 679 ILE A O 1
ATOM 5398 N N . PRO A 1 680 ? 52.349 29.204 -37.270 1.00 81.38 680 PRO A N 1
ATOM 5399 C CA . PRO A 1 680 ? 53.675 29.140 -37.871 1.00 81.38 680 PRO A CA 1
ATOM 5400 C C . PRO A 1 680 ? 54.075 27.696 -38.199 1.00 81.38 680 PRO A C 1
ATOM 5402 O O . PRO A 1 680 ? 54.109 26.839 -37.317 1.00 81.38 680 PRO A O 1
ATOM 5405 N N . GLU A 1 681 ? 54.426 27.435 -39.462 1.00 81.00 681 GLU A N 1
ATOM 5406 C CA . GLU A 1 681 ? 54.649 26.076 -39.985 1.00 81.00 681 GLU A CA 1
ATOM 5407 C C . GLU A 1 681 ? 55.618 25.241 -39.130 1.00 81.00 681 GLU A C 1
ATOM 5409 O O . GLU A 1 681 ? 55.414 24.042 -38.950 1.00 81.00 681 GLU A O 1
ATOM 5414 N N . ARG A 1 682 ? 56.643 25.882 -38.547 1.00 81.81 682 ARG A N 1
ATOM 5415 C CA . ARG A 1 682 ? 57.597 25.235 -37.633 1.00 81.81 682 ARG A CA 1
ATOM 5416 C C . ARG A 1 682 ? 56.913 24.650 -36.388 1.00 81.81 682 ARG A C 1
ATOM 5418 O O . ARG A 1 682 ? 57.207 23.524 -36.016 1.00 81.81 682 ARG A O 1
ATOM 5425 N N . HIS A 1 683 ? 55.986 25.391 -35.780 1.00 84.50 683 HIS A N 1
ATOM 5426 C CA . HIS A 1 683 ? 55.255 24.975 -34.582 1.00 84.50 683 HIS A CA 1
ATOM 5427 C C . HIS A 1 683 ? 54.232 23.900 -34.937 1.00 84.50 683 HIS A C 1
ATOM 5429 O O . HIS A 1 683 ? 54.178 22.859 -34.287 1.00 84.50 683 HIS A O 1
ATOM 5435 N N . ARG A 1 684 ? 53.495 24.110 -36.035 1.00 86.12 684 ARG A N 1
ATOM 5436 C CA . ARG A 1 684 ? 52.523 23.145 -36.551 1.00 86.12 684 ARG A CA 1
ATOM 5437 C C . ARG A 1 684 ? 53.163 21.773 -36.793 1.00 86.12 684 ARG A C 1
ATOM 5439 O O . ARG A 1 684 ? 52.673 20.775 -36.281 1.00 86.12 684 ARG A O 1
ATOM 5446 N N . LYS A 1 685 ? 54.316 21.719 -37.475 1.00 86.44 685 LYS A N 1
ATOM 5447 C CA . LYS A 1 685 ? 55.045 20.461 -37.730 1.00 86.44 685 LYS A CA 1
ATOM 5448 C C . LYS A 1 685 ? 55.523 19.760 -36.457 1.00 86.44 685 LYS A C 1
ATOM 5450 O O . LYS A 1 685 ? 55.556 18.534 -36.436 1.00 86.44 685 LYS A O 1
ATOM 5455 N N . VAL A 1 686 ? 55.909 20.505 -35.418 1.00 87.56 686 VAL A N 1
ATOM 5456 C CA . VAL A 1 686 ? 56.312 19.924 -34.123 1.00 87.56 686 VAL A CA 1
ATOM 5457 C C . VAL A 1 686 ? 55.119 19.257 -33.441 1.00 87.56 686 VAL A C 1
ATOM 5459 O O . VAL A 1 686 ? 55.233 18.113 -33.005 1.00 87.56 686 VAL A O 1
ATOM 5462 N N . ILE A 1 687 ? 53.972 19.937 -33.412 1.00 86.44 687 ILE A N 1
ATOM 5463 C CA . ILE A 1 687 ? 52.729 19.428 -32.820 1.00 86.44 687 ILE A CA 1
ATOM 5464 C C . ILE A 1 687 ? 52.228 18.195 -33.585 1.00 86.44 687 ILE A C 1
ATOM 5466 O O . ILE A 1 687 ? 52.013 17.140 -32.992 1.00 86.44 687 ILE A O 1
ATOM 5470 N N . GLU A 1 688 ? 52.122 18.285 -34.913 1.00 88.06 688 GLU A N 1
ATOM 5471 C CA . GLU A 1 688 ? 51.706 17.166 -35.768 1.00 88.06 688 GLU A CA 1
ATOM 5472 C C . GLU A 1 688 ? 52.639 15.955 -35.624 1.00 88.06 688 GLU A C 1
ATOM 5474 O O . GLU A 1 688 ? 52.183 14.812 -35.565 1.00 88.06 688 GLU A O 1
ATOM 5479 N N . LYS A 1 689 ? 53.959 16.186 -35.545 1.00 89.69 689 LYS A N 1
ATOM 5480 C CA . LYS A 1 689 ? 54.932 15.117 -35.297 1.00 89.69 689 LYS A CA 1
ATOM 5481 C C . LYS A 1 689 ? 54.697 14.464 -33.935 1.00 89.69 689 LYS A C 1
ATOM 5483 O O . LYS A 1 689 ? 54.738 13.243 -33.854 1.00 89.69 689 LYS A O 1
ATOM 5488 N N . HIS A 1 690 ? 54.412 15.246 -32.894 1.00 86.25 690 HIS A N 1
ATOM 5489 C CA . HIS A 1 690 ? 54.133 14.708 -31.565 1.00 86.25 690 HIS A CA 1
ATOM 5490 C C . HIS A 1 690 ? 52.918 13.772 -31.564 1.00 86.25 690 HIS A C 1
ATOM 5492 O O . HIS A 1 690 ? 52.996 12.673 -31.013 1.00 86.25 690 HIS A O 1
ATOM 5498 N N . PHE A 1 691 ? 51.822 14.159 -32.223 1.00 83.12 691 PHE A N 1
ATOM 5499 C CA . PHE A 1 691 ? 50.652 13.288 -32.350 1.00 83.12 691 PHE A CA 1
ATOM 5500 C C . PHE A 1 691 ? 50.970 11.996 -33.120 1.00 83.12 691 PHE A C 1
ATOM 5502 O O . PHE A 1 691 ? 50.619 10.908 -32.657 1.00 83.12 691 PHE A O 1
ATOM 5509 N N . LYS A 1 692 ? 51.713 12.091 -34.235 1.00 85.50 692 LYS A N 1
ATOM 5510 C CA . LYS A 1 692 ? 52.158 10.921 -35.017 1.00 85.50 692 LYS A CA 1
ATOM 5511 C C . LYS A 1 692 ? 53.044 9.974 -34.210 1.00 85.50 692 LYS A C 1
ATOM 5513 O O . LYS A 1 692 ? 52.789 8.774 -34.210 1.00 85.50 692 LYS A O 1
ATOM 5518 N N . ASP A 1 693 ? 54.039 10.501 -33.496 1.00 88.31 693 ASP A N 1
ATOM 5519 C CA . ASP A 1 693 ? 54.972 9.712 -32.676 1.00 88.31 693 ASP A CA 1
ATOM 5520 C C . ASP A 1 693 ? 54.243 8.973 -31.534 1.00 88.31 693 ASP A C 1
ATOM 5522 O O . ASP A 1 693 ? 54.696 7.926 -31.070 1.00 88.31 693 ASP A O 1
ATOM 5526 N N . LYS A 1 694 ? 53.093 9.496 -31.090 1.00 80.44 694 LYS A N 1
ATOM 5527 C CA . LYS A 1 694 ? 52.223 8.880 -30.079 1.00 80.44 694 LYS A CA 1
ATOM 5528 C C . LYS A 1 694 ? 51.142 7.963 -30.659 1.00 80.44 694 LYS A C 1
ATOM 5530 O O . LYS A 1 694 ? 50.407 7.360 -29.881 1.00 80.44 694 LYS A O 1
ATOM 5535 N N . GLY A 1 695 ? 51.033 7.851 -31.984 1.00 74.62 695 GLY A N 1
ATOM 5536 C CA . GLY A 1 695 ? 49.971 7.088 -32.646 1.00 74.62 695 GLY A CA 1
ATOM 5537 C C . GLY A 1 695 ? 48.567 7.642 -32.380 1.00 74.62 695 GLY A C 1
ATOM 5538 O O . GLY A 1 695 ? 47.595 6.893 -32.434 1.00 74.62 695 GLY A O 1
ATOM 5539 N N . ILE A 1 696 ? 48.460 8.932 -32.051 1.00 73.56 696 ILE A N 1
ATOM 5540 C CA . ILE A 1 696 ? 47.191 9.606 -31.772 1.00 73.56 696 ILE A CA 1
ATOM 5541 C C . ILE A 1 696 ? 46.658 10.150 -33.097 1.00 73.56 696 ILE A C 1
ATOM 5543 O O . ILE A 1 696 ? 47.346 10.919 -33.766 1.00 73.56 696 ILE A O 1
ATOM 5547 N N . ALA A 1 697 ? 45.447 9.751 -33.488 1.00 69.88 697 ALA A N 1
ATOM 5548 C CA . ALA A 1 697 ? 44.725 10.421 -34.567 1.00 69.88 697 ALA A CA 1
ATOM 5549 C C . ALA A 1 697 ? 44.346 11.838 -34.109 1.00 69.88 697 ALA A C 1
ATOM 5551 O O . ALA A 1 697 ? 43.908 12.007 -32.974 1.00 69.88 697 ALA A O 1
ATOM 5552 N N . TYR A 1 698 ? 44.541 12.837 -34.969 1.00 72.44 698 TYR A N 1
ATOM 5553 C CA . TYR A 1 698 ? 44.368 14.248 -34.626 1.00 72.44 698 TYR A CA 1
ATOM 5554 C C . TYR A 1 698 ? 43.714 15.019 -35.779 1.00 72.44 698 TYR A C 1
ATOM 5556 O O . TYR A 1 698 ? 43.913 14.680 -36.949 1.00 72.44 698 TYR A O 1
ATOM 5564 N N . SER A 1 699 ? 42.943 16.048 -35.439 1.00 74.75 699 SER A N 1
ATOM 5565 C CA . SER A 1 699 ? 42.330 17.018 -36.351 1.00 74.75 699 SER A CA 1
ATOM 5566 C C . SER A 1 699 ? 43.128 18.314 -36.481 1.00 74.75 699 SER A C 1
ATOM 5568 O O . SER A 1 699 ? 44.078 18.560 -35.733 1.00 74.75 699 SER A O 1
ATOM 5570 N N . ASP A 1 700 ? 42.707 19.175 -37.409 1.00 78.06 700 ASP A N 1
ATOM 5571 C CA . ASP A 1 700 ? 43.191 20.552 -37.490 1.00 78.06 700 ASP A CA 1
ATOM 5572 C C . ASP A 1 700 ? 42.877 21.296 -36.184 1.00 78.06 700 ASP A C 1
ATOM 5574 O O . ASP A 1 700 ? 43.749 21.964 -35.626 1.00 78.06 700 ASP A O 1
ATOM 5578 N N . GLU A 1 701 ? 41.682 21.093 -35.631 1.00 74.06 701 GLU A N 1
ATOM 5579 C CA . GLU A 1 701 ? 41.261 21.640 -34.341 1.00 74.06 701 GLU A CA 1
ATOM 5580 C C . GLU A 1 701 ? 42.121 21.144 -33.160 1.00 74.06 701 GLU A C 1
ATOM 5582 O O . GLU A 1 701 ? 42.461 21.932 -32.277 1.00 74.06 701 GLU A O 1
ATOM 5587 N N . ASP A 1 702 ? 42.571 19.886 -33.146 1.00 75.75 702 ASP A N 1
ATOM 5588 C CA . ASP A 1 702 ? 43.500 19.377 -32.120 1.00 75.75 702 ASP A CA 1
ATOM 5589 C C . ASP A 1 702 ? 44.871 20.062 -32.196 1.00 75.75 702 ASP A C 1
ATOM 5591 O O . ASP A 1 702 ? 45.488 20.370 -31.173 1.00 75.75 702 ASP A O 1
ATOM 5595 N N . VAL A 1 703 ? 45.349 20.342 -33.411 1.00 81.19 703 VAL A N 1
ATOM 5596 C CA . VAL A 1 703 ? 46.615 21.054 -33.639 1.00 81.19 703 VAL A CA 1
ATOM 5597 C C . VAL A 1 703 ? 46.499 22.518 -33.213 1.00 81.19 703 VAL A C 1
ATOM 5599 O O . VAL A 1 703 ? 47.424 23.059 -32.598 1.00 81.19 703 VAL A O 1
ATOM 5602 N N . ILE A 1 704 ? 45.354 23.146 -33.487 1.00 79.69 704 ILE A N 1
ATOM 5603 C CA . ILE A 1 704 ? 45.012 24.490 -33.015 1.00 79.69 704 ILE A CA 1
ATOM 5604 C C . ILE A 1 704 ? 44.981 24.522 -31.488 1.00 79.69 704 ILE A C 1
ATOM 5606 O O . ILE A 1 704 ? 45.665 25.347 -30.881 1.00 79.69 704 ILE A O 1
ATOM 5610 N N . ASN A 1 705 ? 44.251 23.603 -30.858 1.00 77.06 705 ASN A N 1
ATOM 5611 C CA . ASN A 1 705 ? 44.123 23.528 -29.405 1.00 77.06 705 ASN A CA 1
ATOM 5612 C C . ASN A 1 705 ? 45.476 23.285 -28.728 1.00 77.06 705 ASN A C 1
ATOM 5614 O O . ASN A 1 705 ? 45.824 23.993 -27.782 1.00 77.06 705 ASN A O 1
ATOM 5618 N N . ALA A 1 706 ? 46.297 22.374 -29.257 1.00 80.00 706 ALA A N 1
ATOM 5619 C CA . ALA A 1 706 ? 47.654 22.153 -28.768 1.00 80.00 706 ALA A CA 1
ATOM 5620 C C . ALA A 1 706 ? 48.513 23.425 -28.866 1.00 80.00 706 ALA A C 1
ATOM 5622 O O . ALA A 1 706 ? 49.150 23.814 -27.888 1.00 80.00 706 ALA A O 1
ATOM 5623 N N . TYR A 1 707 ? 48.484 24.128 -30.003 1.00 81.62 707 TYR A N 1
ATOM 5624 C CA . TYR A 1 707 ? 49.231 25.376 -30.170 1.00 81.62 707 TYR A CA 1
ATOM 5625 C C . TYR A 1 707 ? 48.774 26.466 -29.191 1.00 81.62 707 TYR A C 1
ATOM 5627 O O . TYR A 1 707 ? 49.596 27.145 -28.569 1.00 81.62 707 TYR A O 1
ATOM 5635 N N . LEU A 1 708 ? 47.459 26.609 -29.016 1.00 78.12 708 LEU A N 1
ATOM 5636 C CA . LEU A 1 708 ? 46.878 27.583 -28.101 1.00 78.12 708 LEU A CA 1
ATOM 5637 C C . LEU A 1 708 ? 47.165 27.235 -26.634 1.00 78.12 708 LEU A C 1
ATOM 5639 O O . LEU A 1 708 ? 47.343 28.148 -25.828 1.00 78.12 708 LEU A O 1
ATOM 5643 N N . ASN A 1 709 ? 47.279 25.954 -26.277 1.00 74.50 709 ASN A N 1
ATOM 5644 C CA . ASN A 1 709 ? 47.645 25.514 -24.928 1.00 74.50 709 ASN A CA 1
ATOM 5645 C C . ASN A 1 709 ? 49.133 25.678 -24.604 1.00 74.50 709 ASN A C 1
ATOM 5647 O O . ASN A 1 709 ? 49.453 26.051 -23.480 1.00 74.50 709 ASN A O 1
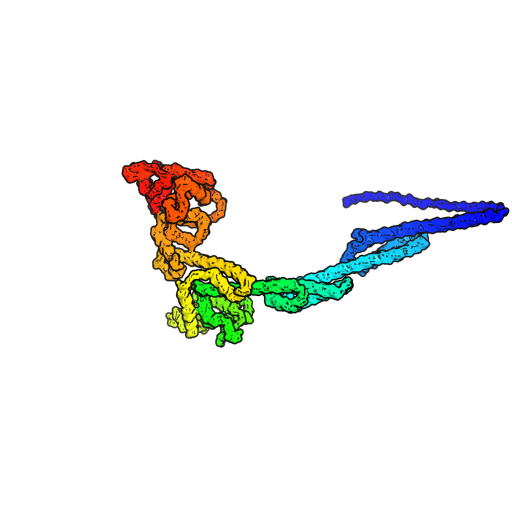ATOM 5651 N N . MET A 1 710 ? 50.032 25.460 -25.568 1.00 73.25 710 MET A N 1
ATOM 5652 C CA . MET A 1 710 ? 51.487 25.556 -25.354 1.00 73.25 710 MET A CA 1
ATOM 5653 C C . MET A 1 710 ? 51.983 26.996 -25.146 1.00 73.25 710 MET A C 1
ATOM 5655 O O . MET A 1 710 ? 53.052 27.224 -24.589 1.00 73.25 710 MET A O 1
ATOM 5659 N N . GLY A 1 711 ? 51.222 27.998 -25.588 1.00 62.69 711 GLY A N 1
ATOM 5660 C CA . GLY A 1 711 ? 51.627 29.398 -25.478 1.00 62.69 711 GLY A CA 1
ATOM 5661 C C . GLY A 1 711 ? 53.039 29.699 -26.001 1.00 62.69 711 GLY A C 1
ATOM 5662 O O . GLY A 1 711 ? 53.489 29.106 -26.977 1.00 62.69 711 GLY A O 1
ATOM 5663 N N . PHE A 1 712 ? 53.732 30.661 -25.382 1.00 47.34 712 PHE A N 1
ATOM 5664 C CA . PHE A 1 712 ? 55.086 31.094 -25.777 1.00 47.34 712 PHE A CA 1
ATOM 5665 C C . PHE A 1 712 ? 56.184 30.017 -25.584 1.00 47.34 712 PHE A C 1
ATOM 5667 O O . PHE A 1 712 ? 57.333 30.278 -25.932 1.00 47.34 712 PHE A O 1
ATOM 5674 N N . GLU A 1 713 ? 55.875 28.819 -25.067 1.00 50.47 713 GLU A N 1
ATOM 5675 C CA . GLU A 1 713 ? 56.873 27.772 -24.767 1.00 50.47 713 GLU A CA 1
ATOM 5676 C C . GLU A 1 713 ? 57.517 27.140 -26.013 1.00 50.47 713 GLU A C 1
ATOM 5678 O O . GLU A 1 713 ? 58.556 26.508 -25.899 1.00 50.47 713 GLU A O 1
ATOM 5683 N N . LEU A 1 714 ? 56.954 27.342 -27.209 1.00 50.75 714 LEU A N 1
ATOM 5684 C CA . LEU A 1 714 ? 57.533 26.867 -28.476 1.00 50.75 714 LEU A CA 1
ATOM 5685 C C . LEU A 1 714 ? 58.599 27.804 -29.079 1.00 50.75 714 LEU A C 1
ATOM 5687 O O . LEU A 1 714 ? 59.187 27.470 -30.109 1.00 50.75 714 LEU A O 1
ATOM 5691 N N . GLU A 1 715 ? 58.804 28.995 -28.503 1.00 41.62 715 GLU A N 1
ATOM 5692 C CA . GLU A 1 715 ? 59.842 29.938 -28.953 1.00 41.62 715 GLU A CA 1
ATOM 5693 C C . GLU A 1 715 ? 61.193 29.775 -28.233 1.00 41.62 715 GLU A C 1
ATOM 5695 O O . GLU A 1 715 ? 62.174 30.377 -28.677 1.00 41.62 715 GLU A O 1
ATOM 5700 N N . GLN A 1 716 ? 61.248 28.966 -27.168 1.00 37.47 716 GLN A N 1
ATOM 5701 C CA . GLN A 1 716 ? 62.488 28.475 -26.548 1.00 37.47 716 GLN A CA 1
ATOM 5702 C C . GLN A 1 716 ? 62.840 27.097 -27.106 1.00 37.47 716 GLN A C 1
ATOM 5704 O O . GLN A 1 716 ? 64.056 26.824 -27.229 1.00 37.47 716 GLN A O 1
#

Secondary structure (DSSP, 8-state):
-------------------------------HHHHHHHHHHHHHHHHHHHHHHHHHHHHHHHHHHHHHHHHHHHHHH-TTT-GGG--THHHHS-TTSS-HHHHHHHHHHHHHHHHHTT-SSHHHHHHHHHHHHHHHHHHHHHHHHHHHHHHHHHHHHHHHHHHHHHHHHHHHSTT-HHHHHHHHHHHHHHHHHHHHHHT--HHHHHHHHHHHHHHHHHHHHHHHHHTT-HHHHHHHHHHHGGGS-HHHHHHHHHHHHHHHHHHHHHHHHHHHHHHHHHHH-TTTHHHHHHHHHHHHHTT-SB-TTSSBPB-TT-EETTTTEEHHHHHHHHHHTTPPP-HHHHHH-HHHHHHHHHHHHHHHHHHTTT-HHHHHHHHHH---BTTTTBHHHHHHHHHHHTT-GGGGGGGS-HHHHHHHHHHHHHHHHHHHHHTT--SPPPHHHHHHHHHHHTTGGG-HHHHHHHHHHHHHHHHHHHHHHHHHHHHHHHHHHHHHHHHSSGGGS-HHHHTTS-GGGHHHHHHHHHHHHH---S--HHHHHHHHSHHHHHHS-HHHHHHGGGGS-HHHHHHHHHHHHS--S----TT---HHHHHHHHHHHHHHTT------TT-TTHHHHHHHHHHHHHHHHHHHHHHTSPPPHHHHHHHHHHHHH-EEEEE-TTS-EEEEEGGG---GGGS-HHHHHHHHHHHHHTT----HHHHHHHHHHHGGGGG-

Radius of gyration: 53.79 Å; chains: 1; bounding box: 101×85×172 Å

InterPro domains:
  IPR008258 Transglycosylase SLT domain 1 [PF01464] (287-385)
  IPR023346 Lysozyme-like domain superfamily [SSF53955] (288-424)

Sequence (716 aa):
MPKIPTYDNYQVTPNTVSTPELRASRFVSTDTQASDQARAVGKDLMEMSLKWRNVADQVRVDEVTTALKEYELTRTYDKDVGFNNIRGADALYRQSEKSLSQEYSDDYQAEVERLANTLGNERQKALFLDYAQKQRVAFEGRIMAHESSEFNTYSQSIVEGKQATAMRELALSYYDPQARAQALETIERQVVWQAQLQGKSAEWVNAQNRELMTKAHKVVLSSALNEGDLAFASNYLNRYADQMSATDLLDMREKIEQGIDIEASNYAVGQAFDTFKTRINPNGFEQVWSALIMQESAGKQFDDQGNPLRSKAGAVGIAQVMEATGEATAKKYGIKWDKERFENDAEYNAHLGQLFLKEQLTTFKGDVVMALAAYNAGPGSEKSGKGVRGAIARATQAGEPENWLSYTPKETQNYVASILKNVNKQKKRTYELGEMPSLEEFKAVAHDLAGSTRYPKRQAIVDNLVQKQYRVYQQERKDEEEKRMKAVYQSVEEYGSFANLPAEVVNLIPPGRRDEIIRYSDALNKGVTESDAETYLKLTDDAYLKSVSESEFLGLKAKLADSDWKYFAKRRKEGEGPSRSPDKLDHSAIQATLTNRLQSLGINTSSSPKNSDLETVARITRIVNERVMAEQIRQNKQLSEREIISVINNVFGQQFVFRHTGGRLSKKRITEFDSVGDIPERHRKVIEKHFKDKGIAYSDEDVINAYLNMGFELEQ

Foldseek 3Di:
DDDDDDDDDDDDDPPPPDDPPPPPDDDDDDDPVVVVVVVVVVVVVVVVVVVVVVVVLVVLLVVLLVVLVVVLVCCCDPCPRHLLNQAAPCQQCPPVNDHNLVVVLVVSVVSLVVSLVVHDDPVSSVVNVVSSVVVSVVSSVVSVVSSLVRVLVNLVVVLVVLLVVLLVQCLVPLVDPVSVVVSLVSNLVSLVVNCVSVVHDPVSSLVSQLVSLQSSLLSSLVSCVVVLVLVCNVVSLVVCVVSHDPVSSVVSVVSSVLSVLLVLLLVLLVVLVVVQCLQADCPDLSVLLVLQLCLQPNQFQADPVRWFDADPVGQTGSLRHHLVQLVVLCVVVVHDDDVVCCNRPRCSVSVSSSSQLVVLCVVVVNPSLLSQQCSVFNCDDCVVLGGQNSLLNVCVVVVRNVCSLVSRDPVSNVRSVSSVVSSVVSVVSNVVDDDRPDLVSSLVSSCVSSVCPPPVSSSVSNSVSSVVVVVVVVVVVVVVLLVLLVVLLVQLVVQLAPVRGDPVNVVSADPVCPVLSRLLSVCSVPPDFAADLLLLLQLLDPVSLQVQGPSSLSSSSSRHGPVSSVVSVVVNPDDDDPDFALQDAPSVLLVVLLCVVCVVVVQDPDSDPPHPCSVLNSLLSVLLRVQQSVVSVVVRTRDDSVVSNVSSVCLQVAWDWFADDPGDIDTDGSSRDDWLNRPDPVLLVVLVVVCVVVVHRHDRSRSVSVDSNCGPVVVD

Organism: NCBI:txid1072685

pLDDT: mean 83.03, std 15.0, range [31.83, 98.12]